Protein AF-A0A0F8CWS3-F1 (afdb_monomer)

Mean predicted aligned error: 17.1 Å

Nearest PDB structures (foldseek):
  2ot8-assembly2_B  TM=2.761E-01  e=1.014E-01  Homo sapiens
  3wyf-assembly2_F  TM=2.456E-01  e=8.334E-02  Saccharomyces cerevisiae S288C
  8fl2-assembly1_NY  TM=1.612E-01  e=4.345E-01  Homo sapiens

Organism: Ceratocystis fimbriata f. sp. platani (NCBI:txid88771)

InterPro domains:
  IPR019452 Vacuolar sorting protein 39/Transforming growth factor beta receptor-associated domain 1 [PF10366] (279-385)
  IPR032914 Vam6/VPS39/TRAP1 family [PTHR12894] (3-531)

Solvent-accessible surface area (backbone atoms only — not comparable to full-atom values): 34047 Å² total; per-residue (Å²): 130,83,79,75,52,61,64,57,52,42,51,48,27,55,72,72,65,41,27,69,59,33,44,51,50,57,71,71,52,59,71,89,70,38,96,52,53,66,60,51,43,28,50,31,47,48,53,42,19,55,51,33,40,76,72,68,39,36,58,66,14,41,51,48,33,55,35,93,80,39,35,54,28,61,71,68,61,39,25,78,37,53,48,91,48,43,44,94,49,26,65,55,81,82,74,74,74,81,89,78,79,89,78,85,89,82,89,80,89,82,90,82,91,82,89,87,80,82,90,82,88,86,87,82,90,83,84,89,83,89,86,88,84,87,83,85,85,86,89,86,87,82,90,83,85,84,84,86,85,91,83,89,87,85,88,86,90,88,88,89,90,81,87,84,90,80,90,81,89,84,80,89,83,86,88,80,90,86,87,80,90,86,83,88,82,86,91,83,91,75,93,79,78,83,81,71,87,78,89,74,91,66,104,78,72,72,51,74,68,56,44,47,55,42,42,57,42,45,49,54,43,42,51,53,49,51,58,55,48,56,73,47,32,38,65,83,75,60,42,70,51,94,73,71,89,89,38,72,68,53,56,56,50,59,43,43,41,91,68,84,73,69,93,47,70,69,48,49,33,49,54,51,48,52,54,43,19,52,45,40,35,34,47,46,38,38,24,60,72,71,47,50,82,50,46,56,62,51,39,76,39,70,67,49,47,49,65,67,64,52,50,54,57,29,58,76,68,47,38,54,67,49,46,40,45,39,23,55,65,71,67,38,52,68,64,32,50,54,52,38,48,59,39,22,71,41,92,61,63,46,88,72,41,53,80,40,36,36,53,65,50,49,43,59,52,51,50,70,44,60,56,90,46,45,69,59,48,56,61,64,42,51,60,29,34,74,74,38,52,76,65,37,44,45,46,63,72,35,101,40,76,37,27,77,63,39,65,60,71,61,52,46,59,51,32,57,74,74,41,65,69,56,28,46,54,52,47,47,44,41,44,73,74,66,58,57,72,58,39,67,58,45,37,49,44,55,50,50,51,52,54,48,63,70,73,49,68,96,49,74,66,42,52,55,51,48,54,52,50,44,49,48,55,68,74,53,81,55,40,55,62,71,60,54,61,68,68,51,62,88,86,43,77,89,38,44,65,49,51,25,47,48,32,43,76,74,67,40,50,70,62,18,45,46,38,30,49,69,71,67,60,36,57,66,62,33,52,52,50,49,55,56,60,57,73,75,45,100,80,62,61,57,66,59,56,51,52,50,48,63,66,68,78,108

Foldseek 3Di:
DPDPQPQVVLVVCVVVLVLVVSLVVLVVDDPVSDPCSLVSNLSSLLSVLLVCVLVLVLQSSLVSCLDLSHVAAPLSVLCSADCLQQNPSHVADDPPPPPPDPDDDDDDDDDDDDDDDDDDDDDDDDDDDDDDDDDDDDDDDDDDDDDDDDDDDDDDDDDDDDDDDDDDDDDDDDDDDDDDDDDDDDDDDDDDDDDDDPPDDDSDDQDLVSNLVNLVSVLVSLVSVLVLLVVAAPLLPLAGDDDDPPDSSVVSLCNNQPDQDDDDRVSSSVSSLVSQQSSLQSSCSSCLSHPVVCLLVSLVDRGSHDLVSNVVSCVVVVVLVSNLSNCVSVVVLLVSLVSLCVQQPDPDQDPSCNVSHHLQVVLVSLLPDALVPVVSSLVSLLVNCVRPVVSSLCSQLPPGPRNLPHPLVVVLVSQVVRDLVSSLVNLLSCCPPVVDLPLVSLQVNLLSLLVCLVPDPPDPVSVVSLVSNLVSLQPDDSYDLVSSLVSQDPPDLSCLSVNLSSCVSVVVNVVSLCSCCPSNVPVVVSVVSLVVVVPPDDPPPNVVSVVVVVVVVD

Radius of gyration: 39.98 Å; Cα contacts (8 Å, |Δi|>4): 484; chains: 1; bounding box: 115×96×119 Å

Secondary structure (DSSP, 8-state):
-PPPPHHHHHHHHHHHT-HHHHHHHHHHS-GGG-S-HHHHHHHHHHHHHHHHHHTT-HHHHHHHHHSTTT---HHHHHTTS-HHHHGGG--S-----------------------------------------------------------------------------------------------------PPP------S----HHHHHHHHHHHHHHHHHHHHHHTTTB-TTT-PBPP--TT-HHHHHHHHHSS----SSHHHHHHHHHHHHHHHHHHHHHHHHHH-GGGHHHHHTS-----HHHHHHHHHHTT-HHHHHHHHHHTT-HHHHHHHHHHHHT-SS--TT-GGG-SSHHHHHHHHTS-GGGHHHHHHHHHHHHHH-HHHHTHHHHSS-HHHHHS-HHHHHHHHHHH-HHHHHHHHHHHHHTS----HHHHHHHHHHHHHHHHHS-SSHHHHHHHHHHHHHHHH--SS-HHHHHHHS-SS-GGGHHHHHHHHHHTT-HHHHHHIIIIIS--HHHHHHHHHHHHHS-TTS-HHHHHHHHHTT--

pLDDT: mean 72.68, std 24.6, range [22.45, 94.44]

Structure (mmCIF, N/CA/C/O backbone):
data_AF-A0A0F8CWS3-F1
#
_entry.id   AF-A0A0F8CWS3-F1
#
loop_
_atom_site.group_PDB
_atom_site.id
_atom_site.type_symbol
_atom_site.label_atom_id
_atom_site.label_alt_id
_atom_site.label_comp_id
_atom_site.label_asym_id
_atom_site.label_entity_id
_atom_site.label_seq_id
_atom_site.pdbx_PDB_ins_code
_atom_site.Cartn_x
_atom_site.Cartn_y
_atom_site.Cartn_z
_atom_site.occupancy
_atom_site.B_iso_or_equiv
_atom_site.auth_seq_id
_atom_site.auth_comp_id
_atom_site.auth_asym_id
_atom_site.auth_atom_id
_atom_site.pdbx_PDB_model_num
ATOM 1 N N . MET A 1 1 ? -31.098 -9.298 65.345 1.00 41.84 1 MET A N 1
ATOM 2 C CA . MET A 1 1 ? -31.250 -8.827 63.959 1.00 41.84 1 MET A CA 1
ATOM 3 C C . MET A 1 1 ? -29.841 -8.668 63.454 1.00 41.84 1 MET A C 1
ATOM 5 O O . MET A 1 1 ? -29.181 -7.726 63.872 1.00 41.84 1 MET A O 1
ATOM 9 N N . ASP A 1 2 ? -29.351 -9.656 62.716 1.00 47.84 2 ASP A N 1
ATOM 10 C CA . ASP A 1 2 ? -28.020 -9.568 62.125 1.00 47.84 2 ASP A CA 1
ATOM 11 C C . ASP A 1 2 ? -28.092 -8.511 61.027 1.00 47.84 2 ASP A C 1
ATOM 13 O O . ASP A 1 2 ? -28.897 -8.626 60.103 1.00 47.84 2 ASP A O 1
ATOM 17 N N . ALA A 1 3 ? -27.340 -7.425 61.200 1.00 58.97 3 ALA A N 1
ATOM 18 C CA . ALA A 1 3 ? -27.193 -6.418 60.165 1.00 58.97 3 ALA A CA 1
ATOM 19 C C . ALA A 1 3 ? -26.559 -7.113 58.956 1.00 58.97 3 ALA A C 1
ATOM 21 O O . ALA A 1 3 ? -25.467 -7.668 59.065 1.00 58.97 3 ALA A O 1
ATOM 22 N N . THR A 1 4 ? -27.283 -7.160 57.841 1.00 68.25 4 THR A N 1
ATOM 23 C CA . THR A 1 4 ? -26.773 -7.699 56.580 1.00 68.25 4 THR A CA 1
ATOM 24 C C . THR A 1 4 ? -25.496 -6.957 56.204 1.00 68.25 4 THR A C 1
ATOM 26 O O . THR A 1 4 ? -25.453 -5.731 56.303 1.00 68.25 4 THR A O 1
ATOM 29 N N . ASP A 1 5 ? -24.486 -7.699 55.770 1.00 84.25 5 ASP A N 1
ATOM 30 C CA . ASP A 1 5 ? -23.218 -7.151 55.297 1.00 84.25 5 ASP A CA 1
ATOM 31 C C . ASP A 1 5 ? -23.434 -6.121 54.171 1.00 84.25 5 ASP A C 1
ATOM 33 O O . ASP A 1 5 ? -24.351 -6.279 53.358 1.00 84.25 5 ASP A O 1
ATOM 37 N N . TYR A 1 6 ? -22.614 -5.066 54.117 1.00 82.12 6 TYR A N 1
ATOM 38 C CA . TYR A 1 6 ? -22.791 -3.978 53.145 1.00 82.12 6 TYR A CA 1
ATOM 39 C C . TYR A 1 6 ? -22.684 -4.489 51.703 1.00 82.12 6 TYR A C 1
ATOM 41 O O . TYR A 1 6 ? -23.479 -4.080 50.856 1.00 82.12 6 TYR A O 1
ATOM 49 N N . ASP A 1 7 ? -21.794 -5.454 51.440 1.00 82.81 7 ASP A N 1
ATOM 50 C CA . ASP A 1 7 ? -21.680 -6.121 50.135 1.00 82.81 7 ASP A CA 1
ATOM 51 C C . ASP A 1 7 ? -23.000 -6.815 49.734 1.00 82.81 7 ASP A C 1
ATOM 53 O O . ASP A 1 7 ? -23.419 -6.765 48.576 1.00 82.81 7 ASP A O 1
ATOM 57 N N . SER A 1 8 ? -23.714 -7.403 50.703 1.00 84.44 8 SER A N 1
ATOM 58 C CA . SER A 1 8 ? -25.017 -8.041 50.464 1.00 84.44 8 SER A CA 1
ATOM 59 C C . SER A 1 8 ? -26.121 -7.016 50.195 1.00 84.44 8 SER A C 1
ATOM 61 O O . SER A 1 8 ? -26.947 -7.235 49.312 1.00 84.44 8 SER A O 1
ATOM 63 N N . GLN A 1 9 ? -26.113 -5.882 50.905 1.00 83.94 9 GLN A N 1
ATOM 64 C CA . GLN A 1 9 ? -27.062 -4.784 50.673 1.00 83.94 9 GLN A CA 1
ATOM 65 C C . GLN A 1 9 ? -26.873 -4.163 49.283 1.00 83.94 9 GLN A C 1
ATOM 67 O O . GLN A 1 9 ? -27.844 -3.918 48.572 1.00 83.94 9 GLN A O 1
ATOM 72 N N . ILE A 1 10 ? -25.626 -3.952 48.857 1.00 84.88 10 ILE A N 1
ATOM 73 C CA . ILE A 1 10 ? -25.318 -3.436 47.517 1.00 84.88 10 ILE A CA 1
ATOM 74 C C . ILE A 1 10 ? -25.742 -4.441 46.443 1.00 84.88 10 ILE A C 1
ATOM 76 O O . ILE A 1 10 ? -26.340 -4.048 45.441 1.00 84.88 10 ILE A O 1
ATOM 80 N N . ALA A 1 11 ? -25.484 -5.735 46.648 1.00 83.56 11 ALA A N 1
ATOM 81 C CA . ALA A 1 11 ? -25.936 -6.775 45.729 1.00 83.56 11 ALA A CA 1
ATOM 82 C C . ALA A 1 11 ? -27.471 -6.815 45.610 1.00 83.56 11 ALA A C 1
ATOM 84 O O . ALA A 1 11 ? -27.994 -6.975 44.504 1.00 83.56 11 ALA A O 1
ATOM 85 N N . GLU A 1 12 ? -28.191 -6.619 46.718 1.00 87.75 12 GLU A N 1
ATOM 86 C CA . GLU A 1 12 ? -29.653 -6.533 46.735 1.00 87.75 12 GLU A CA 1
ATOM 87 C C . GLU A 1 12 ? -30.161 -5.304 45.968 1.00 87.75 12 GLU A C 1
ATOM 89 O O . GLU A 1 12 ? -31.046 -5.448 45.127 1.00 87.75 12 GLU A O 1
ATOM 94 N N . LEU A 1 13 ? -29.541 -4.132 46.146 1.00 86.12 13 LEU A N 1
ATOM 95 C CA . LEU A 1 13 ? -29.881 -2.911 45.398 1.00 86.12 13 LEU A CA 1
ATOM 96 C C . LEU A 1 13 ? -29.599 -3.037 43.890 1.00 86.12 13 LEU A C 1
ATOM 98 O O . LEU A 1 13 ? -30.368 -2.585 43.039 1.00 86.12 13 LEU A O 1
ATOM 102 N N . ILE A 1 14 ? -28.500 -3.700 43.519 1.00 85.69 14 ILE A N 1
ATOM 103 C CA . ILE A 1 14 ? -28.194 -4.002 42.113 1.00 85.69 14 ILE A CA 1
ATOM 104 C C . ILE A 1 14 ? -29.245 -4.964 41.532 1.00 85.69 14 ILE A C 1
ATOM 106 O O . ILE A 1 14 ? -29.635 -4.823 40.365 1.00 85.69 14 ILE A O 1
ATOM 110 N N . ALA A 1 15 ? -29.726 -5.923 42.329 1.00 85.19 15 ALA A N 1
ATOM 111 C CA . ALA A 1 15 ? -30.778 -6.857 41.937 1.00 85.19 15 ALA A CA 1
ATOM 112 C C . ALA A 1 15 ? -32.166 -6.191 41.851 1.00 85.19 15 ALA A C 1
ATOM 114 O O . ALA A 1 15 ? -32.931 -6.517 40.938 1.00 85.19 15 ALA A O 1
ATOM 115 N N . SER A 1 16 ? -32.471 -5.226 42.729 1.00 87.50 16 SER A N 1
ATOM 116 C CA . SER A 1 16 ? -33.715 -4.438 42.723 1.00 87.50 16 SER A CA 1
ATOM 117 C C . SER A 1 16 ? -33.772 -3.394 41.598 1.00 87.50 16 SER A C 1
ATOM 119 O O . SER A 1 16 ? -34.839 -2.846 41.326 1.00 87.50 16 SER A O 1
ATOM 121 N N . LYS A 1 17 ? -32.661 -3.188 40.873 1.00 86.12 17 LYS A N 1
ATOM 122 C CA . LYS A 1 17 ? -32.461 -2.165 39.828 1.00 86.12 17 LYS A CA 1
ATOM 123 C C . LYS A 1 17 ? -32.381 -0.726 40.359 1.00 86.12 17 LYS A C 1
ATOM 125 O O . LYS A 1 17 ? -32.480 0.217 39.574 1.00 86.12 17 LYS A O 1
ATOM 130 N N . GLU A 1 18 ? -32.132 -0.542 41.652 1.00 88.25 18 GLU A N 1
ATOM 131 C CA . GLU A 1 18 ? -31.948 0.765 42.299 1.00 88.25 18 GLU A CA 1
ATOM 132 C C . GLU A 1 18 ? -30.482 1.217 42.197 1.00 88.25 18 GLU A C 1
ATOM 134 O O . GLU A 1 18 ? -29.759 1.397 43.178 1.00 88.25 18 GLU A O 1
ATOM 139 N N . TYR A 1 19 ? -30.007 1.387 40.960 1.00 88.75 19 TYR A N 1
ATOM 140 C CA . TYR A 1 19 ? -28.586 1.634 40.695 1.00 88.75 19 TYR A CA 1
ATOM 141 C C . TYR A 1 19 ? -28.088 2.995 41.191 1.00 88.75 19 TYR A C 1
ATOM 143 O O . TYR A 1 19 ? -26.920 3.119 41.551 1.00 88.75 19 TYR A O 1
ATOM 151 N N . ASP A 1 20 ? -28.946 4.016 41.218 1.00 86.75 20 ASP A N 1
ATOM 152 C CA . ASP A 1 20 ? -28.583 5.340 41.737 1.00 86.75 20 ASP A CA 1
ATOM 153 C C . ASP A 1 20 ? -28.324 5.308 43.246 1.00 86.75 20 ASP A C 1
ATOM 155 O O . ASP A 1 20 ? -27.367 5.918 43.727 1.00 86.75 20 ASP A O 1
ATOM 159 N N . GLU A 1 21 ? -29.132 4.543 43.979 1.00 86.31 21 GLU A N 1
ATOM 160 C CA . GLU A 1 21 ? -28.974 4.340 45.418 1.00 86.31 21 GLU A CA 1
ATOM 161 C C . GLU A 1 21 ? -27.733 3.496 45.706 1.00 86.31 21 GLU A C 1
ATOM 163 O O . GLU A 1 21 ? -26.913 3.887 46.539 1.00 86.31 21 GLU A O 1
ATOM 168 N N . ALA A 1 22 ? -27.518 2.421 44.938 1.00 86.44 22 ALA A N 1
ATOM 169 C CA . ALA A 1 22 ? -26.303 1.613 45.019 1.00 86.44 22 ALA A CA 1
ATOM 170 C C . ALA A 1 22 ? -25.033 2.455 44.788 1.00 86.44 22 ALA A C 1
ATOM 172 O O . ALA A 1 22 ? -24.102 2.398 45.588 1.00 86.44 22 ALA A O 1
ATOM 173 N N . VAL A 1 23 ? -24.999 3.289 43.738 1.00 86.69 23 VAL A N 1
ATOM 174 C CA . VAL A 1 23 ? -23.861 4.184 43.444 1.00 86.69 23 VAL A CA 1
ATOM 175 C C . VAL A 1 23 ? -23.675 5.236 44.541 1.00 86.69 23 VAL A C 1
ATOM 177 O O . VAL A 1 23 ? -22.542 5.539 44.914 1.00 86.69 23 VAL A O 1
ATOM 180 N N . SER A 1 24 ? -24.760 5.797 45.084 1.00 88.81 24 SER A N 1
ATOM 181 C CA . SER A 1 24 ? -24.684 6.765 46.184 1.00 88.81 24 SER A CA 1
ATOM 182 C C . SER A 1 24 ? -24.100 6.135 47.449 1.00 88.81 24 SER A C 1
ATOM 184 O O . SER A 1 24 ? -23.191 6.707 48.049 1.00 88.81 24 SER A O 1
ATOM 186 N N . ILE A 1 25 ? -24.584 4.953 47.837 1.00 85.31 25 ILE A N 1
ATOM 187 C CA . ILE A 1 25 ? -24.107 4.223 49.018 1.00 85.31 25 ILE A CA 1
ATOM 188 C C . ILE A 1 25 ? -22.638 3.840 48.845 1.00 85.31 25 ILE A C 1
ATOM 190 O O . ILE A 1 25 ? -21.832 4.106 49.732 1.00 85.31 25 ILE A O 1
ATOM 194 N N . LEU A 1 26 ? -22.258 3.319 47.677 1.00 84.31 26 LEU A N 1
ATOM 195 C CA . LEU A 1 26 ? -20.867 2.992 47.364 1.00 84.31 26 LEU A CA 1
ATOM 196 C C . LEU A 1 26 ? -19.941 4.213 47.457 1.00 84.31 26 LEU A C 1
ATOM 198 O O . LEU A 1 26 ? -18.830 4.091 47.962 1.00 84.31 26 LEU A O 1
ATOM 202 N N . ASN A 1 27 ? -20.388 5.400 47.037 1.00 86.38 27 ASN A N 1
ATOM 203 C CA . ASN A 1 27 ? -19.607 6.633 47.187 1.00 86.38 27 ASN A CA 1
ATOM 204 C C . ASN A 1 27 ? -19.512 7.130 48.642 1.00 86.38 27 ASN A C 1
ATOM 206 O O . ASN A 1 27 ? -18.555 7.826 48.976 1.00 86.38 27 ASN A O 1
ATOM 210 N N . MET A 1 28 ? -20.490 6.805 49.494 1.00 85.75 28 MET A N 1
ATOM 211 C CA . MET A 1 28 ? -20.512 7.196 50.910 1.00 85.75 28 MET A CA 1
ATOM 212 C C . MET A 1 28 ? -19.713 6.246 51.811 1.00 85.75 28 MET A C 1
ATOM 214 O O . MET A 1 28 ? -19.212 6.678 52.847 1.00 85.75 28 MET A O 1
ATOM 218 N N . LEU A 1 29 ? -19.606 4.968 51.442 1.00 86.31 29 LEU A N 1
ATOM 219 C CA . LEU A 1 29 ? -18.878 3.962 52.213 1.00 86.31 29 LEU A CA 1
ATOM 220 C C . LEU A 1 29 ? -17.360 4.111 52.046 1.00 86.31 29 LEU A C 1
ATOM 222 O O . LEU A 1 29 ? -16.852 4.378 50.955 1.00 86.31 29 LEU A O 1
ATOM 226 N N . GLU A 1 30 ? -16.621 3.901 53.133 1.00 80.31 30 GLU A N 1
ATOM 227 C CA . GLU A 1 30 ? -15.160 3.816 53.106 1.00 80.31 30 GLU A CA 1
ATOM 228 C C . GLU A 1 30 ? -14.698 2.485 52.501 1.00 80.31 30 GLU A C 1
ATOM 230 O O . GLU A 1 30 ? -15.338 1.450 52.684 1.00 80.31 30 GLU A O 1
ATOM 235 N N . ASP A 1 31 ? -13.550 2.497 51.822 1.00 76.88 31 ASP A N 1
ATOM 236 C CA . ASP A 1 31 ? -13.013 1.335 51.097 1.00 76.88 31 ASP A CA 1
ATOM 237 C C . ASP A 1 31 ? -12.767 0.122 52.012 1.00 76.88 31 ASP A C 1
ATOM 239 O O . ASP A 1 31 ? -12.812 -1.014 51.560 1.00 76.88 31 ASP A O 1
ATOM 243 N N . ALA A 1 32 ? -12.544 0.349 53.311 1.00 77.69 32 ALA A N 1
ATOM 244 C CA . ALA A 1 32 ? -12.304 -0.701 54.302 1.00 77.69 32 ALA A CA 1
ATOM 245 C C . ALA A 1 32 ? -13.562 -1.505 54.688 1.00 77.69 32 ALA A C 1
ATOM 247 O O . ALA A 1 32 ? -13.440 -2.536 55.349 1.00 77.69 32 ALA A O 1
ATOM 248 N N . LEU A 1 33 ? -14.756 -1.022 54.326 1.00 78.62 33 LEU A N 1
ATOM 249 C CA . LEU A 1 33 ? -16.038 -1.649 54.668 1.00 78.62 33 LEU A CA 1
ATOM 250 C C . LEU A 1 33 ? -16.539 -2.629 53.599 1.00 78.62 33 LEU A C 1
ATOM 252 O O . LEU A 1 33 ? -17.571 -3.257 53.809 1.00 78.62 33 LEU A O 1
ATOM 256 N N . LEU A 1 34 ? -15.844 -2.731 52.464 1.00 80.69 34 LEU A N 1
ATOM 257 C CA . LEU A 1 34 ? -16.254 -3.508 51.294 1.00 80.69 34 LEU A CA 1
ATOM 258 C C . LEU A 1 34 ? -15.093 -4.376 50.811 1.00 80.69 34 LEU A C 1
ATOM 260 O O . LEU A 1 34 ? -13.935 -3.961 50.880 1.00 80.69 34 LEU A O 1
ATOM 264 N N . GLN A 1 35 ? -15.388 -5.564 50.283 1.00 78.69 35 GLN A N 1
ATOM 265 C CA . GLN A 1 35 ? -14.341 -6.427 49.721 1.00 78.69 35 GLN A CA 1
ATOM 266 C C . GLN A 1 35 ? -13.774 -5.882 48.404 1.00 78.69 35 GLN A C 1
ATOM 268 O O . GLN A 1 35 ? -12.562 -5.904 48.194 1.00 78.69 35 GLN A O 1
ATOM 273 N N . ASP A 1 36 ? -14.646 -5.393 47.519 1.00 81.56 36 ASP A N 1
ATOM 274 C CA . ASP A 1 36 ? -14.279 -4.818 46.221 1.00 81.56 36 ASP A CA 1
ATOM 275 C C . ASP A 1 36 ? -15.213 -3.652 45.875 1.00 81.56 36 ASP A C 1
ATOM 277 O O . ASP A 1 36 ? -16.190 -3.783 45.127 1.00 81.56 36 ASP A O 1
ATOM 281 N N . LYS A 1 37 ? -14.926 -2.486 46.463 1.00 84.94 37 LYS A N 1
ATOM 282 C CA . LYS A 1 37 ? -15.695 -1.258 46.229 1.00 84.94 37 LYS A CA 1
ATOM 283 C C . LYS A 1 37 ? -15.623 -0.809 44.771 1.00 84.94 37 LYS A C 1
ATOM 285 O O . LYS A 1 37 ? -16.655 -0.487 44.185 1.00 84.94 37 LYS A O 1
ATOM 290 N N . ASP A 1 38 ? -14.425 -0.804 44.189 1.00 82.44 38 ASP A N 1
ATOM 291 C CA . ASP A 1 38 ? -14.203 -0.361 42.810 1.00 82.44 38 ASP A CA 1
ATOM 292 C C . ASP A 1 38 ? -14.935 -1.267 41.813 1.00 82.44 38 ASP A C 1
ATOM 294 O O . ASP A 1 38 ? -15.590 -0.775 40.891 1.00 82.44 38 ASP A O 1
ATOM 298 N N . GLY A 1 39 ? -14.871 -2.588 42.002 1.00 84.81 39 GLY A N 1
ATOM 299 C CA . GLY A 1 39 ? -15.598 -3.552 41.181 1.00 84.81 39 GLY A CA 1
ATOM 300 C C . GLY A 1 39 ? -17.113 -3.433 41.330 1.00 84.81 39 GLY A C 1
ATOM 301 O O . GLY A 1 39 ? -17.826 -3.429 40.322 1.00 84.81 39 GLY A O 1
ATOM 302 N N . SER A 1 40 ? -17.609 -3.252 42.557 1.00 84.81 40 SER A N 1
ATOM 303 C CA . SER A 1 40 ? -19.043 -3.083 42.831 1.00 84.81 40 SER A CA 1
ATOM 304 C C . SER A 1 40 ? -19.596 -1.779 42.249 1.00 84.81 40 SER A C 1
ATOM 306 O O . SER A 1 40 ? -20.660 -1.779 41.627 1.00 84.81 40 SER A O 1
ATOM 308 N N . LEU A 1 41 ? -18.851 -0.673 42.370 1.00 88.12 41 LEU A N 1
ATOM 309 C CA . LEU A 1 41 ? -19.195 0.623 41.774 1.00 88.12 41 LEU A CA 1
ATOM 310 C C . LEU A 1 41 ? -19.223 0.538 40.253 1.00 88.12 41 LEU A C 1
ATOM 312 O O . LEU A 1 41 ? -20.175 0.995 39.616 1.00 88.12 41 LEU A O 1
ATOM 316 N N . ARG A 1 42 ? -18.207 -0.103 39.675 1.00 88.75 42 ARG A N 1
ATOM 317 C CA . ARG A 1 42 ? -18.120 -0.356 38.242 1.00 88.75 42 ARG A CA 1
ATOM 318 C C . ARG A 1 42 ? -19.310 -1.178 37.744 1.00 88.75 42 ARG A C 1
ATOM 320 O O . ARG A 1 42 ? -19.921 -0.799 36.745 1.00 88.75 42 ARG A O 1
ATOM 327 N N . GLU A 1 43 ? -19.672 -2.268 38.421 1.00 88.94 43 GLU A N 1
ATOM 328 C CA . GLU A 1 43 ? -20.829 -3.095 38.049 1.00 88.94 43 GLU A CA 1
ATOM 329 C C . GLU A 1 43 ? -22.145 -2.316 38.163 1.00 88.94 43 GLU A C 1
ATOM 331 O O . GLU A 1 43 ? -22.941 -2.336 37.222 1.00 88.94 43 GLU A O 1
ATOM 336 N N . ALA A 1 44 ? -22.353 -1.568 39.251 1.00 88.69 44 ALA A N 1
ATOM 337 C CA . ALA A 1 44 ? -23.544 -0.741 39.437 1.00 88.69 44 ALA A CA 1
ATOM 338 C C . ALA A 1 44 ? -23.687 0.319 38.328 1.00 88.69 44 ALA A C 1
ATOM 340 O O . ALA A 1 44 ? -24.759 0.451 37.729 1.00 88.69 44 ALA A O 1
ATOM 341 N N . LYS A 1 45 ? -22.597 1.021 37.980 1.00 90.25 45 LYS A N 1
ATOM 342 C CA . LYS A 1 45 ? -22.576 1.993 36.874 1.00 90.25 45 LYS A CA 1
ATOM 343 C C . LYS A 1 45 ? -22.831 1.340 35.513 1.00 90.25 45 LYS A C 1
ATOM 345 O O . LYS A 1 45 ? -23.615 1.872 34.730 1.00 90.25 45 LYS A O 1
ATOM 350 N N . MET A 1 46 ? -22.244 0.174 35.230 1.00 92.06 46 MET A N 1
ATOM 351 C CA . MET A 1 46 ? -22.512 -0.553 33.979 1.00 92.06 46 MET A CA 1
ATOM 352 C C . MET A 1 46 ? -23.981 -0.977 33.868 1.00 92.06 46 MET A C 1
ATOM 354 O O . MET A 1 46 ? -24.593 -0.803 32.818 1.00 92.06 46 MET A O 1
ATOM 358 N N . ARG A 1 47 ? -24.583 -1.486 34.948 1.00 91.25 47 ARG A N 1
ATOM 359 C CA . ARG A 1 47 ? -26.006 -1.861 34.964 1.00 91.25 47 ARG A CA 1
ATOM 360 C C . ARG A 1 47 ? -26.927 -0.651 34.806 1.00 91.25 47 ARG A C 1
ATOM 362 O O . ARG A 1 47 ? -27.903 -0.725 34.058 1.00 91.25 47 ARG A O 1
ATOM 369 N N . LYS A 1 48 ? -26.586 0.478 35.437 1.00 91.44 48 LYS A N 1
ATOM 370 C CA . LYS A 1 48 ? -27.264 1.764 35.222 1.00 91.44 48 LYS A CA 1
ATOM 371 C C . LYS A 1 48 ? -27.203 2.186 33.755 1.00 91.44 48 LYS A C 1
ATOM 373 O O . LYS A 1 48 ? -28.228 2.560 33.190 1.00 91.44 48 LYS A O 1
ATOM 378 N N . ALA A 1 49 ? -26.037 2.081 33.121 1.00 92.75 49 ALA A N 1
ATOM 379 C CA . ALA A 1 49 ? -25.868 2.393 31.705 1.00 92.75 49 ALA A CA 1
ATOM 380 C C . ALA A 1 49 ? -26.738 1.495 30.806 1.00 92.75 49 ALA A C 1
ATOM 382 O O . ALA A 1 49 ? -27.381 1.993 29.885 1.00 92.75 49 ALA A O 1
ATOM 383 N N . GLU A 1 50 ? -26.853 0.196 31.106 1.00 92.00 50 GLU A N 1
ATOM 384 C CA . GLU A 1 50 ? -27.767 -0.708 30.389 1.00 92.00 50 GLU A CA 1
ATOM 385 C C . GLU A 1 50 ? -29.240 -0.278 30.519 1.00 92.00 50 GLU A C 1
ATOM 387 O O . GLU A 1 50 ? -30.003 -0.395 29.560 1.00 92.00 50 GLU A O 1
ATOM 392 N N . VAL A 1 51 ? -29.668 0.224 31.685 1.00 91.06 51 VAL A N 1
ATOM 393 C CA . VAL A 1 51 ? -31.025 0.775 31.858 1.00 91.06 51 VAL A CA 1
ATOM 394 C C . VAL A 1 51 ? -31.208 2.058 31.057 1.00 91.06 51 VAL A C 1
ATOM 396 O O . VAL A 1 51 ? -32.170 2.149 30.298 1.00 91.06 51 VAL A O 1
ATOM 399 N N . LEU A 1 52 ? -30.270 3.003 31.147 1.00 92.00 52 LEU A N 1
ATOM 400 C CA . LEU A 1 52 ? -30.310 4.247 30.369 1.00 92.00 52 LEU A CA 1
ATOM 401 C C . LEU A 1 52 ? -30.365 3.974 28.858 1.00 92.00 52 LEU A C 1
ATOM 403 O O . LEU A 1 52 ? -31.083 4.660 28.129 1.00 92.00 52 LEU A O 1
ATOM 407 N N . PHE A 1 53 ? -29.669 2.934 28.392 1.00 91.31 53 PHE A N 1
ATOM 408 C CA . PHE A 1 53 ? -29.719 2.501 26.999 1.00 91.31 53 PHE A CA 1
ATOM 409 C C . PHE A 1 53 ? -31.122 2.021 26.599 1.00 91.31 53 PHE A C 1
ATOM 411 O O . PHE A 1 53 ? -31.638 2.440 25.563 1.00 91.31 53 PHE A O 1
ATOM 418 N N . ARG A 1 54 ? -31.783 1.205 27.437 1.00 89.31 54 ARG A N 1
ATOM 419 C CA . ARG A 1 54 ? -33.179 0.770 27.212 1.00 89.31 54 ARG A CA 1
ATOM 420 C C . ARG A 1 54 ? -34.166 1.943 27.254 1.00 89.31 54 ARG A C 1
ATOM 422 O O . ARG A 1 54 ? -35.152 1.941 26.525 1.00 89.31 54 ARG A O 1
ATOM 429 N N . GLU A 1 55 ? -33.874 2.973 28.046 1.00 90.94 55 GLU A N 1
ATOM 430 C CA . GLU A 1 55 ? -34.625 4.238 28.083 1.00 90.94 55 GLU A CA 1
ATOM 431 C C . GLU A 1 55 ? -34.345 5.170 26.888 1.00 90.94 55 GLU A C 1
ATOM 433 O O . GLU A 1 55 ? -34.860 6.289 26.849 1.00 90.94 55 GLU A O 1
ATOM 438 N N . LYS A 1 56 ? -33.547 4.731 25.904 1.00 90.88 56 LYS A N 1
ATOM 439 C CA . LYS A 1 56 ? -33.136 5.499 24.714 1.00 90.88 56 LYS A CA 1
ATOM 440 C C . LYS A 1 56 ? -32.253 6.716 25.004 1.00 90.88 56 LYS A C 1
ATOM 442 O O . LYS A 1 56 ? -32.037 7.555 24.127 1.00 90.88 56 LYS A O 1
ATOM 447 N N . LYS A 1 57 ? -31.688 6.817 26.207 1.00 92.81 57 LYS A N 1
ATOM 448 C CA . LYS A 1 57 ? -30.693 7.836 26.571 1.00 92.81 57 LYS A CA 1
ATOM 449 C C . LYS A 1 57 ? -29.297 7.347 26.181 1.00 92.81 57 LYS A C 1
ATOM 451 O O . LYS A 1 57 ? -28.447 7.098 27.030 1.00 92.81 57 LYS A O 1
ATOM 456 N N . TYR A 1 58 ? -29.076 7.160 24.877 1.00 93.69 58 TYR A N 1
ATOM 457 C CA . TYR A 1 58 ? -27.872 6.497 24.355 1.00 93.69 58 TYR A CA 1
ATOM 458 C C . TYR A 1 58 ? -26.577 7.217 24.719 1.00 93.69 58 TYR A C 1
ATOM 460 O O . TYR A 1 58 ? -25.600 6.563 25.072 1.00 93.69 58 TYR A O 1
ATOM 468 N N . ARG A 1 59 ? -26.587 8.553 24.668 1.00 92.62 59 ARG A N 1
ATOM 469 C CA . ARG A 1 59 ? -25.429 9.374 25.020 1.00 92.62 59 ARG A CA 1
ATOM 470 C C . ARG A 1 59 ? -25.045 9.192 26.485 1.00 92.62 59 ARG A C 1
ATOM 472 O O . ARG A 1 59 ? -23.925 8.789 26.762 1.00 92.62 59 ARG A O 1
ATOM 479 N N . ASP A 1 60 ? -25.997 9.382 27.397 1.00 92.88 60 ASP A N 1
ATOM 480 C CA . ASP A 1 60 ? -25.760 9.230 28.838 1.00 92.88 60 ASP A CA 1
ATOM 481 C C . ASP A 1 60 ? -25.305 7.802 29.189 1.00 92.88 60 ASP A C 1
ATOM 483 O O . ASP A 1 60 ? -24.422 7.610 30.021 1.00 92.88 60 ASP A O 1
ATOM 487 N N . ALA A 1 61 ? -25.878 6.790 28.526 1.00 94.06 61 ALA A N 1
ATOM 488 C CA . ALA A 1 61 ? -25.484 5.396 28.703 1.00 94.06 61 ALA A CA 1
ATOM 489 C C . ALA A 1 61 ? -24.033 5.135 28.261 1.00 94.06 61 ALA A C 1
ATOM 491 O O . ALA A 1 61 ? -23.264 4.509 28.990 1.00 94.06 61 ALA A O 1
ATOM 492 N N . LEU A 1 62 ? -23.646 5.596 27.069 1.00 93.00 62 LEU A N 1
ATOM 493 C CA . LEU A 1 62 ? -22.316 5.340 26.511 1.00 93.00 62 LEU A CA 1
ATOM 494 C C . LEU A 1 62 ? -21.230 6.215 27.135 1.00 93.00 62 LEU A C 1
ATOM 496 O O . LEU A 1 62 ? -20.109 5.732 27.301 1.00 93.00 62 LEU A O 1
ATOM 500 N N . ASP A 1 63 ? -21.566 7.433 27.563 1.00 92.38 63 ASP A N 1
ATOM 501 C CA . ASP A 1 63 ? -20.695 8.265 28.392 1.00 92.38 63 ASP A CA 1
ATOM 502 C C . ASP A 1 63 ? -20.390 7.540 29.714 1.00 92.38 63 ASP A C 1
ATOM 504 O O . ASP A 1 63 ? -19.218 7.377 30.054 1.00 92.38 63 ASP A O 1
ATOM 508 N N . LEU A 1 64 ? -21.411 6.979 30.381 1.00 91.62 64 LEU A N 1
ATOM 509 C CA . LEU A 1 64 ? -21.247 6.201 31.616 1.00 91.62 64 LEU A CA 1
ATOM 510 C C . LEU A 1 64 ? -20.402 4.931 31.409 1.00 91.62 64 LEU A C 1
ATOM 512 O O . LEU A 1 64 ? -19.572 4.594 32.251 1.00 91.62 64 LEU A O 1
ATOM 516 N N . PHE A 1 65 ? -20.540 4.239 30.273 1.00 91.81 65 PHE A N 1
ATOM 517 C CA . PHE A 1 65 ? -19.661 3.112 29.925 1.00 91.81 65 PHE A CA 1
ATOM 518 C C . PHE A 1 65 ? -18.204 3.529 29.664 1.00 91.81 65 PHE A C 1
ATOM 520 O O . PHE A 1 65 ? -17.291 2.703 29.799 1.00 91.81 65 PHE A O 1
ATOM 527 N N . ASN A 1 66 ? -17.978 4.780 29.260 1.00 89.56 66 ASN A N 1
ATOM 528 C CA . ASN A 1 66 ? -16.672 5.303 28.879 1.00 89.56 66 ASN A CA 1
ATOM 529 C C . ASN A 1 66 ? -15.929 6.008 30.029 1.00 89.56 66 ASN A C 1
ATOM 531 O O . ASN A 1 66 ? -14.725 6.231 29.880 1.00 89.56 66 ASN A O 1
ATOM 535 N N . GLU A 1 67 ? -16.604 6.310 31.148 1.00 89.44 67 GLU A N 1
ATOM 536 C CA . GLU A 1 67 ? -16.015 6.914 32.355 1.00 89.44 67 GLU A CA 1
ATOM 537 C C . GLU A 1 67 ? -14.742 6.182 32.820 1.00 89.44 67 GLU A C 1
ATOM 539 O O . GLU A 1 67 ? -14.600 4.966 32.645 1.00 89.44 67 GLU A O 1
ATOM 544 N N . ASP A 1 68 ? -13.803 6.935 33.407 1.00 82.06 68 ASP A N 1
ATOM 545 C CA . ASP A 1 68 ? -12.453 6.465 33.765 1.00 82.06 68 ASP A CA 1
ATOM 546 C C . ASP A 1 68 ? -12.449 5.345 34.822 1.00 82.06 68 ASP A C 1
ATOM 548 O O . ASP A 1 68 ? -11.598 4.447 34.813 1.00 82.06 68 ASP A O 1
ATOM 552 N N . ASP A 1 69 ? -13.426 5.358 35.724 1.00 80.44 69 ASP A N 1
ATOM 553 C CA . ASP A 1 69 ? -13.627 4.326 36.738 1.00 80.44 69 ASP A CA 1
ATOM 554 C C . ASP A 1 69 ? -14.422 3.118 36.214 1.00 80.44 69 ASP A C 1
ATOM 556 O O . ASP A 1 69 ? -14.300 2.023 36.766 1.00 80.44 69 ASP A O 1
ATOM 560 N N . VAL A 1 70 ? -15.147 3.268 35.098 1.00 85.31 70 VAL A N 1
ATOM 561 C CA . VAL A 1 70 ? -15.967 2.201 34.511 1.00 85.31 70 VAL A CA 1
ATOM 562 C C . VAL A 1 70 ? -15.224 1.433 33.427 1.00 85.31 70 VAL A C 1
ATOM 564 O O . VAL A 1 70 ? -15.022 0.227 33.569 1.00 85.31 70 VAL A O 1
ATOM 567 N N . HIS A 1 71 ? -14.838 2.104 32.336 1.00 87.31 71 HIS A N 1
ATOM 568 C CA . HIS A 1 71 ? -14.248 1.500 31.133 1.00 87.31 71 HIS A CA 1
ATOM 569 C C . HIS A 1 71 ? -14.820 0.104 30.832 1.00 87.31 71 HIS A C 1
ATOM 571 O O . HIS A 1 71 ? -14.150 -0.923 31.006 1.00 87.31 71 HIS A O 1
ATOM 577 N N . ALA A 1 72 ? -16.101 0.059 30.467 1.00 87.56 72 ALA A N 1
ATOM 578 C CA . ALA A 1 72 ? -16.800 -1.204 30.272 1.00 87.56 72 ALA A CA 1
ATOM 579 C C . ALA A 1 72 ? -16.135 -2.049 29.169 1.00 87.56 72 ALA A C 1
ATOM 581 O O . ALA A 1 72 ? -15.629 -1.469 28.202 1.00 87.56 72 ALA A O 1
ATOM 582 N N . PRO A 1 73 ? -16.131 -3.393 29.276 1.00 89.25 73 PRO A N 1
ATOM 583 C CA . PRO A 1 73 ? -15.590 -4.257 28.234 1.00 89.25 73 PRO A CA 1
ATOM 584 C C . PRO A 1 73 ? -16.408 -4.120 26.941 1.00 89.25 73 PRO A C 1
ATOM 586 O O . PRO A 1 73 ? -17.643 -4.102 27.020 1.00 89.25 73 PRO A O 1
ATOM 589 N N . PRO A 1 74 ? -15.769 -4.094 25.756 1.00 90.31 74 PRO A N 1
ATOM 590 C CA . PRO A 1 74 ? -16.473 -3.932 24.484 1.00 90.31 74 PRO A CA 1
ATOM 591 C C . PRO A 1 74 ? -17.568 -4.977 24.291 1.00 90.31 74 PRO A C 1
ATOM 593 O O . PRO A 1 74 ? -18.704 -4.623 24.007 1.00 90.31 74 PRO A O 1
ATOM 596 N N . GLU A 1 75 ? -17.279 -6.251 24.560 1.00 90.25 75 GLU A N 1
ATOM 597 C CA . GLU A 1 75 ? -18.238 -7.357 24.426 1.00 90.25 75 GLU A CA 1
ATOM 598 C C . GLU A 1 75 ? -19.553 -7.123 25.178 1.00 90.25 75 GLU A C 1
ATOM 600 O O . GLU A 1 75 ? -20.615 -7.529 24.712 1.00 90.25 75 GLU A O 1
ATOM 605 N N . ARG A 1 76 ? -19.506 -6.463 26.342 1.00 90.38 76 ARG A N 1
ATOM 606 C CA . ARG A 1 76 ? -20.707 -6.170 27.129 1.00 90.38 76 ARG A CA 1
ATOM 607 C C . ARG A 1 76 ? -21.546 -5.075 26.483 1.00 90.38 76 ARG A C 1
ATOM 609 O O . ARG A 1 76 ? -22.762 -5.214 26.412 1.00 90.38 76 ARG A O 1
ATOM 616 N N . VAL A 1 77 ? -20.899 -4.017 25.998 1.00 91.00 77 VAL A N 1
ATOM 617 C CA . VAL A 1 77 ? -21.578 -2.899 25.330 1.00 91.00 77 VAL A CA 1
ATOM 618 C C . VAL A 1 77 ? -22.154 -3.347 23.985 1.00 91.00 77 VAL A C 1
ATOM 620 O O . VAL A 1 77 ? -23.290 -3.011 23.661 1.00 91.00 77 VAL A O 1
ATOM 623 N N . LEU A 1 78 ? -21.415 -4.164 23.227 1.00 91.69 78 LEU A N 1
ATOM 624 C CA . LEU A 1 78 ? -21.836 -4.643 21.908 1.00 91.69 78 LEU A CA 1
ATOM 625 C C . LEU A 1 78 ? -23.090 -5.522 21.956 1.00 91.69 78 LEU A C 1
ATOM 627 O O . LEU A 1 78 ? -23.910 -5.437 21.047 1.00 91.69 78 LEU A O 1
ATOM 631 N N . LYS A 1 79 ? -23.313 -6.274 23.041 1.00 91.69 79 LYS A N 1
ATOM 632 C CA . LYS A 1 79 ? -24.534 -7.080 23.228 1.00 91.69 79 LYS A CA 1
ATOM 633 C C . LYS A 1 79 ? -25.830 -6.268 23.172 1.00 91.69 79 LYS A C 1
ATOM 635 O O . LYS A 1 79 ? -26.882 -6.836 22.886 1.00 91.69 79 LYS A O 1
ATOM 640 N N . LEU A 1 80 ? -25.767 -4.962 23.437 1.00 89.62 80 LEU A N 1
ATOM 641 C CA . LEU A 1 80 ? -26.927 -4.068 23.403 1.00 89.62 80 LEU A CA 1
ATOM 642 C C . LEU A 1 80 ? -27.401 -3.754 21.974 1.00 89.62 80 LEU A C 1
ATOM 644 O O . LEU A 1 80 ? -28.536 -3.314 21.792 1.00 89.62 80 LEU A O 1
ATOM 648 N N . PHE A 1 81 ? -26.566 -4.002 20.963 1.00 91.12 81 PHE A N 1
ATOM 649 C CA . PHE A 1 81 ? -26.824 -3.654 19.566 1.00 91.12 81 PHE A CA 1
ATOM 650 C C . PHE A 1 81 ? -27.270 -4.869 18.737 1.00 91.12 81 PHE A C 1
ATOM 652 O O . PHE A 1 81 ? -26.892 -5.999 19.059 1.00 91.12 81 PHE A O 1
ATOM 659 N N . PRO A 1 82 ? -28.045 -4.660 17.655 1.00 89.06 82 PRO A N 1
ATOM 660 C CA . PRO A 1 82 ? -28.539 -5.742 16.803 1.00 89.06 82 PRO A CA 1
ATOM 661 C C . PRO A 1 82 ? -27.430 -6.395 15.946 1.00 89.06 82 PRO A C 1
ATOM 663 O O . PRO A 1 82 ? -26.399 -5.758 15.686 1.00 89.06 82 PRO A O 1
ATOM 666 N N . PRO A 1 83 ? -27.649 -7.627 15.434 1.00 87.25 83 PRO A N 1
ATOM 667 C CA . PRO A 1 83 ? -26.660 -8.376 14.645 1.00 87.25 83 PRO A CA 1
ATOM 668 C C . PRO A 1 83 ? -26.179 -7.650 13.382 1.00 87.25 83 PRO A C 1
ATOM 670 O O . PRO A 1 83 ? -25.029 -7.806 12.977 1.00 87.25 83 PRO A O 1
ATOM 673 N N . SER A 1 84 ? -27.004 -6.782 12.795 1.00 84.31 84 SER A N 1
ATOM 674 C CA . SER A 1 84 ? -26.617 -5.961 11.640 1.00 84.31 84 SER A CA 1
ATOM 675 C C . SER A 1 84 ? -25.407 -5.056 11.919 1.00 84.31 84 SER A C 1
ATOM 677 O O . SER A 1 84 ? -24.590 -4.823 11.027 1.00 84.31 84 SER A O 1
ATOM 679 N N . ILE A 1 85 ? -25.239 -4.594 13.164 1.00 87.38 85 ILE A N 1
ATOM 680 C CA . ILE A 1 85 ? -24.138 -3.709 13.574 1.00 87.38 85 ILE A CA 1
ATOM 681 C C . ILE A 1 85 ? -22.964 -4.499 14.155 1.00 87.38 85 ILE A C 1
ATOM 683 O O . ILE A 1 85 ? -21.814 -4.209 13.832 1.00 87.38 85 ILE A O 1
ATOM 687 N N . VAL A 1 86 ? -23.235 -5.488 15.011 1.00 87.38 86 VAL A N 1
ATOM 688 C CA . VAL A 1 86 ? -22.196 -6.161 15.818 1.00 87.38 86 VAL A CA 1
ATOM 689 C C . VAL A 1 86 ? -21.972 -7.633 15.454 1.00 87.38 86 VAL A C 1
ATOM 691 O O . VAL A 1 86 ? -21.116 -8.292 16.042 1.00 87.38 86 VAL A O 1
ATOM 694 N N . GLY A 1 87 ? -22.709 -8.170 14.480 1.00 85.56 87 GLY A N 1
ATOM 695 C CA . GLY A 1 87 ? -22.632 -9.570 14.062 1.00 85.56 87 GLY A CA 1
ATOM 696 C C . GLY A 1 87 ? -22.919 -10.537 15.213 1.00 85.56 87 GLY A C 1
ATOM 697 O O . GLY A 1 87 ? -23.832 -10.323 16.010 1.00 85.56 87 GLY A O 1
ATOM 698 N N . ARG A 1 88 ? -22.073 -11.566 15.341 1.00 85.50 88 ARG A N 1
ATOM 699 C CA . ARG A 1 88 ? -22.156 -12.631 16.362 1.00 85.50 88 ARG A CA 1
ATOM 700 C C . ARG A 1 88 ? -22.078 -12.166 17.823 1.00 85.50 88 ARG A C 1
ATOM 702 O O . ARG A 1 88 ? -22.262 -12.973 18.724 1.00 85.50 88 ARG A O 1
ATOM 709 N N . TYR A 1 89 ? -21.745 -10.900 18.069 1.00 83.88 89 TYR A N 1
ATOM 710 C CA . TYR A 1 89 ? -21.629 -10.339 19.419 1.00 83.88 89 TYR A CA 1
ATOM 711 C C . TYR A 1 89 ? -22.934 -9.711 19.921 1.00 83.88 89 TYR A C 1
ATOM 713 O O . TYR A 1 89 ? -22.969 -9.187 21.035 1.00 83.88 89 TYR A O 1
ATOM 721 N N . SER A 1 90 ? -23.999 -9.749 19.116 1.00 86.25 90 SER A N 1
ATOM 722 C CA . SER A 1 90 ? -25.312 -9.274 19.536 1.00 86.25 90 SER A CA 1
ATOM 723 C C . SER A 1 90 ? -25.880 -10.155 20.646 1.00 86.25 90 SER A C 1
ATOM 725 O O . SER A 1 90 ? -25.782 -11.377 20.603 1.00 86.25 90 SER A O 1
ATOM 727 N N . GLY A 1 91 ? -26.481 -9.527 21.655 1.00 79.38 91 GLY A N 1
ATOM 728 C CA . GLY A 1 91 ? -27.280 -10.213 22.670 1.00 79.38 91 GLY A CA 1
ATOM 729 C C . GLY A 1 91 ? -28.756 -10.324 22.285 1.00 79.38 91 GLY A C 1
ATOM 730 O O . GLY A 1 91 ? -29.569 -10.709 23.123 1.00 79.38 91 GLY A O 1
ATOM 731 N N . TRP A 1 92 ? -29.116 -9.922 21.063 1.00 76.19 92 TRP A N 1
ATOM 732 C CA . TRP A 1 92 ? -30.481 -9.997 20.569 1.00 76.19 92 TRP A CA 1
ATOM 733 C C . TRP A 1 92 ? -30.786 -11.445 20.174 1.00 76.19 92 TRP A C 1
ATOM 735 O O . TRP A 1 92 ? -29.924 -12.091 19.579 1.00 76.19 92 TRP A O 1
ATOM 745 N N . PRO A 1 93 ? -31.978 -11.976 20.498 1.00 65.31 93 PRO A N 1
ATOM 746 C CA . PRO A 1 93 ? -32.392 -13.279 19.992 1.00 65.31 93 PRO A CA 1
ATOM 747 C C . PRO A 1 93 ? -32.317 -13.251 18.464 1.00 65.31 93 PRO A C 1
ATOM 749 O O . PRO A 1 93 ? -32.848 -12.308 17.875 1.00 65.31 93 PRO A O 1
ATOM 752 N N . ASP A 1 94 ? -31.653 -14.237 17.852 1.00 50.06 94 ASP A N 1
ATOM 753 C CA . ASP A 1 94 ? -31.552 -14.360 16.397 1.00 50.06 94 ASP A CA 1
ATOM 754 C C . ASP A 1 94 ? -32.959 -14.296 15.791 1.00 50.06 94 ASP A C 1
ATOM 756 O O . ASP A 1 94 ? -33.721 -15.262 15.811 1.00 50.06 94 ASP A O 1
ATOM 760 N N . LEU A 1 95 ? -33.315 -13.140 15.237 1.00 45.28 95 LEU A N 1
ATOM 761 C CA . LEU A 1 95 ? -34.229 -13.110 14.116 1.00 45.28 95 LEU A CA 1
ATOM 762 C C . LEU A 1 95 ? -33.366 -13.565 12.946 1.00 45.28 95 LEU A C 1
ATOM 764 O O . LEU A 1 95 ? -32.732 -12.741 12.293 1.00 45.28 95 LEU A O 1
ATOM 768 N N . GLN A 1 96 ? -33.259 -14.884 12.762 1.00 37.41 96 GLN A N 1
ATOM 769 C CA . GLN A 1 96 ? -32.905 -15.434 11.462 1.00 37.41 96 GLN A CA 1
ATOM 770 C C . GLN A 1 96 ? -33.874 -14.788 10.470 1.00 37.41 96 GLN A C 1
ATOM 772 O O . GLN A 1 96 ? -35.065 -15.086 10.463 1.00 37.41 96 GLN A O 1
ATOM 777 N N . GLU A 1 97 ? -33.384 -13.812 9.712 1.00 37.34 97 GLU A N 1
ATOM 778 C CA . GLU A 1 97 ? -33.991 -13.494 8.436 1.00 37.34 97 GLU A CA 1
ATOM 779 C C . GLU A 1 97 ? -33.792 -14.755 7.596 1.00 37.34 97 GLU A C 1
ATOM 781 O O . GLU A 1 97 ? -32.660 -15.171 7.344 1.00 37.34 97 GLU A O 1
ATOM 786 N N . ASP A 1 98 ? -34.900 -15.422 7.278 1.00 29.55 98 ASP A N 1
ATOM 787 C CA . ASP A 1 98 ? -34.959 -16.538 6.343 1.00 29.55 98 ASP A CA 1
ATOM 788 C C . ASP A 1 98 ? -34.462 -16.061 4.961 1.00 29.55 98 ASP A C 1
ATOM 790 O O . ASP A 1 98 ? -35.247 -15.734 4.076 1.00 29.55 98 ASP A O 1
ATOM 794 N N . GLU A 1 99 ? -33.145 -16.012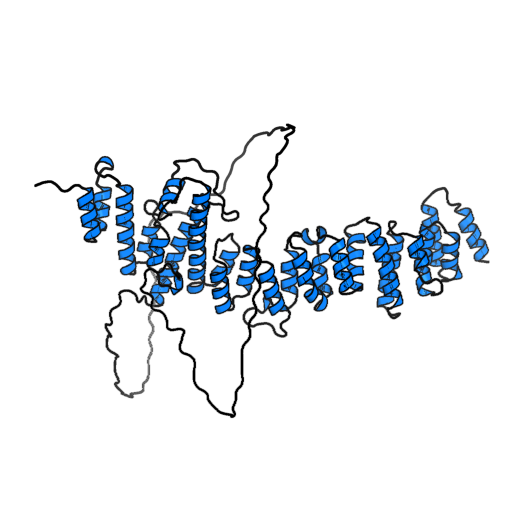 4.745 1.00 35.94 99 GLU A N 1
ATOM 795 C CA . GLU A 1 99 ? -32.530 -15.905 3.412 1.00 35.94 99 GLU A CA 1
ATOM 796 C C . GLU A 1 99 ? -32.452 -17.282 2.727 1.00 35.94 99 GLU A C 1
ATOM 798 O O . GLU A 1 99 ? -31.455 -17.655 2.109 1.00 35.94 99 GLU A O 1
ATOM 803 N N . SER A 1 100 ? -33.517 -18.076 2.819 1.00 32.75 100 SER A N 1
ATOM 804 C CA . SER A 1 100 ? -33.617 -19.335 2.083 1.00 32.75 100 SER A CA 1
ATOM 805 C C . SER A 1 100 ? -35.059 -19.636 1.705 1.00 32.75 100 SER A C 1
ATOM 807 O O . SER A 1 100 ? -35.644 -20.560 2.248 1.00 32.75 100 SER A O 1
ATOM 809 N N . GLU A 1 101 ? -35.634 -18.859 0.785 1.00 32.62 101 GLU A N 1
ATOM 810 C CA . GLU A 1 101 ? -36.816 -19.270 0.010 1.00 32.62 101 GLU A CA 1
ATOM 811 C C . GLU A 1 101 ? -36.994 -18.369 -1.232 1.00 32.62 101 GLU A C 1
ATOM 813 O O . GLU A 1 101 ? -37.920 -17.569 -1.340 1.00 32.62 101 GLU A O 1
ATOM 818 N N . GLN A 1 102 ? -36.072 -18.486 -2.196 1.00 29.88 102 GLN A N 1
ATOM 819 C CA . GLN A 1 102 ? -36.328 -18.164 -3.611 1.00 29.88 102 GLN A CA 1
ATOM 820 C C . GLN A 1 102 ? -35.687 -19.216 -4.534 1.00 29.88 102 GLN A C 1
ATOM 822 O O . GLN A 1 102 ? -34.878 -18.918 -5.403 1.00 29.88 102 GLN A O 1
ATOM 827 N N . GLU A 1 103 ? -36.090 -20.466 -4.344 1.00 27.97 103 GLU A N 1
ATOM 828 C CA . GLU A 1 103 ? -36.415 -21.391 -5.437 1.00 27.97 103 GLU A CA 1
ATOM 829 C C . GLU A 1 103 ? -37.917 -21.655 -5.209 1.00 27.97 103 GLU A C 1
ATOM 831 O O . GLU A 1 103 ? -38.324 -21.930 -4.088 1.00 27.97 103 GLU A O 1
ATOM 836 N N . ASP A 1 104 ? -38.862 -21.461 -6.121 1.00 25.27 104 ASP A N 1
ATOM 837 C CA . ASP A 1 104 ? -38.893 -21.961 -7.482 1.00 25.27 104 ASP A CA 1
ATOM 838 C C . ASP A 1 104 ? -40.144 -21.370 -8.171 1.00 25.27 104 ASP A C 1
ATOM 840 O O . ASP A 1 104 ? -41.213 -21.303 -7.557 1.00 25.27 104 ASP A O 1
ATOM 844 N N . SER A 1 105 ? -40.053 -20.935 -9.429 1.00 25.17 105 SER A N 1
ATOM 845 C CA . SER A 1 105 ? -41.158 -21.039 -10.405 1.00 25.17 105 SER A CA 1
ATOM 846 C C . SER A 1 105 ? -40.744 -20.498 -11.771 1.00 25.17 105 SER A C 1
ATOM 848 O O . SER A 1 105 ? -40.933 -19.324 -12.080 1.00 25.17 105 SER A O 1
ATOM 850 N N . GLN A 1 106 ? -40.258 -21.398 -12.624 1.00 27.56 106 GLN A N 1
ATOM 851 C CA . GLN A 1 106 ? -40.727 -21.508 -14.008 1.00 27.56 106 GLN A CA 1
ATOM 852 C C . GLN A 1 106 ? -40.292 -22.855 -14.599 1.00 27.56 106 GLN A C 1
ATOM 854 O O . GLN A 1 106 ? -39.167 -23.046 -15.050 1.00 27.56 106 GLN A O 1
ATOM 859 N N . THR A 1 107 ? -41.225 -23.802 -14.593 1.00 24.12 107 THR A N 1
ATOM 860 C CA . THR A 1 107 ? -41.241 -24.968 -15.479 1.00 24.12 107 THR A CA 1
ATOM 861 C C . THR A 1 107 ? -41.642 -24.552 -16.892 1.00 24.12 107 THR A C 1
ATOM 863 O O . THR A 1 107 ? -42.682 -23.917 -17.035 1.00 24.12 107 THR A O 1
ATOM 866 N N . GLU A 1 108 ? -40.915 -25.022 -17.909 1.00 27.36 108 GLU A N 1
ATOM 867 C CA . GLU A 1 108 ? -41.506 -25.658 -19.098 1.00 27.36 108 GLU A CA 1
ATOM 868 C C . GLU A 1 108 ? -40.464 -26.554 -19.816 1.00 27.36 108 GLU A C 1
ATOM 870 O O . GLU A 1 108 ? -39.436 -26.095 -20.301 1.00 27.36 108 GLU A O 1
ATOM 875 N N . GLU A 1 109 ? -40.743 -27.862 -19.740 1.00 24.97 109 GLU A N 1
ATOM 876 C CA . GLU A 1 109 ? -40.554 -28.986 -20.681 1.00 24.97 109 GLU A CA 1
ATOM 877 C C . GLU A 1 109 ? -39.351 -29.053 -21.656 1.00 24.97 109 GLU A C 1
ATOM 879 O O . GLU A 1 109 ? -39.155 -28.172 -22.478 1.00 24.97 109 GLU A O 1
ATOM 884 N N . VAL A 1 110 ? -38.642 -30.202 -21.685 1.00 28.16 110 VAL A N 1
ATOM 885 C CA . VAL A 1 110 ? -38.782 -31.269 -22.717 1.00 28.16 110 VAL A CA 1
ATOM 886 C C . VAL A 1 110 ? -38.127 -32.595 -22.240 1.00 28.16 110 VAL A C 1
ATOM 888 O O . VAL A 1 110 ? -37.023 -32.623 -21.705 1.00 28.16 110 VAL A O 1
ATOM 891 N N . GLU A 1 111 ? -38.871 -33.690 -22.452 1.00 24.92 111 GLU A N 1
ATOM 892 C CA . GLU A 1 111 ? -38.577 -35.144 -22.417 1.00 24.92 111 GLU A CA 1
ATOM 893 C C . GLU A 1 111 ? -37.146 -35.588 -22.866 1.00 24.92 111 GLU A C 1
ATOM 895 O O . GLU A 1 111 ? -36.524 -34.902 -23.660 1.00 24.92 111 GLU A O 1
ATOM 900 N N . LYS A 1 112 ? -36.525 -36.748 -22.548 1.00 25.11 112 LYS A N 1
ATOM 901 C CA . LYS A 1 112 ? -36.966 -38.151 -22.339 1.00 25.11 112 LYS A CA 1
ATOM 902 C C . LYS A 1 112 ? -35.751 -39.016 -21.866 1.00 25.11 112 LYS A C 1
ATOM 904 O O . LYS A 1 112 ? -34.702 -38.956 -22.489 1.00 25.11 112 LYS A O 1
ATOM 909 N N . ARG A 1 113 ? -35.942 -39.811 -20.793 1.00 24.98 113 ARG A N 1
ATOM 910 C CA . ARG A 1 113 ? -35.448 -41.179 -20.399 1.00 24.98 113 ARG A CA 1
ATOM 911 C C . ARG A 1 113 ? -34.264 -41.900 -21.144 1.00 24.98 113 ARG A C 1
ATOM 913 O O . ARG A 1 113 ? -34.141 -41.719 -22.345 1.00 24.98 113 ARG A O 1
ATOM 920 N N . PRO A 1 114 ? -33.680 -43.008 -20.593 1.00 31.14 114 PRO A N 1
ATOM 921 C CA . PRO A 1 114 ? -33.068 -43.209 -19.261 1.00 31.14 114 PRO A CA 1
ATOM 922 C C . PRO A 1 114 ? -31.815 -44.164 -19.238 1.00 31.14 114 PRO A C 1
ATOM 924 O O . PRO A 1 114 ? -31.570 -44.915 -20.172 1.00 31.14 114 PRO A O 1
ATOM 927 N N . ALA A 1 115 ? -31.163 -44.230 -18.065 1.00 24.92 115 ALA A N 1
ATOM 928 C CA . ALA A 1 115 ? -30.569 -45.411 -17.394 1.00 24.92 115 ALA A CA 1
ATOM 929 C C . ALA A 1 115 ? -29.256 -46.101 -17.862 1.00 24.92 115 ALA A C 1
ATOM 931 O O . ALA A 1 115 ? -28.941 -46.202 -19.038 1.00 24.92 115 ALA A O 1
ATOM 932 N N . GLU A 1 116 ? -28.620 -46.697 -16.832 1.00 24.75 116 GLU A N 1
ATOM 933 C CA . GLU A 1 116 ? -27.508 -47.677 -16.780 1.00 24.75 116 GLU A CA 1
ATOM 934 C C . GLU A 1 116 ? -26.092 -47.071 -16.678 1.00 24.75 116 GLU A C 1
ATOM 936 O O . GLU A 1 116 ? -25.714 -46.213 -17.457 1.00 24.75 116 GLU A O 1
ATOM 941 N N . GLY A 1 117 ? -25.212 -47.439 -15.742 1.00 25.27 117 GLY A N 1
ATOM 942 C CA . GLY A 1 117 ? -25.238 -48.415 -14.657 1.00 25.27 117 GLY A CA 1
ATOM 943 C C . GLY A 1 117 ? -23.813 -48.604 -14.098 1.00 25.27 117 GLY A C 1
ATOM 944 O O . GLY A 1 117 ? -22.837 -48.416 -14.811 1.00 25.27 117 GLY A O 1
ATOM 945 N N . SER A 1 118 ? -23.728 -49.056 -12.842 1.00 24.95 118 SER A N 1
ATOM 946 C CA . SER A 1 118 ? -22.673 -49.943 -12.308 1.00 24.95 118 SER A CA 1
ATOM 947 C C . SER A 1 118 ? -21.223 -49.432 -12.102 1.00 24.95 118 SER A C 1
ATOM 949 O O . SER A 1 118 ? -20.420 -49.382 -13.024 1.00 24.95 118 SER A O 1
ATOM 951 N N . ASN A 1 119 ? -20.886 -49.285 -10.810 1.00 24.45 119 ASN A N 1
ATOM 952 C CA . ASN A 1 119 ? -19.837 -49.998 -10.044 1.00 24.45 119 ASN A CA 1
ATOM 953 C C . ASN A 1 119 ? -18.358 -50.049 -10.490 1.00 24.45 119 ASN A C 1
ATOM 955 O O . ASN A 1 119 ? -18.024 -50.481 -11.585 1.00 24.45 119 ASN A O 1
ATOM 959 N N . GLY A 1 120 ? -17.485 -49.883 -9.479 1.00 25.20 120 GLY A N 1
ATOM 960 C CA . GLY A 1 120 ? -16.169 -50.540 -9.371 1.00 25.20 120 GLY A CA 1
ATOM 961 C C . GLY A 1 120 ? -15.034 -49.565 -9.038 1.00 25.20 120 GLY A C 1
ATOM 962 O O . GLY A 1 120 ? -14.495 -48.929 -9.928 1.00 25.20 120 GLY A O 1
ATOM 963 N N . ALA A 1 121 ? -14.750 -49.269 -7.767 1.00 24.17 121 ALA A N 1
ATOM 964 C CA . ALA A 1 121 ? -13.815 -50.004 -6.900 1.00 24.17 121 ALA A CA 1
ATOM 965 C C . ALA A 1 121 ? -12.355 -50.050 -7.409 1.00 24.17 121 ALA A C 1
ATOM 967 O O . ALA A 1 121 ? -12.038 -50.816 -8.311 1.00 24.17 121 ALA A O 1
ATOM 968 N N . ASN A 1 122 ? -11.458 -49.300 -6.754 1.00 28.17 122 ASN A N 1
ATOM 969 C CA . ASN A 1 122 ? -10.226 -49.837 -6.155 1.00 28.17 122 ASN A CA 1
ATOM 970 C C . ASN A 1 122 ? -9.472 -48.752 -5.375 1.00 28.17 122 ASN A C 1
ATOM 972 O O . ASN A 1 122 ? -9.123 -47.706 -5.915 1.00 28.17 122 ASN A O 1
ATOM 976 N N . GLY A 1 123 ? -9.210 -49.029 -4.097 1.00 23.27 123 GLY A N 1
ATOM 977 C CA . GLY A 1 123 ? -8.264 -48.278 -3.280 1.00 23.27 123 GLY A CA 1
ATOM 978 C C . GLY A 1 123 ? -6.875 -48.909 -3.311 1.00 23.27 123 GLY A C 1
ATOM 979 O O . GLY A 1 123 ? -6.757 -50.106 -3.551 1.00 23.27 123 GLY A O 1
ATOM 980 N N . VAL A 1 124 ? -5.852 -48.116 -2.984 1.00 28.44 124 VAL A N 1
ATOM 981 C CA . VAL A 1 124 ? -4.606 -48.581 -2.355 1.00 28.44 124 VAL A CA 1
ATOM 982 C C . VAL A 1 124 ? -4.094 -47.480 -1.414 1.00 28.44 124 VAL A C 1
ATOM 984 O O . VAL A 1 124 ? -3.889 -46.341 -1.821 1.00 28.44 124 VAL A O 1
ATOM 987 N N . ASN A 1 125 ? -3.910 -47.860 -0.148 1.00 25.78 125 ASN A N 1
ATOM 988 C CA . ASN A 1 125 ? -3.184 -47.153 0.912 1.00 25.78 125 ASN A CA 1
ATOM 989 C C . ASN A 1 125 ? -1.661 -47.245 0.712 1.00 25.78 125 ASN A C 1
ATOM 991 O O . ASN A 1 125 ? -1.187 -48.311 0.327 1.00 25.78 125 ASN A O 1
ATOM 99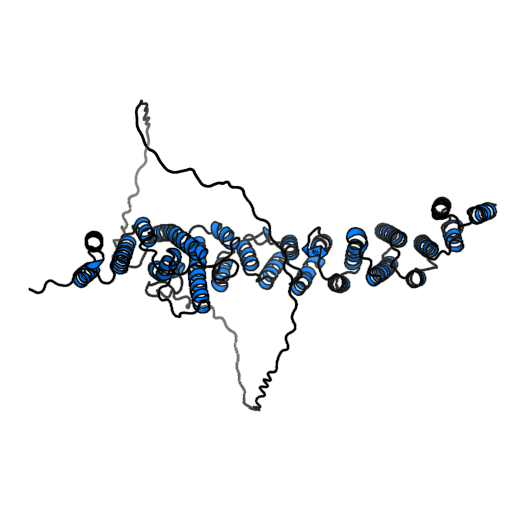5 N N . GLN A 1 126 ? -0.919 -46.213 1.138 1.00 28.25 126 GLN A N 1
ATOM 996 C CA . GLN A 1 126 ? 0.311 -46.282 1.970 1.00 28.25 126 GLN A CA 1
ATOM 997 C C . GLN A 1 126 ? 0.865 -44.848 2.142 1.00 28.25 126 GLN A C 1
ATOM 999 O O . GLN A 1 126 ? 1.194 -44.198 1.159 1.00 28.25 126 GLN A O 1
ATOM 1004 N N . THR A 1 127 ? 0.699 -44.180 3.290 1.00 24.98 127 THR A N 1
ATOM 1005 C CA . THR A 1 127 ? 1.469 -44.222 4.561 1.00 24.98 127 THR A CA 1
ATOM 1006 C C . THR A 1 127 ? 2.904 -43.670 4.521 1.00 24.98 127 THR A C 1
ATOM 1008 O O . THR A 1 127 ? 3.801 -44.314 3.995 1.00 24.98 127 THR A O 1
ATOM 1011 N N . LEU A 1 128 ? 3.059 -42.545 5.241 1.00 25.67 128 LEU A N 1
ATOM 1012 C CA . LEU A 1 128 ? 4.102 -42.166 6.216 1.00 25.67 128 LEU A CA 1
ATOM 1013 C C . LEU A 1 128 ? 5.593 -42.169 5.826 1.00 25.67 128 LEU A C 1
ATOM 1015 O O . LEU A 1 128 ? 6.190 -43.220 5.638 1.00 25.67 128 LEU A O 1
ATOM 1019 N N . ALA A 1 129 ? 6.231 -41.004 6.010 1.00 23.83 129 ALA A N 1
ATOM 1020 C CA . ALA A 1 129 ? 7.483 -40.902 6.770 1.00 23.83 129 ALA A CA 1
ATOM 1021 C C . ALA A 1 129 ? 7.715 -39.470 7.293 1.00 23.83 129 ALA A C 1
ATOM 1023 O O . ALA A 1 129 ? 7.931 -38.531 6.531 1.00 23.83 129 ALA A O 1
ATOM 1024 N N . SER A 1 130 ? 7.687 -39.342 8.618 1.00 23.58 130 SER A N 1
ATOM 1025 C CA . SER A 1 130 ? 8.236 -38.233 9.400 1.00 23.58 130 SER A CA 1
ATOM 1026 C C . SER A 1 130 ? 9.758 -38.380 9.517 1.00 23.58 130 SER A C 1
ATOM 1028 O O . SER A 1 130 ? 10.258 -39.500 9.604 1.00 23.58 130 SER A O 1
ATOM 1030 N N . GLY A 1 131 ? 10.492 -37.268 9.602 1.00 24.59 131 GLY A N 1
ATOM 1031 C CA . GLY A 1 131 ? 11.939 -37.278 9.832 1.00 24.59 131 GLY A CA 1
ATOM 1032 C C . GLY A 1 131 ? 12.447 -35.963 10.414 1.00 24.59 131 GLY A C 1
ATOM 1033 O O . GLY A 1 131 ? 12.803 -35.046 9.685 1.00 24.59 131 GLY A O 1
ATOM 1034 N N . SER A 1 132 ? 12.466 -35.886 11.741 1.00 23.20 132 SER A N 1
ATOM 1035 C CA . SER A 1 132 ? 13.133 -34.870 12.557 1.00 23.20 132 SER A CA 1
ATOM 1036 C C . SER A 1 132 ? 14.596 -35.246 12.811 1.00 23.20 132 SER A C 1
ATOM 1038 O O . SER A 1 132 ? 14.844 -36.364 13.261 1.00 23.20 132 SER A O 1
ATOM 1040 N N . THR A 1 133 ? 15.537 -34.308 12.671 1.00 24.23 133 THR A N 1
ATOM 1041 C CA . THR A 1 133 ? 16.856 -34.379 13.330 1.00 24.23 133 THR A CA 1
ATOM 1042 C C . THR A 1 133 ? 17.357 -32.991 13.725 1.00 24.23 133 THR A C 1
ATOM 1044 O O . THR A 1 133 ? 17.478 -32.091 12.899 1.00 24.23 133 THR A O 1
ATOM 1047 N N . SER A 1 134 ? 17.662 -32.858 15.011 1.00 23.81 134 SER A N 1
ATOM 1048 C CA . SER A 1 134 ? 18.385 -31.782 15.688 1.00 23.81 134 SER A CA 1
ATOM 1049 C C . SER A 1 134 ? 19.904 -31.922 15.542 1.00 23.81 134 SER A C 1
ATOM 1051 O O . SER A 1 134 ? 20.380 -33.048 15.665 1.00 23.81 134 SER A O 1
ATOM 1053 N N . SER A 1 135 ? 20.653 -30.809 15.475 1.00 24.39 135 SER A N 1
ATOM 1054 C CA . SER A 1 135 ? 21.974 -30.672 16.134 1.00 24.39 135 SER A CA 1
ATOM 1055 C C . SER A 1 135 ? 22.617 -29.278 15.959 1.00 24.39 135 SER A C 1
ATOM 1057 O O . SER A 1 135 ? 23.003 -28.903 14.859 1.00 24.39 135 SER A O 1
ATOM 1059 N N . THR A 1 136 ? 22.763 -28.584 17.098 1.00 24.55 136 THR A N 1
ATOM 1060 C CA . THR A 1 136 ? 23.945 -27.847 17.622 1.00 24.55 136 THR A CA 1
ATOM 1061 C C . THR A 1 136 ? 24.627 -26.685 16.873 1.00 24.55 136 THR A C 1
ATOM 1063 O O . THR A 1 136 ? 25.089 -26.804 15.745 1.00 24.55 136 THR A O 1
ATOM 1066 N N . ALA A 1 137 ? 24.807 -25.600 17.643 1.00 24.02 137 ALA A N 1
ATOM 1067 C CA . ALA A 1 137 ? 25.629 -24.404 17.423 1.00 24.02 137 ALA A CA 1
ATOM 1068 C C . ALA A 1 137 ? 27.153 -24.667 17.378 1.00 24.02 137 ALA A C 1
ATOM 1070 O O . ALA A 1 137 ? 27.612 -25.739 17.779 1.00 24.02 137 ALA A O 1
ATOM 1071 N N . PRO A 1 138 ? 27.948 -23.644 17.001 1.00 29.48 138 PRO A N 1
ATOM 1072 C CA . PRO A 1 138 ? 28.802 -23.013 18.017 1.00 29.48 138 PRO A CA 1
ATOM 1073 C C . PRO A 1 138 ? 28.861 -21.472 17.941 1.00 29.48 138 PRO A C 1
ATOM 1075 O O . PRO A 1 138 ? 28.604 -20.854 16.911 1.00 29.48 138 PRO A O 1
ATOM 1078 N N . ALA A 1 139 ? 29.224 -20.869 19.075 1.00 23.20 139 ALA A N 1
ATOM 1079 C CA . ALA A 1 139 ? 29.430 -19.439 19.289 1.00 23.20 139 ALA A CA 1
ATOM 1080 C C . ALA A 1 139 ? 30.872 -19.004 18.973 1.00 23.20 139 ALA A C 1
ATOM 1082 O O . ALA A 1 139 ? 31.803 -19.729 19.313 1.00 23.20 139 ALA A O 1
ATOM 1083 N N . LEU A 1 140 ? 31.051 -17.782 18.453 1.00 26.78 140 LEU A N 1
ATOM 1084 C CA . LEU A 1 140 ? 32.253 -16.965 18.652 1.00 26.78 140 LEU A CA 1
ATOM 1085 C C . LEU A 1 140 ? 31.889 -15.474 18.768 1.00 26.78 140 LEU A C 1
ATOM 1087 O O . LEU A 1 140 ? 30.956 -14.970 18.153 1.00 26.78 140 LEU A O 1
ATOM 1091 N N . THR A 1 141 ? 32.653 -14.834 19.640 1.00 25.72 141 THR A N 1
ATOM 1092 C CA . THR A 1 141 ? 32.598 -13.503 20.251 1.00 25.72 141 THR A CA 1
ATOM 1093 C C . THR A 1 141 ? 32.985 -12.344 19.327 1.00 25.72 141 THR A C 1
ATOM 1095 O O . THR A 1 141 ? 33.818 -12.525 18.443 1.00 25.72 141 THR A O 1
ATOM 1098 N N . GLY A 1 142 ? 32.518 -11.126 19.635 1.00 24.62 142 GLY A N 1
ATOM 1099 C CA . GLY A 1 142 ? 33.082 -9.887 19.087 1.00 24.62 142 GLY A CA 1
ATOM 1100 C C . GLY A 1 142 ? 32.324 -8.622 19.498 1.00 24.62 142 GLY A C 1
ATOM 1101 O O . GLY A 1 142 ? 31.425 -8.187 18.789 1.00 24.62 142 GLY A O 1
ATOM 1102 N N . ASP A 1 143 ? 32.701 -8.050 20.644 1.00 22.45 143 ASP A N 1
ATOM 1103 C CA . ASP A 1 143 ? 32.338 -6.707 21.117 1.00 22.45 143 ASP A CA 1
ATOM 1104 C C . ASP A 1 143 ? 32.649 -5.601 20.097 1.00 22.45 143 ASP A C 1
ATOM 1106 O O . ASP A 1 143 ? 33.688 -5.662 19.441 1.00 22.45 143 ASP A O 1
ATOM 1110 N N . SER A 1 144 ? 31.818 -4.546 20.063 1.00 26.27 144 SER A N 1
ATOM 1111 C CA . SER A 1 144 ? 32.235 -3.124 20.017 1.00 26.27 144 SER A CA 1
ATOM 1112 C C . SER A 1 144 ? 31.023 -2.173 19.972 1.00 26.27 144 SER A C 1
ATOM 1114 O O . SER A 1 144 ? 30.397 -1.982 18.933 1.00 26.27 144 SER A O 1
ATOM 1116 N N . ARG A 1 145 ? 30.729 -1.513 21.101 1.00 24.05 145 ARG A N 1
ATOM 1117 C CA . ARG A 1 145 ? 30.065 -0.191 21.145 1.00 24.05 145 ARG A CA 1
ATOM 1118 C C . ARG A 1 145 ? 31.098 0.900 20.825 1.00 24.05 145 ARG A C 1
ATOM 1120 O O . ARG A 1 145 ? 32.266 0.730 21.173 1.00 24.05 145 ARG A O 1
ATOM 1127 N N . PRO A 1 146 ? 30.662 2.066 20.316 1.00 27.14 146 PRO A N 1
ATOM 1128 C CA . PRO A 1 146 ? 30.816 3.250 21.168 1.00 27.14 146 PRO A CA 1
ATOM 1129 C C . PRO A 1 146 ? 29.644 4.258 21.128 1.00 27.14 146 PRO A C 1
ATOM 1131 O O . PRO A 1 146 ? 29.108 4.598 20.082 1.00 27.14 146 PRO A O 1
ATOM 1134 N N . SER A 1 147 ? 29.328 4.749 22.330 1.00 25.84 147 SER A N 1
ATOM 1135 C CA . SER A 1 147 ? 29.150 6.159 22.728 1.00 25.84 147 SER A CA 1
ATOM 1136 C C . SER A 1 147 ? 28.075 7.066 22.096 1.00 25.84 147 SER A C 1
ATOM 1138 O O . SER A 1 147 ? 28.215 7.605 21.005 1.00 25.84 147 SER A O 1
ATOM 1140 N N . THR A 1 148 ? 27.084 7.378 22.936 1.00 25.86 148 THR A N 1
ATOM 1141 C CA . THR A 1 148 ? 26.255 8.601 22.983 1.00 25.86 148 THR A CA 1
ATOM 1142 C C . THR A 1 148 ? 27.056 9.895 23.186 1.00 25.86 148 THR A C 1
ATOM 1144 O O . THR A 1 148 ? 28.123 9.865 23.805 1.00 25.86 148 THR A O 1
ATOM 1147 N N . PRO A 1 149 ? 26.434 11.050 22.877 1.00 25.81 149 PRO A N 1
ATOM 1148 C CA . PRO A 1 149 ? 26.342 12.141 23.854 1.00 25.81 149 PRO A CA 1
ATOM 1149 C C . PRO A 1 149 ? 24.908 12.680 24.062 1.00 25.81 149 PRO A C 1
ATOM 1151 O O . PRO A 1 149 ? 24.122 12.814 23.128 1.00 25.81 149 PRO A O 1
ATOM 1154 N N . GLN A 1 150 ? 24.597 13.015 25.319 1.00 25.11 150 GLN A N 1
ATOM 1155 C CA . GLN A 1 150 ? 23.439 13.800 25.777 1.00 25.11 150 GLN A CA 1
ATOM 1156 C C . GLN A 1 150 ? 23.629 15.301 25.468 1.00 25.11 150 GLN A C 1
ATOM 1158 O O . GLN A 1 150 ? 24.734 15.801 25.660 1.00 25.11 150 GLN A O 1
ATOM 1163 N N . ASN A 1 151 ? 22.576 16.046 25.090 1.00 26.36 151 ASN A N 1
ATOM 1164 C CA . ASN A 1 151 ? 21.772 16.912 25.987 1.00 26.36 151 ASN A CA 1
ATOM 1165 C C . ASN A 1 151 ? 20.894 17.951 25.238 1.00 26.36 151 ASN A C 1
ATOM 1167 O O . ASN A 1 151 ? 21.362 18.628 24.332 1.00 26.36 151 ASN A O 1
ATOM 1171 N N . ASN A 1 152 ? 19.668 18.117 25.761 1.00 26.03 152 ASN A N 1
ATOM 1172 C CA . ASN A 1 152 ? 18.779 19.296 25.833 1.00 26.03 152 ASN A CA 1
ATOM 1173 C C . ASN A 1 152 ? 18.429 20.128 24.578 1.00 26.03 152 ASN A C 1
ATOM 1175 O O . ASN A 1 152 ? 19.250 20.885 24.079 1.00 26.03 152 ASN A O 1
ATOM 1179 N N . SER A 1 153 ? 17.131 20.236 24.251 1.00 26.34 153 SER A N 1
ATOM 1180 C CA . SER A 1 153 ? 16.255 21.278 24.830 1.00 26.34 153 SER A CA 1
ATOM 1181 C C . SER A 1 153 ? 14.789 21.146 24.371 1.00 26.34 153 SER A C 1
ATOM 1183 O O . SER A 1 153 ? 14.462 20.422 23.439 1.00 26.34 153 SER A O 1
ATOM 1185 N N . ALA A 1 154 ? 13.919 21.823 25.112 1.00 23.88 154 ALA A N 1
ATOM 1186 C CA . ALA A 1 154 ? 12.483 21.637 25.257 1.00 23.88 154 ALA A CA 1
ATOM 1187 C C . ALA A 1 154 ? 11.582 22.389 24.250 1.00 23.88 154 ALA A C 1
ATOM 1189 O O . ALA A 1 154 ? 11.993 23.373 23.643 1.00 23.88 154 ALA A O 1
ATOM 1190 N N . GLY A 1 155 ? 10.298 21.993 24.237 1.00 23.31 155 GLY A N 1
ATOM 1191 C CA . GLY A 1 155 ? 9.133 22.812 23.851 1.00 23.31 155 GLY A CA 1
ATOM 1192 C C . GLY A 1 155 ? 8.563 22.489 22.463 1.00 23.31 155 GLY A C 1
ATOM 1193 O O . GLY A 1 155 ? 9.287 22.494 21.484 1.00 23.31 155 GLY A O 1
ATOM 1194 N N . GLY A 1 156 ? 7.278 22.204 22.250 1.00 24.73 156 GLY A N 1
ATOM 1195 C CA . GLY A 1 156 ? 6.095 22.241 23.104 1.00 24.73 156 GLY A CA 1
ATOM 1196 C C . GLY A 1 156 ? 4.894 22.628 22.238 1.00 24.73 156 GLY A C 1
ATOM 1197 O O . GLY A 1 156 ? 4.932 23.697 21.661 1.00 24.73 156 GLY A O 1
ATOM 1198 N N . PHE A 1 157 ? 3.843 21.806 22.146 1.00 24.11 157 PHE A N 1
ATOM 1199 C CA . PHE A 1 157 ? 2.543 22.216 21.582 1.00 24.11 157 PHE A CA 1
ATOM 1200 C C . PHE A 1 157 ? 1.403 21.343 22.136 1.00 24.11 157 PHE A C 1
ATOM 1202 O O . PHE A 1 157 ? 0.874 20.478 21.451 1.00 24.11 157 PHE A O 1
ATOM 1209 N N . VAL A 1 158 ? 1.002 21.587 23.392 1.00 27.69 158 VAL A N 1
ATOM 1210 C CA . VAL A 1 158 ? -0.354 21.282 23.893 1.00 27.69 158 VAL A CA 1
ATOM 1211 C C . VAL A 1 158 ? -0.754 22.343 24.924 1.00 27.69 158 VAL A C 1
ATOM 1213 O O . VAL A 1 158 ? -0.348 22.245 26.078 1.00 27.69 158 VAL A O 1
ATOM 1216 N N . ARG A 1 159 ? -1.553 23.348 24.525 1.00 26.95 159 ARG A N 1
ATOM 1217 C CA . ARG A 1 159 ? -2.677 23.907 25.318 1.00 26.95 159 ARG A CA 1
ATOM 1218 C C . ARG A 1 159 ? -3.334 25.107 24.630 1.00 26.95 159 ARG A C 1
ATOM 1220 O O . ARG A 1 159 ? -2.769 26.194 24.621 1.00 26.95 159 ARG A O 1
ATOM 1227 N N . LYS A 1 160 ? -4.585 24.943 24.200 1.00 25.36 160 LYS A N 1
ATOM 1228 C CA . LYS A 1 160 ? -5.708 25.825 24.569 1.00 25.36 160 LYS A CA 1
ATOM 1229 C C . LYS A 1 160 ? -6.983 25.274 23.941 1.00 25.36 160 LYS A C 1
ATOM 1231 O O . LYS A 1 160 ? -7.025 25.123 22.732 1.00 25.36 160 LYS A O 1
ATOM 1236 N N . ILE A 1 161 ? -7.981 24.988 24.770 1.00 28.31 161 ILE A N 1
ATOM 1237 C CA . ILE A 1 161 ? -9.399 25.360 24.623 1.00 28.31 161 ILE A CA 1
ATOM 1238 C C . ILE A 1 161 ? -10.139 24.596 25.725 1.00 28.31 161 ILE A C 1
ATOM 1240 O O . ILE A 1 161 ? -10.458 23.423 25.583 1.00 28.31 161 ILE A O 1
ATOM 1244 N N . MET A 1 162 ? -10.363 25.271 26.856 1.00 26.81 162 MET A N 1
ATOM 1245 C CA . MET A 1 162 ? -11.557 25.051 27.669 1.00 26.81 162 MET A CA 1
ATOM 1246 C C . MET A 1 162 ? -11.815 26.261 28.577 1.00 26.81 162 MET A C 1
ATOM 1248 O O . MET A 1 162 ? -10.952 26.637 29.365 1.00 26.81 162 MET A O 1
ATOM 1252 N N . GLY A 1 163 ? -13.019 26.825 28.431 1.00 25.80 163 GLY A N 1
ATOM 1253 C CA . GLY A 1 163 ? -13.821 27.463 29.481 1.00 25.80 163 GLY A CA 1
ATOM 1254 C C . GLY A 1 163 ? -13.512 28.910 29.881 1.00 25.80 163 GLY A C 1
ATOM 1255 O O . GLY A 1 163 ? -12.492 29.168 30.505 1.00 25.80 163 GLY A O 1
ATOM 1256 N N . GLN A 1 164 ? -14.478 29.815 29.670 1.00 26.66 164 GLN A N 1
ATOM 1257 C CA . GLN A 1 164 ? -15.200 30.468 30.780 1.00 26.66 164 GLN A CA 1
ATOM 1258 C C . GLN A 1 164 ? -16.384 31.337 30.305 1.00 26.66 164 GLN A C 1
ATOM 1260 O O . GLN A 1 164 ? -16.275 32.113 29.361 1.00 26.66 164 GLN A O 1
ATOM 1265 N N . ASN A 1 165 ? -17.503 31.197 31.023 1.00 27.97 165 ASN A N 1
ATOM 1266 C CA . ASN A 1 165 ? -18.698 32.048 31.002 1.00 27.97 165 ASN A CA 1
ATOM 1267 C C . ASN A 1 165 ? -18.450 33.411 31.672 1.00 27.97 165 ASN A C 1
ATOM 1269 O O . ASN A 1 165 ? -17.817 33.433 32.729 1.00 27.97 165 ASN A O 1
ATOM 1273 N N . LYS A 1 166 ? -19.099 34.483 31.177 1.00 26.66 166 LYS A N 1
ATOM 1274 C CA . LYS A 1 166 ? -19.889 35.453 31.982 1.00 26.66 166 LYS A CA 1
ATOM 1275 C C . LYS A 1 166 ? -20.572 36.548 31.125 1.00 26.66 166 LYS A C 1
ATOM 1277 O O . LYS A 1 166 ? -19.921 37.110 30.258 1.00 26.66 166 LYS A O 1
ATOM 1282 N N . SER A 1 167 ? -21.868 36.777 31.422 1.00 27.69 167 SER A N 1
ATOM 1283 C CA . SER A 1 167 ? -22.682 38.031 31.513 1.00 27.69 167 SER A CA 1
ATOM 1284 C C . SER A 1 167 ? -22.213 39.307 30.778 1.00 27.69 167 SER A C 1
ATOM 1286 O O . SER A 1 167 ? -21.030 39.603 30.825 1.00 27.69 167 SER A O 1
ATOM 1288 N N . SER A 1 168 ? -23.031 40.213 30.226 1.00 27.72 168 SER A N 1
ATOM 1289 C CA . SER A 1 168 ? -24.459 40.568 30.353 1.00 27.72 168 SER A CA 1
ATOM 1290 C C . SER A 1 168 ? -24.841 41.593 29.254 1.00 27.72 168 SER A C 1
ATOM 1292 O O . SER A 1 168 ? -23.960 42.176 28.632 1.00 27.72 168 SER A O 1
ATOM 1294 N N . ASP A 1 169 ? -26.152 41.817 29.095 1.00 26.22 169 ASP A N 1
ATOM 1295 C CA . ASP A 1 169 ? -26.865 43.017 28.606 1.00 26.22 169 ASP A CA 1
ATOM 1296 C C . ASP A 1 169 ? -26.563 43.616 27.216 1.00 26.22 169 ASP A C 1
ATOM 1298 O O . ASP A 1 169 ? -25.527 44.223 26.979 1.00 26.22 169 ASP A O 1
ATOM 1302 N N . THR A 1 170 ? -27.565 43.616 26.325 1.00 29.28 170 THR A N 1
ATOM 1303 C CA . THR A 1 170 ? -28.406 44.795 25.988 1.00 29.28 170 THR A CA 1
ATOM 1304 C C . THR A 1 170 ? -29.068 44.683 24.601 1.00 29.28 170 THR A C 1
ATOM 1306 O O . THR A 1 170 ? -28.451 44.289 23.622 1.00 29.28 170 THR A O 1
ATOM 1309 N N . ALA A 1 171 ? -30.331 45.131 24.565 1.00 28.47 171 ALA A N 1
ATOM 1310 C CA . ALA A 1 171 ? -31.069 45.735 23.447 1.00 28.47 171 ALA A CA 1
ATOM 1311 C C . ALA A 1 171 ? -31.502 44.882 22.228 1.00 28.47 171 ALA A C 1
ATOM 1313 O O . ALA A 1 171 ? -30.756 44.643 21.289 1.00 28.47 171 ALA A O 1
ATOM 1314 N N . SER A 1 172 ? -32.801 44.556 22.245 1.00 27.36 172 SER A N 1
ATOM 1315 C CA . SER A 1 172 ? -33.824 44.938 21.253 1.00 27.36 172 SER A CA 1
ATOM 1316 C C . SER A 1 172 ? -33.504 44.857 19.753 1.00 27.36 172 SER A C 1
ATOM 1318 O O . SER A 1 172 ? -32.626 45.553 19.262 1.00 27.36 172 SER A O 1
ATOM 1320 N N . ILE A 1 173 ? -34.378 44.172 19.002 1.00 30.66 173 ILE A N 1
ATOM 1321 C CA . ILE A 1 173 ? -35.332 44.751 18.024 1.00 30.66 173 ILE A CA 1
ATOM 1322 C C . ILE A 1 173 ? -36.019 43.579 17.286 1.00 30.66 173 ILE A C 1
ATOM 1324 O O . ILE A 1 173 ? -35.392 42.853 16.522 1.00 30.66 173 ILE A O 1
ATOM 1328 N N . ALA A 1 174 ? -37.324 43.405 17.517 1.00 30.28 174 ALA A N 1
ATOM 1329 C CA . ALA A 1 174 ? -38.246 42.862 16.513 1.00 30.28 174 ALA A CA 1
ATOM 1330 C C . ALA A 1 174 ? -38.639 44.020 15.575 1.00 30.28 174 ALA A C 1
ATOM 1332 O O . ALA A 1 174 ? -38.630 45.168 16.029 1.00 30.28 174 ALA A O 1
ATOM 1333 N N . PRO A 1 175 ? -38.983 43.781 14.298 1.00 37.12 175 PRO A N 1
ATOM 1334 C CA . PRO A 1 175 ? -40.365 43.406 13.941 1.00 37.12 175 PRO A CA 1
ATOM 1335 C C . PRO A 1 175 ? -40.371 42.464 12.699 1.00 37.12 175 PRO A C 1
ATOM 1337 O O . PRO A 1 175 ? -39.312 42.070 12.235 1.00 37.12 175 PRO A O 1
ATOM 1340 N N . SER A 1 176 ? -41.442 41.982 12.069 1.00 26.20 176 SER A N 1
ATOM 1341 C CA . SER A 1 176 ? -42.891 42.197 12.097 1.00 26.20 176 SER A CA 1
ATOM 1342 C C . SER A 1 176 ? -43.540 41.055 11.308 1.00 26.20 176 SER A C 1
ATOM 1344 O O . SER A 1 176 ? -42.995 40.570 10.319 1.00 26.20 176 SER A O 1
ATOM 1346 N N . LEU A 1 177 ? -44.755 40.725 11.723 1.00 30.50 177 LEU A N 1
ATOM 1347 C CA . LEU A 1 177 ? -45.789 40.003 10.991 1.00 30.50 177 LEU A CA 1
ATOM 1348 C C . LEU A 1 177 ? -46.243 40.792 9.740 1.00 30.50 177 LEU A C 1
ATOM 1350 O O . LEU A 1 177 ? -46.408 42.008 9.831 1.00 30.50 177 LEU A O 1
ATOM 1354 N N . ALA A 1 178 ? -46.540 40.114 8.628 1.00 26.55 178 ALA A N 1
ATOM 1355 C CA . ALA A 1 178 ? -47.467 40.616 7.609 1.00 26.55 178 ALA A CA 1
ATOM 1356 C C . ALA A 1 178 ? -48.179 39.452 6.897 1.00 26.55 178 ALA A C 1
ATOM 1358 O O . ALA A 1 178 ? -47.556 38.534 6.369 1.00 26.55 178 ALA A O 1
ATOM 1359 N N . THR A 1 179 ? -49.503 39.525 6.942 1.00 27.56 179 THR A N 1
ATOM 1360 C CA . THR A 1 179 ? -50.544 38.644 6.401 1.00 27.56 179 THR A CA 1
ATOM 1361 C C . THR A 1 179 ? -51.072 39.146 5.050 1.00 27.56 179 THR A C 1
ATOM 1363 O O . THR A 1 179 ? -51.133 40.352 4.839 1.00 27.56 179 THR A O 1
ATOM 1366 N N . SER A 1 180 ? -51.538 3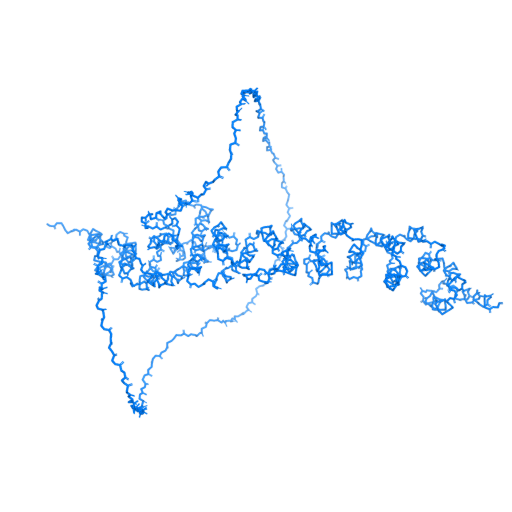8.243 4.181 1.00 27.88 180 SER A N 1
ATOM 1367 C CA . SER A 1 180 ? -52.746 38.364 3.317 1.00 27.88 180 SER A CA 1
ATOM 1368 C C . SER A 1 180 ? -52.935 37.016 2.588 1.00 27.88 180 SER A C 1
ATOM 1370 O O . SER A 1 180 ? -51.966 36.472 2.069 1.00 27.88 180 SER A O 1
ATOM 1372 N N . GLU A 1 181 ? -54.014 36.257 2.836 1.00 25.39 181 GLU A N 1
ATOM 1373 C CA . GLU A 1 181 ? -55.346 36.306 2.175 1.00 25.39 181 GLU A CA 1
ATOM 1374 C C . GLU A 1 181 ? -55.260 36.068 0.649 1.00 25.39 181 GLU A C 1
ATOM 1376 O O . GLU A 1 181 ? -54.511 36.758 -0.024 1.00 25.39 181 GLU A O 1
ATOM 1381 N N . GLY A 1 182 ? -55.974 35.146 -0.010 1.00 26.44 182 GLY A N 1
ATOM 1382 C CA . GLY A 1 182 ? -57.055 34.221 0.345 1.00 26.44 182 GLY A CA 1
ATOM 1383 C C . GLY A 1 182 ? -57.584 33.505 -0.925 1.00 26.44 182 GLY A C 1
ATOM 1384 O O . GLY A 1 182 ? -57.073 33.748 -2.017 1.00 26.44 182 GLY A O 1
ATOM 1385 N N . SER A 1 183 ? -58.639 32.691 -0.752 1.00 27.92 183 SER A N 1
ATOM 1386 C CA . SER A 1 183 ? -59.545 32.068 -1.754 1.00 27.92 183 SER A CA 1
ATOM 1387 C C . SER A 1 183 ? -59.387 30.562 -2.065 1.00 27.92 183 SER A C 1
ATOM 1389 O O . SER A 1 183 ? -58.681 30.160 -2.984 1.00 27.92 183 SER A O 1
ATOM 1391 N N . ASP A 1 184 ? -60.139 29.760 -1.300 1.00 26.12 184 ASP A N 1
ATOM 1392 C CA . ASP A 1 184 ? -61.233 28.857 -1.720 1.00 26.12 184 ASP A CA 1
ATOM 1393 C C . ASP A 1 184 ? -61.052 27.901 -2.920 1.00 26.12 184 ASP A C 1
ATOM 1395 O O . ASP A 1 184 ? -60.998 28.339 -4.065 1.00 26.12 184 ASP A O 1
ATOM 1399 N N . ASN A 1 185 ? -61.155 26.576 -2.684 1.00 28.48 185 ASN A N 1
ATOM 1400 C CA . ASN A 1 185 ? -62.424 25.841 -2.892 1.00 28.48 185 ASN A CA 1
ATOM 1401 C C . ASN A 1 185 ? -62.402 24.369 -2.383 1.00 28.48 185 ASN A C 1
ATOM 1403 O O . ASN A 1 185 ? -61.644 23.530 -2.855 1.00 28.48 185 ASN A O 1
ATOM 1407 N N . VAL A 1 186 ? -63.278 24.091 -1.411 1.00 30.91 186 VAL A N 1
ATOM 1408 C CA . VAL A 1 186 ? -64.267 22.989 -1.293 1.00 30.91 186 VAL A CA 1
ATOM 1409 C C . VAL A 1 186 ? -63.924 21.553 -1.777 1.00 30.91 186 VAL A C 1
ATOM 1411 O O . VAL A 1 186 ? -64.045 21.208 -2.944 1.00 30.91 186 VAL A O 1
ATOM 1414 N N . ASN A 1 187 ? -63.705 20.697 -0.767 1.00 27.12 187 ASN A N 1
ATOM 1415 C CA . ASN A 1 187 ? -64.480 19.496 -0.381 1.00 27.12 187 ASN A CA 1
ATOM 1416 C C . ASN A 1 187 ? -64.476 18.212 -1.249 1.00 27.12 187 ASN A C 1
ATOM 1418 O O . ASN A 1 187 ? -65.024 18.152 -2.343 1.00 27.12 187 ASN A O 1
ATOM 1422 N N . GLY A 1 188 ? -64.024 17.119 -0.621 1.00 26.89 188 GLY A N 1
ATOM 1423 C CA . GLY A 1 188 ? -64.195 15.732 -1.061 1.00 26.89 188 GLY A CA 1
ATOM 1424 C C . GLY A 1 188 ? -63.921 14.765 0.095 1.00 26.89 188 GLY A C 1
ATOM 1425 O O . GLY A 1 188 ? -62.798 14.321 0.304 1.00 26.89 188 GLY A O 1
ATOM 1426 N N . ASN A 1 189 ? -64.952 14.499 0.895 1.00 26.92 189 ASN A N 1
ATOM 1427 C CA . ASN A 1 189 ? -64.928 13.639 2.076 1.00 26.92 189 ASN A CA 1
ATOM 1428 C C . ASN A 1 189 ? -64.825 12.153 1.678 1.00 26.92 189 ASN A C 1
ATOM 1430 O O . ASN A 1 189 ? -65.755 11.629 1.072 1.00 26.92 189 ASN A O 1
ATOM 1434 N N . THR A 1 190 ? -63.794 11.441 2.139 1.00 28.47 190 THR A N 1
ATOM 1435 C CA . THR A 1 190 ? -63.876 9.982 2.341 1.00 28.47 190 THR A CA 1
ATOM 1436 C C . THR A 1 190 ? -63.042 9.580 3.551 1.00 28.47 190 THR A C 1
ATOM 1438 O O . THR A 1 190 ? -61.815 9.557 3.518 1.00 28.47 190 THR A O 1
ATOM 1441 N N . LYS A 1 191 ? -63.740 9.277 4.651 1.00 31.00 191 LYS A N 1
ATOM 1442 C CA . LYS A 1 191 ? -63.215 8.544 5.806 1.00 31.00 191 LYS A CA 1
ATOM 1443 C C . LYS A 1 191 ? -62.681 7.196 5.332 1.00 31.00 191 LYS A C 1
ATOM 1445 O O . LYS A 1 191 ? -63.477 6.429 4.814 1.00 31.00 191 LYS A O 1
ATOM 1450 N N . LEU A 1 192 ? -61.433 6.848 5.636 1.00 27.09 192 LEU A N 1
ATOM 1451 C CA . LEU A 1 192 ? -61.067 5.453 5.884 1.00 27.09 192 LEU A CA 1
ATOM 1452 C C . LEU A 1 192 ? -59.815 5.377 6.780 1.00 27.09 192 LEU A C 1
ATOM 1454 O O . LEU A 1 192 ? -58.716 5.742 6.392 1.00 27.09 192 LEU A O 1
ATOM 1458 N N . ASN A 1 193 ? -60.065 4.926 8.011 1.00 26.59 193 ASN A N 1
ATOM 1459 C CA . ASN A 1 193 ? -59.199 4.169 8.915 1.00 26.59 193 ASN A CA 1
ATOM 1460 C C . ASN A 1 193 ? -57.777 4.674 9.219 1.00 26.59 193 ASN A C 1
ATOM 1462 O O . ASN A 1 193 ? -56.806 4.356 8.542 1.00 26.59 193 ASN A O 1
ATOM 1466 N N . LYS A 1 194 ? -57.651 5.281 10.410 1.00 32.12 194 LYS A N 1
ATOM 1467 C CA . LYS A 1 194 ? -56.474 5.091 11.272 1.00 32.12 194 LYS A CA 1
ATOM 1468 C C . LYS A 1 194 ? -56.218 3.583 11.424 1.00 32.12 194 LYS A C 1
ATOM 1470 O O . LYS A 1 194 ? -57.131 2.903 11.903 1.00 32.12 194 LYS A O 1
ATOM 1475 N N . PRO A 1 195 ? -55.023 3.048 11.123 1.00 26.81 195 PRO A N 1
ATOM 1476 C CA . PRO A 1 195 ? -54.651 1.771 11.687 1.00 26.81 195 PRO A CA 1
ATOM 1477 C C . PRO A 1 195 ? -54.322 1.998 13.163 1.00 26.81 195 PRO A C 1
ATOM 1479 O O . PRO A 1 195 ? -53.591 2.911 13.555 1.00 26.81 195 PRO A O 1
ATOM 1482 N N . ALA A 1 196 ? -54.992 1.200 13.980 1.00 25.30 196 ALA A N 1
ATOM 1483 C CA . ALA A 1 196 ? -54.850 1.143 15.414 1.00 25.30 196 ALA A CA 1
ATOM 1484 C C . ALA A 1 196 ? -53.403 0.849 15.824 1.00 25.30 196 ALA A C 1
ATOM 1486 O O . ALA A 1 196 ? -52.660 0.167 15.120 1.00 25.30 196 ALA A O 1
ATOM 1487 N N . LYS A 1 197 ? -53.051 1.325 17.023 1.00 38.19 197 LYS A N 1
ATOM 1488 C CA . LYS A 1 197 ? -51.930 0.818 17.814 1.00 38.19 197 LYS A CA 1
ATOM 1489 C C . LYS A 1 197 ? -51.952 -0.713 17.791 1.00 38.19 197 LYS A C 1
ATOM 1491 O O . LYS A 1 197 ? -52.784 -1.323 18.457 1.00 38.19 197 LYS A O 1
ATOM 1496 N N . ALA A 1 198 ? -51.023 -1.313 17.060 1.00 27.94 198 ALA A N 1
ATOM 1497 C CA . ALA A 1 198 ? -50.642 -2.694 17.274 1.00 27.94 198 ALA A CA 1
ATOM 1498 C C . ALA A 1 198 ? -49.599 -2.697 18.395 1.00 27.94 198 ALA A C 1
ATOM 1500 O O . ALA A 1 198 ? -48.411 -2.494 18.167 1.00 27.94 198 ALA A O 1
ATOM 1501 N N . GLN A 1 199 ? -50.063 -2.885 19.631 1.00 39.34 199 GLN A N 1
ATOM 1502 C CA . GLN A 1 199 ? -49.222 -3.486 20.659 1.00 39.34 199 GLN A CA 1
ATOM 1503 C C . GLN A 1 199 ? -48.895 -4.908 20.192 1.00 39.34 199 GLN A C 1
ATOM 1505 O O . GLN A 1 199 ? -49.753 -5.788 20.226 1.00 39.34 199 GLN A O 1
ATOM 1510 N N . LYS A 1 200 ? -47.658 -5.125 19.751 1.00 31.36 200 LYS A N 1
ATOM 1511 C CA . LYS A 1 200 ? -47.016 -6.439 19.753 1.00 31.36 200 LYS A CA 1
ATOM 1512 C C . LYS A 1 200 ? -45.662 -6.271 20.424 1.00 31.36 200 LYS A C 1
ATOM 1514 O O . LYS A 1 200 ? -44.854 -5.454 20.001 1.00 31.36 200 LYS A O 1
ATOM 1519 N N . GLY A 1 201 ? -45.513 -6.961 21.549 1.00 32.53 201 GLY A N 1
ATOM 1520 C CA . GLY A 1 201 ? -44.351 -6.889 22.415 1.00 32.53 201 GLY A CA 1
ATOM 1521 C C . GLY A 1 201 ? -43.139 -7.592 21.818 1.00 32.53 201 GLY A C 1
ATOM 1522 O O . GLY A 1 201 ? -43.247 -8.687 21.272 1.00 32.53 201 GLY A O 1
ATOM 1523 N N . GLY A 1 202 ? -42.004 -6.934 22.002 1.00 31.53 202 GLY A N 1
ATOM 1524 C CA . GLY A 1 202 ? -40.648 -7.440 21.891 1.00 31.53 202 GLY A CA 1
ATOM 1525 C C . GLY A 1 202 ? -39.738 -6.298 22.334 1.00 31.53 202 GLY A C 1
ATOM 1526 O O . GLY A 1 202 ? -39.757 -5.243 21.709 1.00 31.53 202 GLY A O 1
ATOM 1527 N N . ASP A 1 203 ? -38.988 -6.477 23.421 1.00 46.81 203 ASP A N 1
ATOM 1528 C CA . ASP A 1 203 ? -38.103 -5.483 24.075 1.00 46.81 203 ASP A CA 1
ATOM 1529 C C . ASP A 1 203 ? -36.931 -4.987 23.185 1.00 46.81 203 ASP A C 1
ATOM 1531 O O . ASP A 1 203 ? -36.009 -4.316 23.641 1.00 46.81 203 ASP A O 1
ATOM 1535 N N . TYR A 1 204 ? -36.960 -5.332 21.898 1.00 49.62 204 TYR A N 1
ATOM 1536 C CA . TYR A 1 204 ? -35.833 -5.330 20.977 1.00 49.62 204 TYR A CA 1
ATOM 1537 C C . TYR A 1 204 ? -36.292 -4.940 19.564 1.00 49.62 204 TYR A C 1
ATOM 1539 O O . TYR A 1 204 ? -36.056 -5.653 18.600 1.00 49.62 204 TYR A O 1
ATOM 1547 N N . GLN A 1 205 ? -36.996 -3.822 19.404 1.00 52.44 205 GLN A N 1
ATOM 1548 C CA . GLN A 1 205 ? -37.168 -3.200 18.086 1.00 52.44 205 GLN A CA 1
ATOM 1549 C C . GLN A 1 205 ? -36.851 -1.714 18.214 1.00 52.44 205 GLN A C 1
ATOM 1551 O O . GLN A 1 205 ? -37.690 -0.894 18.584 1.00 52.44 205 GLN A O 1
ATOM 1556 N N . LEU A 1 206 ? -35.585 -1.382 17.964 1.00 62.91 206 LEU A N 1
ATOM 1557 C CA . LEU A 1 206 ? -35.150 -0.001 17.814 1.00 62.91 206 LEU A CA 1
ATOM 1558 C C . LEU A 1 206 ? -35.690 0.513 16.475 1.00 62.91 206 LEU A C 1
ATOM 1560 O O . LEU A 1 206 ? -35.474 -0.116 15.441 1.00 62.91 206 LEU A O 1
ATOM 1564 N N . ASP A 1 207 ? -36.387 1.651 16.491 1.00 76.44 207 ASP A N 1
ATOM 1565 C CA . ASP A 1 207 ? -36.737 2.371 15.261 1.00 76.44 207 ASP A CA 1
ATOM 1566 C C . ASP A 1 207 ? -35.447 2.727 14.495 1.00 76.44 207 ASP A C 1
ATOM 1568 O O . ASP A 1 207 ? -34.403 2.957 15.108 1.00 76.44 207 ASP A O 1
ATOM 1572 N N . THR A 1 208 ? -35.484 2.812 13.163 1.00 77.44 208 THR A N 1
ATOM 1573 C CA . THR A 1 208 ? -34.290 3.057 12.330 1.00 77.44 208 THR A CA 1
ATOM 1574 C C . THR A 1 208 ? -33.548 4.333 12.755 1.00 77.44 208 THR A C 1
ATOM 1576 O O . THR A 1 208 ? -32.315 4.378 12.771 1.00 77.44 208 THR A O 1
ATOM 1579 N N . LYS A 1 209 ? -34.297 5.366 13.168 1.00 82.31 209 LYS A N 1
ATOM 1580 C CA . LYS A 1 209 ? -33.746 6.627 13.694 1.00 82.31 209 LYS A CA 1
ATOM 1581 C C . LYS A 1 209 ? -33.085 6.458 15.059 1.00 82.31 209 LYS A C 1
ATOM 1583 O O . LYS A 1 209 ? -31.999 6.990 15.282 1.00 82.31 209 LYS A O 1
ATOM 1588 N N . ASP A 1 210 ? -33.723 5.706 15.950 1.00 86.75 210 ASP A N 1
ATOM 1589 C CA . ASP A 1 210 ? -33.189 5.409 17.278 1.00 86.75 210 ASP A CA 1
ATOM 1590 C C . ASP A 1 210 ? -31.903 4.582 17.172 1.00 86.75 210 ASP A C 1
ATOM 1592 O O . ASP A 1 210 ? -30.921 4.890 17.843 1.00 86.75 210 ASP A O 1
ATOM 1596 N N . LEU A 1 211 ? -31.870 3.606 16.260 1.00 88.19 211 LEU A N 1
ATOM 1597 C CA . LEU A 1 211 ? -30.676 2.820 15.965 1.00 88.19 211 LEU A CA 1
ATOM 1598 C C . LEU A 1 211 ? -29.548 3.692 15.402 1.00 88.19 211 LEU A C 1
ATOM 1600 O O . LEU A 1 211 ? -28.404 3.544 15.816 1.00 88.19 211 LEU A O 1
ATOM 1604 N N . THR A 1 212 ? -29.849 4.645 14.514 1.00 88.19 212 THR A N 1
ATOM 1605 C CA . THR A 1 212 ? -28.828 5.583 14.009 1.00 88.19 212 THR A CA 1
ATOM 1606 C C . THR A 1 212 ? -28.228 6.419 15.134 1.00 88.19 212 THR A C 1
ATOM 1608 O O . THR A 1 212 ? -27.006 6.531 15.216 1.00 88.19 212 THR A O 1
ATOM 1611 N N . ASN A 1 213 ? -29.054 6.953 16.037 1.00 90.38 213 ASN A N 1
ATOM 1612 C CA . ASN A 1 213 ? -28.568 7.711 17.191 1.00 90.38 213 ASN A CA 1
ATOM 1613 C C . ASN A 1 213 ? -27.714 6.838 18.123 1.00 90.38 213 ASN A C 1
ATOM 1615 O O . ASN A 1 213 ? -26.629 7.255 18.521 1.00 90.38 213 ASN A O 1
ATOM 1619 N N . ALA A 1 214 ? -28.153 5.611 18.409 1.00 91.94 214 ALA A N 1
ATOM 1620 C CA . ALA A 1 214 ? -27.390 4.666 19.219 1.00 91.94 214 ALA A CA 1
ATOM 1621 C C . ALA A 1 214 ? -26.030 4.323 18.583 1.00 91.94 214 ALA A C 1
ATOM 1623 O O . ALA A 1 214 ? -25.018 4.281 19.278 1.00 91.94 214 ALA A O 1
ATOM 1624 N N . VAL A 1 215 ? -25.982 4.112 17.262 1.00 92.38 215 VAL A N 1
ATOM 1625 C CA . VAL A 1 215 ? -24.743 3.804 16.523 1.00 92.38 215 VAL A CA 1
ATOM 1626 C C . VAL A 1 215 ? -23.799 5.011 16.461 1.00 92.38 215 VAL A C 1
ATOM 1628 O O . VAL A 1 215 ? -22.581 4.847 16.535 1.00 92.38 215 VAL A O 1
ATOM 1631 N N . LEU A 1 216 ? -24.327 6.234 16.355 1.00 91.75 216 LEU A N 1
ATOM 1632 C CA . LEU A 1 216 ? -23.507 7.448 16.395 1.00 91.75 216 LEU A CA 1
ATOM 1633 C C . LEU A 1 216 ? -22.789 7.602 17.735 1.00 91.75 216 LEU A C 1
ATOM 1635 O O . LEU A 1 216 ? -21.594 7.896 17.746 1.00 91.75 216 LEU A O 1
ATOM 1639 N N . GLU A 1 217 ? -23.488 7.353 18.839 1.00 93.56 217 GLU A N 1
ATOM 1640 C CA . GLU A 1 217 ? -22.871 7.352 20.164 1.00 93.56 217 GLU A CA 1
ATOM 1641 C C . GLU A 1 217 ? -21.939 6.137 20.338 1.00 93.56 217 GLU A C 1
ATOM 1643 O O . GLU A 1 217 ? -20.874 6.253 20.939 1.00 93.56 217 GLU A O 1
ATOM 1648 N N . LEU A 1 218 ? -22.252 4.973 19.750 1.00 93.38 218 LEU A N 1
ATOM 1649 C CA . LEU A 1 218 ? -21.357 3.808 19.788 1.00 93.38 218 LEU A CA 1
ATOM 1650 C C . LEU A 1 218 ? -19.984 4.124 19.177 1.00 93.38 218 LEU A C 1
ATOM 1652 O O . LEU A 1 218 ? -18.960 3.682 19.699 1.00 93.38 218 LEU A O 1
ATOM 1656 N N . ASN A 1 219 ? -19.940 4.927 18.108 1.00 91.69 219 ASN A N 1
ATOM 1657 C CA . ASN A 1 219 ? -18.680 5.357 17.499 1.00 91.69 219 ASN A CA 1
ATOM 1658 C C . ASN A 1 219 ? -17.780 6.110 18.494 1.00 91.69 219 ASN A C 1
ATOM 1660 O O . ASN A 1 219 ? -16.560 5.938 18.450 1.00 91.69 219 ASN A O 1
ATOM 1664 N N . SER A 1 220 ? -18.348 6.925 19.394 1.00 90.31 220 SER A N 1
ATOM 1665 C CA . SER A 1 220 ? -17.571 7.680 20.387 1.00 90.31 220 SER A CA 1
ATOM 1666 C C . SER A 1 220 ? -16.962 6.742 21.438 1.00 90.31 220 SER A C 1
ATOM 1668 O O . SER A 1 220 ? -15.761 6.823 21.721 1.00 90.31 220 SER A O 1
ATOM 1670 N N . TYR A 1 221 ? -17.743 5.770 21.919 1.00 93.25 221 TYR A N 1
ATOM 1671 C CA . TYR A 1 221 ? -17.280 4.726 22.833 1.00 93.25 221 TYR A CA 1
ATOM 1672 C C . TYR A 1 221 ? -16.195 3.836 22.201 1.00 93.25 221 TYR A C 1
ATOM 1674 O O . TYR A 1 221 ? -15.157 3.575 22.822 1.00 93.25 221 TYR A O 1
ATOM 1682 N N . LEU A 1 222 ? -16.385 3.393 20.952 1.00 93.12 222 LEU A N 1
ATOM 1683 C CA . LEU A 1 222 ? -15.407 2.572 20.229 1.00 93.12 222 LEU A CA 1
ATOM 1684 C C . LEU A 1 222 ? -14.112 3.345 19.960 1.00 93.12 222 LEU A C 1
ATOM 1686 O O . LEU A 1 222 ? -13.026 2.801 20.159 1.00 93.12 222 LEU A O 1
ATOM 1690 N N . ALA A 1 223 ? -14.199 4.625 19.587 1.00 90.81 223 ALA A N 1
ATOM 1691 C CA . ALA A 1 223 ? -13.028 5.482 19.420 1.00 90.81 223 ALA A CA 1
ATOM 1692 C C . ALA A 1 223 ? -12.257 5.666 20.740 1.00 90.81 223 ALA A C 1
ATOM 1694 O O . ALA A 1 223 ? -11.027 5.557 20.755 1.00 90.81 223 ALA A O 1
ATOM 1695 N N . GLY A 1 224 ? -12.964 5.879 21.856 1.00 89.69 224 GLY A N 1
ATOM 1696 C CA . GLY A 1 224 ? -12.368 5.945 23.194 1.00 89.69 224 GLY A CA 1
ATOM 1697 C C . GLY A 1 224 ? -11.678 4.637 23.588 1.00 89.69 224 GLY A C 1
ATOM 1698 O O . GLY A 1 224 ? -10.537 4.641 24.054 1.00 89.69 224 GLY A O 1
ATOM 1699 N N . THR A 1 225 ? -12.329 3.505 23.322 1.00 90.12 225 THR A N 1
ATOM 1700 C CA . THR A 1 225 ? -11.776 2.164 23.554 1.00 90.12 225 THR A CA 1
ATOM 1701 C C . THR A 1 225 ? -10.519 1.924 22.728 1.00 90.12 225 THR A C 1
ATOM 1703 O O . THR A 1 225 ? -9.488 1.535 23.279 1.00 90.12 225 THR A O 1
ATOM 1706 N N . ARG A 1 226 ? -10.558 2.235 21.431 1.00 91.06 226 ARG A N 1
ATOM 1707 C CA . ARG A 1 226 ? -9.407 2.130 20.532 1.00 91.06 226 ARG A CA 1
ATOM 1708 C C . ARG A 1 226 ? -8.234 2.974 21.029 1.00 91.06 226 ARG A C 1
ATOM 1710 O O . ARG A 1 226 ? -7.117 2.473 21.109 1.00 91.06 226 ARG A O 1
ATOM 1717 N N . ALA A 1 227 ? -8.478 4.219 21.445 1.00 90.38 227 ALA A N 1
ATOM 1718 C CA . ALA A 1 227 ? -7.443 5.098 21.993 1.00 90.38 227 ALA A CA 1
ATOM 1719 C C . ALA A 1 227 ? -6.808 4.545 23.282 1.00 90.38 227 ALA A C 1
ATOM 1721 O O . ALA A 1 227 ? -5.614 4.740 23.508 1.00 90.38 227 ALA A O 1
ATOM 1722 N N . ARG A 1 228 ? -7.574 3.838 24.124 1.00 88.56 228 ARG A N 1
ATOM 1723 C CA . ARG A 1 228 ? -7.035 3.140 25.302 1.00 88.56 228 ARG A CA 1
ATOM 1724 C C . ARG A 1 228 ? -6.174 1.945 24.909 1.00 88.56 2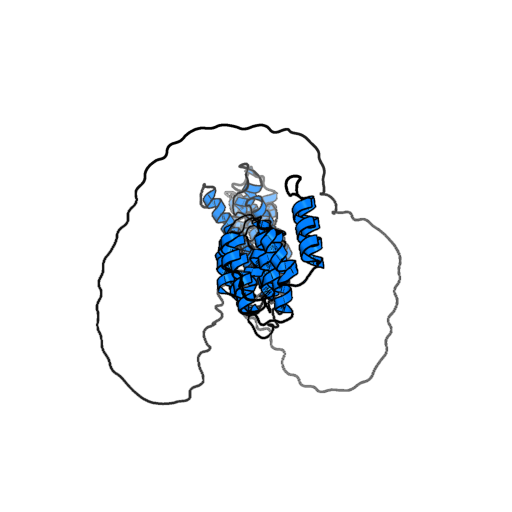28 ARG A C 1
ATOM 1726 O O . ARG A 1 228 ? -5.059 1.833 25.413 1.00 88.56 228 ARG A O 1
ATOM 1733 N N . LEU A 1 229 ? -6.645 1.103 23.988 1.00 87.81 229 LEU A N 1
ATOM 1734 C CA . LEU A 1 229 ? -5.883 -0.050 23.498 1.00 87.81 229 LEU A CA 1
ATOM 1735 C C . LEU A 1 229 ? -4.547 0.389 22.875 1.00 87.81 229 LEU A C 1
ATOM 1737 O O . LEU A 1 229 ? -3.505 -0.185 23.177 1.00 87.81 229 LEU A O 1
ATOM 1741 N N . GLN A 1 230 ? -4.539 1.490 22.114 1.00 89.50 230 GLN A N 1
ATOM 1742 C CA . GLN A 1 230 ? -3.332 2.078 21.512 1.00 89.50 230 GLN A CA 1
ATOM 1743 C C . GLN A 1 230 ? -2.254 2.514 22.517 1.00 89.50 230 GLN A C 1
ATOM 1745 O O . GLN A 1 230 ? -1.095 2.698 22.134 1.00 89.50 230 GLN A O 1
ATOM 1750 N N . ARG A 1 231 ? -2.589 2.711 23.798 1.00 86.38 231 ARG A N 1
ATOM 1751 C CA . ARG A 1 231 ? -1.591 3.019 24.841 1.00 86.38 231 ARG A CA 1
ATOM 1752 C C . ARG A 1 231 ? -0.769 1.796 25.228 1.00 86.38 231 ARG A C 1
ATOM 1754 O O . ARG A 1 231 ? 0.321 1.949 25.764 1.00 86.38 231 ARG A O 1
ATOM 1761 N N . VAL A 1 232 ? -1.294 0.609 24.947 1.00 83.56 232 VAL A N 1
ATOM 1762 C CA . VAL A 1 232 ? -0.779 -0.669 25.429 1.00 83.56 232 VAL A CA 1
ATOM 1763 C C . VAL A 1 232 ? -0.171 -1.479 24.298 1.00 83.56 232 VAL A C 1
ATOM 1765 O O . VAL A 1 232 ? 0.913 -2.029 24.460 1.00 83.56 232 VAL A O 1
ATOM 1768 N N . ILE A 1 233 ? -0.863 -1.546 23.164 1.00 85.69 233 ILE A N 1
ATOM 1769 C CA . ILE A 1 233 ? -0.434 -2.299 21.992 1.00 85.69 233 ILE A CA 1
ATOM 1770 C C . ILE A 1 233 ? -0.099 -1.329 20.867 1.00 85.69 233 ILE A C 1
ATOM 1772 O O . ILE A 1 233 ? -0.760 -0.301 20.690 1.00 85.69 233 ILE A O 1
ATOM 1776 N N . ASP A 1 234 ? 0.964 -1.620 20.128 1.00 86.88 234 ASP A N 1
ATOM 1777 C CA . ASP A 1 234 ? 1.264 -0.904 18.899 1.00 86.88 234 ASP A CA 1
ATOM 1778 C C . ASP A 1 234 ? 0.364 -1.417 17.760 1.00 86.88 234 ASP A C 1
ATOM 1780 O O . ASP A 1 234 ? 0.470 -2.586 17.382 1.00 86.88 234 ASP A O 1
ATOM 1784 N N . PRO A 1 235 ? -0.501 -0.568 17.174 1.00 84.06 235 PRO A N 1
ATOM 1785 C CA . PRO A 1 235 ? -1.428 -1.001 16.137 1.00 84.06 235 PRO A CA 1
ATOM 1786 C C . PRO A 1 235 ? -0.777 -1.452 14.830 1.00 84.06 235 PRO A C 1
ATOM 1788 O O . PRO A 1 235 ? -1.418 -2.142 14.046 1.00 84.06 235 PRO A O 1
ATOM 1791 N N . ALA A 1 236 ? 0.463 -1.033 14.562 1.00 84.31 236 ALA A N 1
ATOM 1792 C CA . ALA A 1 236 ? 1.166 -1.408 13.338 1.00 84.31 236 ALA A CA 1
ATOM 1793 C C . ALA A 1 236 ? 1.825 -2.789 13.443 1.00 84.31 236 ALA A C 1
ATOM 1795 O O . ALA A 1 236 ? 1.921 -3.506 12.447 1.00 84.31 236 ALA A O 1
ATOM 1796 N N . THR A 1 237 ? 2.296 -3.153 14.637 1.00 83.88 237 THR A N 1
ATOM 1797 C CA . THR A 1 237 ? 3.061 -4.388 14.863 1.00 83.88 237 THR A CA 1
ATOM 1798 C C . THR A 1 237 ? 2.282 -5.461 15.615 1.00 83.88 237 THR A C 1
ATOM 1800 O O . THR A 1 237 ? 2.671 -6.624 15.553 1.00 83.88 237 THR A O 1
ATOM 1803 N N . GLY A 1 238 ? 1.207 -5.095 16.321 1.00 82.88 238 GLY A N 1
ATOM 1804 C CA . GLY A 1 238 ? 0.468 -6.003 17.202 1.00 82.88 238 GLY A CA 1
ATOM 1805 C C . GLY A 1 238 ? 1.246 -6.412 18.452 1.00 82.88 238 GLY A C 1
ATOM 1806 O O . GLY A 1 238 ? 0.884 -7.388 19.096 1.00 82.88 238 GLY A O 1
ATOM 1807 N N . LYS A 1 239 ? 2.322 -5.693 18.794 1.00 86.31 239 LYS A N 1
ATOM 1808 C CA . LYS A 1 239 ? 3.179 -6.012 19.943 1.00 86.31 239 LYS A CA 1
ATOM 1809 C C . LYS A 1 239 ? 2.892 -5.115 21.135 1.00 86.31 239 LYS A C 1
ATOM 1811 O O . LYS A 1 239 ? 2.514 -3.948 20.971 1.00 86.31 239 LYS A O 1
ATOM 1816 N N . LEU A 1 240 ? 3.115 -5.644 22.337 1.00 84.50 240 LEU A N 1
ATOM 1817 C CA . LEU A 1 240 ? 3.030 -4.857 23.564 1.00 84.50 240 LEU A CA 1
ATOM 1818 C C . LEU A 1 240 ? 4.081 -3.744 23.575 1.00 84.50 240 LEU A C 1
ATOM 1820 O O . LEU A 1 240 ? 5.251 -3.936 23.235 1.00 84.50 240 LEU A O 1
ATOM 1824 N N . LYS A 1 241 ? 3.662 -2.557 24.009 1.00 84.00 241 LYS A N 1
ATOM 1825 C CA . LYS A 1 241 ? 4.569 -1.446 24.288 1.00 84.00 241 LYS A CA 1
ATOM 1826 C C . LYS A 1 241 ? 5.316 -1.694 25.604 1.00 84.00 241 LYS A C 1
ATOM 1828 O O . LYS A 1 241 ? 4.757 -2.328 26.503 1.00 84.00 241 LYS A O 1
ATOM 1833 N N . PRO A 1 242 ? 6.548 -1.166 25.755 1.00 76.25 242 PRO A N 1
ATOM 1834 C CA . PRO A 1 242 ? 7.280 -1.250 27.015 1.00 76.25 242 PRO A CA 1
ATOM 1835 C C . PRO A 1 242 ? 6.424 -0.728 28.172 1.00 76.25 242 PRO A C 1
ATOM 1837 O O . PRO A 1 242 ? 5.905 0.388 28.104 1.00 76.25 242 PRO A O 1
ATOM 1840 N N . ARG A 1 243 ? 6.258 -1.543 29.216 1.00 67.50 243 ARG A N 1
ATOM 1841 C CA . ARG A 1 243 ? 5.356 -1.255 30.335 1.00 67.50 243 ARG A CA 1
ATOM 1842 C C . ARG A 1 243 ? 6.057 -1.408 31.678 1.00 67.50 243 ARG A C 1
ATOM 1844 O O . ARG A 1 243 ? 6.769 -2.379 31.914 1.00 67.50 243 ARG A O 1
ATOM 1851 N N . GLU A 1 244 ? 5.759 -0.481 32.583 1.00 60.16 244 GLU A N 1
ATOM 1852 C CA . GLU A 1 244 ? 5.998 -0.643 34.016 1.00 60.16 244 GLU A CA 1
ATOM 1853 C C . GLU A 1 244 ? 4.783 -1.334 34.657 1.00 60.16 244 GLU A C 1
ATOM 1855 O O . GLU A 1 244 ? 3.631 -0.923 34.458 1.00 60.16 244 GLU A O 1
ATOM 1860 N N . LYS A 1 245 ? 5.032 -2.424 35.391 1.00 60.31 245 LYS A N 1
ATOM 1861 C CA . LYS A 1 245 ? 3.991 -3.176 36.108 1.00 60.31 245 LYS A CA 1
ATOM 1862 C C . LYS A 1 245 ? 3.394 -2.299 37.221 1.00 60.31 245 LYS A C 1
ATOM 1864 O O . LYS A 1 245 ? 4.141 -1.669 37.961 1.00 60.31 245 LYS A O 1
ATOM 1869 N N . GLY A 1 246 ? 2.066 -2.270 37.343 1.00 60.31 246 GLY A N 1
ATOM 1870 C CA . GLY A 1 246 ? 1.333 -1.530 38.383 1.00 60.31 246 GLY A CA 1
ATOM 1871 C C . GLY A 1 246 ? 0.860 -0.120 38.004 1.00 60.31 246 GLY A C 1
ATOM 1872 O O . GLY A 1 246 ? 0.362 0.604 38.860 1.00 60.31 246 GLY A O 1
ATOM 1873 N N . THR A 1 247 ? 0.987 0.292 36.741 1.00 68.38 247 THR A N 1
ATOM 1874 C CA . THR A 1 247 ? 0.521 1.612 36.275 1.00 68.38 247 THR A CA 1
ATOM 1875 C C . THR A 1 247 ? -0.997 1.657 36.054 1.00 68.38 247 THR A C 1
ATOM 1877 O O . THR A 1 247 ? -1.630 0.638 35.781 1.00 68.38 247 THR A O 1
ATOM 1880 N N . ALA A 1 248 ? -1.599 2.853 36.087 1.00 63.88 248 ALA A N 1
ATOM 1881 C CA . ALA A 1 248 ? -3.025 3.049 35.784 1.00 63.88 248 ALA A CA 1
ATOM 1882 C C . ALA A 1 248 ? -3.436 2.446 34.421 1.00 63.88 248 ALA A C 1
ATOM 1884 O O . ALA A 1 248 ? -4.524 1.897 34.280 1.00 63.88 248 ALA A O 1
ATOM 1885 N N . ALA A 1 249 ? -2.529 2.454 33.436 1.00 62.81 249 ALA A N 1
ATOM 1886 C CA . ALA A 1 249 ? -2.744 1.840 32.125 1.00 62.81 249 ALA A CA 1
ATOM 1887 C C . ALA A 1 249 ? -2.935 0.311 32.191 1.00 62.81 249 ALA A C 1
ATOM 1889 O O . ALA A 1 249 ? -3.704 -0.242 31.408 1.00 62.81 249 ALA A O 1
ATOM 1890 N N . GLU A 1 250 ? -2.277 -0.372 33.133 1.00 69.25 250 GLU A N 1
ATOM 1891 C CA . GLU A 1 250 ? -2.493 -1.795 33.394 1.00 69.25 250 GLU A CA 1
ATOM 1892 C C . GLU A 1 250 ? -3.880 -2.054 33.973 1.00 69.25 250 GLU A C 1
ATOM 1894 O O . GLU A 1 250 ? -4.578 -2.946 33.508 1.00 69.25 250 GLU A O 1
ATOM 1899 N N . GLN A 1 251 ? -4.307 -1.266 34.956 1.00 68.38 251 GLN A N 1
ATOM 1900 C CA . GLN A 1 251 ? -5.629 -1.427 35.561 1.00 68.38 251 GLN A CA 1
ATOM 1901 C C . GLN A 1 251 ? -6.742 -1.157 34.540 1.00 68.38 251 GLN A C 1
ATOM 1903 O O . GLN A 1 251 ? -7.673 -1.952 34.419 1.00 68.38 251 GLN A O 1
ATOM 1908 N N . THR A 1 252 ? -6.602 -0.105 33.727 1.00 68.38 252 THR A N 1
ATOM 1909 C CA . THR A 1 252 ? -7.487 0.162 32.586 1.00 68.38 252 THR A CA 1
ATOM 1910 C C . THR A 1 252 ? -7.523 -1.014 31.605 1.00 68.38 252 THR A C 1
ATOM 1912 O O . THR A 1 252 ? -8.591 -1.376 31.125 1.00 68.38 252 THR A O 1
ATOM 1915 N N . MET A 1 253 ? -6.383 -1.652 31.331 1.00 70.94 253 MET A N 1
ATOM 1916 C CA . MET A 1 253 ? -6.309 -2.826 30.457 1.00 70.94 253 MET A CA 1
ATOM 1917 C C . MET A 1 253 ? -7.055 -4.029 31.035 1.00 70.94 253 MET A C 1
ATOM 1919 O O . MET A 1 253 ? -7.847 -4.641 30.324 1.00 70.94 253 MET A O 1
ATOM 1923 N N . LYS A 1 254 ? -6.858 -4.333 32.326 1.00 72.62 254 LYS A N 1
ATOM 1924 C CA . LYS A 1 254 ? -7.583 -5.424 32.997 1.00 72.62 254 LYS A CA 1
ATOM 1925 C C . LYS A 1 254 ? -9.094 -5.198 32.972 1.00 72.62 254 LYS A C 1
ATOM 1927 O O . LYS A 1 254 ? -9.842 -6.155 32.862 1.00 72.62 254 LYS A O 1
ATOM 1932 N N . ARG A 1 255 ? -9.541 -3.938 33.037 1.00 75.75 255 ARG A N 1
ATOM 1933 C CA . ARG A 1 255 ? -10.962 -3.577 32.925 1.00 75.75 255 ARG A CA 1
ATOM 1934 C C . ARG A 1 255 ? -11.515 -3.828 31.516 1.00 75.75 255 ARG A C 1
ATOM 1936 O O . ARG A 1 255 ? -12.658 -4.254 31.397 1.00 75.75 255 ARG A O 1
ATOM 1943 N N . LEU A 1 256 ? -10.737 -3.592 30.460 1.00 72.25 256 LEU A N 1
ATOM 1944 C CA . LEU A 1 256 ? -11.202 -3.764 29.076 1.00 72.25 256 LEU A CA 1
ATOM 1945 C C . LEU A 1 256 ? -11.345 -5.230 28.647 1.00 72.25 256 LEU A C 1
ATOM 1947 O O . LEU A 1 256 ? -12.136 -5.514 27.749 1.00 72.25 256 LEU A O 1
ATOM 1951 N N . LEU A 1 257 ? -10.603 -6.141 29.277 1.00 76.69 257 LEU A N 1
ATOM 1952 C CA . LEU A 1 257 ? -10.673 -7.576 29.014 1.00 76.69 257 LEU A CA 1
ATOM 1953 C C . LEU A 1 257 ? -11.728 -8.227 29.922 1.00 76.69 257 LEU A C 1
ATOM 1955 O O . LEU A 1 257 ? -11.697 -8.054 31.138 1.00 76.69 257 LEU A O 1
ATOM 1959 N N . THR A 1 258 ? -12.656 -8.996 29.344 1.00 64.62 258 THR A N 1
ATOM 1960 C CA . THR A 1 258 ? -13.698 -9.722 30.099 1.00 64.62 258 THR A CA 1
ATOM 1961 C C . THR A 1 258 ? -13.089 -10.780 31.032 1.00 64.62 258 THR A C 1
ATOM 1963 O O . THR A 1 258 ? -13.606 -11.028 32.119 1.00 64.62 258 THR A O 1
ATOM 1966 N N . SER A 1 259 ? -11.972 -11.390 30.625 1.00 63.03 259 SER A N 1
ATOM 1967 C CA . SER A 1 259 ? -11.191 -12.340 31.419 1.00 63.03 259 SER A CA 1
ATOM 1968 C C . SER A 1 259 ? -9.749 -12.346 30.914 1.00 63.03 259 SER A C 1
ATOM 1970 O O . SER A 1 259 ? -9.528 -12.497 29.716 1.00 63.03 259 SER A O 1
ATOM 1972 N N . ILE A 1 260 ? -8.770 -12.172 31.806 1.00 60.50 260 ILE A N 1
ATOM 1973 C CA . ILE A 1 260 ? -7.351 -12.342 31.463 1.00 60.50 260 ILE A CA 1
ATOM 1974 C C . ILE A 1 260 ? -7.044 -13.824 31.615 1.00 60.50 260 ILE A C 1
ATOM 1976 O O . ILE A 1 260 ? -6.858 -14.311 32.731 1.00 60.50 260 ILE A O 1
ATOM 1980 N N . GLN A 1 261 ? -7.032 -14.557 30.508 1.00 51.56 261 GLN A N 1
ATOM 1981 C CA . GLN A 1 261 ? -6.613 -15.954 30.531 1.00 51.56 261 GLN A CA 1
ATOM 1982 C C . GLN A 1 261 ? -5.099 -15.985 30.308 1.00 51.56 261 GLN A C 1
ATOM 1984 O O . GLN A 1 261 ? -4.643 -15.744 29.204 1.00 51.56 261 GLN A O 1
ATOM 1989 N N . GLY A 1 262 ? -4.306 -16.227 31.352 1.00 52.03 262 GLY A N 1
ATOM 1990 C CA . GLY A 1 262 ? -2.861 -16.459 31.226 1.00 52.03 262 GLY A CA 1
ATOM 1991 C C . GLY A 1 262 ? -1.952 -15.358 31.785 1.00 52.03 262 GLY A C 1
ATOM 1992 O O . GLY A 1 262 ? -2.264 -14.171 31.767 1.00 52.03 262 GLY A O 1
ATOM 1993 N N . GLU A 1 263 ? -0.795 -15.784 32.297 1.00 60.69 263 GLU 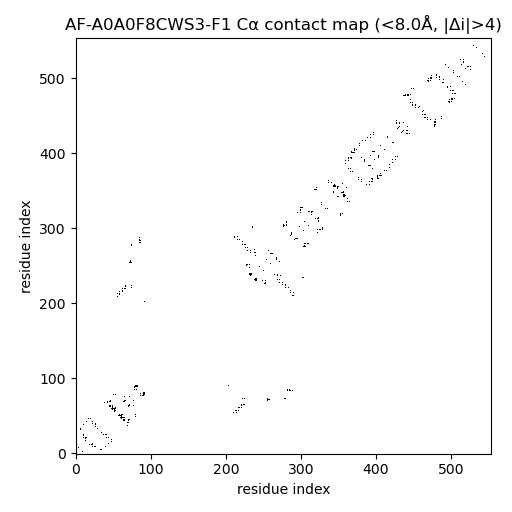A N 1
ATOM 1994 C CA . GLU A 1 263 ? 0.226 -14.921 32.915 1.00 60.69 263 GLU A CA 1
ATOM 1995 C C . GLU A 1 263 ? 1.324 -14.478 31.929 1.00 60.69 263 GLU A C 1
ATOM 1997 O O . GLU A 1 263 ? 2.191 -13.681 32.284 1.00 60.69 263 GLU A O 1
ATOM 2002 N N . SER A 1 264 ? 1.319 -15.004 30.697 1.00 77.81 264 SER A N 1
ATOM 2003 C CA . SER A 1 264 ? 2.358 -14.739 29.697 1.00 77.81 264 SER A CA 1
ATOM 2004 C C . SER A 1 264 ? 2.032 -13.540 28.809 1.00 77.81 264 SER A C 1
ATOM 2006 O O . SER A 1 264 ? 0.908 -13.427 28.317 1.00 77.81 264 SER A O 1
ATOM 2008 N N . ASP A 1 265 ? 3.047 -12.734 28.497 1.00 80.31 265 ASP A N 1
ATOM 2009 C CA . ASP A 1 265 ? 2.930 -11.567 27.613 1.00 80.31 265 ASP A CA 1
ATOM 2010 C C . ASP A 1 265 ? 2.376 -11.917 26.215 1.00 80.31 265 ASP A C 1
ATOM 2012 O O . ASP A 1 265 ? 1.604 -11.145 25.660 1.00 80.31 265 ASP A O 1
ATOM 2016 N N . LEU A 1 266 ? 2.688 -13.105 25.677 1.00 82.88 266 LEU A N 1
ATOM 2017 C CA . LEU A 1 266 ? 2.204 -13.568 24.364 1.00 82.88 266 LEU A CA 1
ATOM 2018 C C . LEU A 1 266 ? 0.683 -13.793 24.318 1.00 82.88 266 LEU A C 1
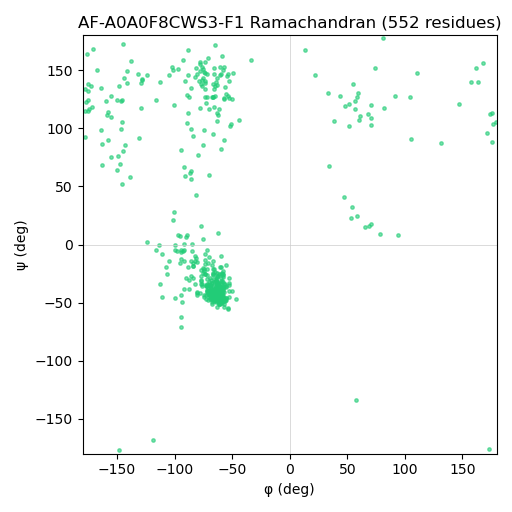ATOM 2020 O O . LEU A 1 266 ? 0.023 -13.460 23.337 1.00 82.88 266 LEU A O 1
ATOM 2024 N N . GLU A 1 267 ? 0.115 -14.369 25.376 1.00 83.25 267 GLU A N 1
ATOM 2025 C CA . GLU A 1 267 ? -1.331 -14.605 25.456 1.00 83.25 267 GLU A CA 1
ATOM 2026 C C . GLU A 1 267 ? -2.085 -13.288 25.681 1.00 83.25 267 GLU A C 1
ATOM 2028 O O . GLU A 1 267 ? -3.144 -13.056 25.098 1.00 83.25 267 GLU A O 1
ATOM 2033 N N . LEU A 1 268 ? -1.487 -12.370 26.448 1.00 82.75 268 LEU A N 1
ATOM 2034 C CA . LEU A 1 268 ? -2.005 -11.016 26.601 1.00 82.75 268 LEU A CA 1
ATOM 2035 C C . LEU A 1 268 ? -1.982 -10.245 25.270 1.00 82.75 268 LEU A C 1
ATOM 2037 O O . LEU A 1 268 ? -2.959 -9.575 24.941 1.00 82.75 268 LEU A O 1
ATOM 2041 N N . GLU A 1 269 ? -0.902 -10.354 24.488 1.00 86.25 269 GLU A N 1
ATOM 2042 C CA . GLU A 1 269 ? -0.813 -9.797 23.129 1.00 86.25 269 GLU A CA 1
ATOM 2043 C C . GLU A 1 269 ? -1.950 -10.299 22.246 1.00 86.25 269 GLU A C 1
ATOM 2045 O O . GLU A 1 269 ? -2.626 -9.501 21.594 1.00 86.25 269 GLU A O 1
ATOM 2050 N N . LYS A 1 270 ? -2.195 -11.609 22.268 1.00 87.56 270 LYS A N 1
ATOM 2051 C CA . LYS A 1 270 ? -3.256 -12.243 21.491 1.00 87.56 270 LYS A CA 1
ATOM 2052 C C . LYS A 1 270 ? -4.642 -11.728 21.890 1.00 87.56 270 LYS A C 1
ATOM 2054 O O . LYS A 1 270 ? -5.380 -11.272 21.021 1.00 87.56 270 LYS A O 1
ATOM 2059 N N . GLN A 1 271 ? -4.970 -11.701 23.182 1.00 86.00 271 GLN A N 1
ATOM 2060 C CA . GLN A 1 271 ? -6.263 -11.194 23.674 1.00 86.00 271 GLN A CA 1
ATOM 2061 C C . GLN A 1 271 ? -6.470 -9.707 23.364 1.00 86.00 271 GLN A C 1
ATOM 2063 O O . GLN A 1 271 ? -7.567 -9.269 23.004 1.00 86.00 271 GLN A O 1
ATOM 2068 N N . LEU A 1 272 ? -5.411 -8.904 23.469 1.00 86.56 272 LEU A N 1
ATOM 2069 C CA . LEU A 1 272 ? -5.471 -7.495 23.095 1.00 86.56 272 LEU A CA 1
ATOM 2070 C C . LEU A 1 272 ? -5.663 -7.322 21.589 1.00 86.56 272 LEU A C 1
ATOM 2072 O O . LEU A 1 272 ? -6.451 -6.472 21.190 1.00 86.56 272 LEU A O 1
ATOM 2076 N N . CYS A 1 273 ? -5.013 -8.136 20.757 1.00 88.75 273 CYS A N 1
ATOM 2077 C CA . CYS A 1 273 ? -5.250 -8.143 19.315 1.00 88.75 273 CYS A CA 1
ATOM 2078 C C . CYS A 1 273 ? -6.691 -8.547 18.976 1.00 88.75 273 CYS A C 1
ATOM 2080 O O . CYS A 1 273 ? -7.316 -7.893 18.147 1.00 88.75 273 CYS A O 1
ATOM 2082 N N . GLU A 1 274 ? -7.239 -9.576 19.629 1.00 89.94 274 GLU A N 1
ATOM 2083 C CA . GLU A 1 274 ? -8.622 -10.033 19.433 1.00 89.94 274 GLU A CA 1
ATOM 2084 C C . GLU A 1 274 ? -9.638 -8.950 19.820 1.00 89.94 274 GLU A C 1
ATOM 2086 O O . GLU A 1 274 ? -10.564 -8.655 19.061 1.00 89.94 274 GLU A O 1
ATOM 2091 N N . THR A 1 275 ? -9.436 -8.284 20.959 1.00 89.62 275 THR A N 1
ATOM 2092 C CA . THR A 1 275 ? -10.293 -7.160 21.367 1.00 89.62 275 THR A CA 1
ATOM 2093 C C . THR A 1 275 ? -10.128 -5.936 20.467 1.00 89.62 275 THR A C 1
ATOM 2095 O O . THR A 1 275 ? -11.116 -5.264 20.171 1.00 89.62 275 THR A O 1
ATOM 2098 N N . PHE A 1 276 ? -8.924 -5.659 19.960 1.00 90.69 276 PHE A N 1
ATOM 2099 C CA . PHE A 1 276 ? -8.707 -4.604 18.966 1.00 90.69 276 PHE A CA 1
ATOM 2100 C C . PHE A 1 276 ? -9.416 -4.927 17.648 1.00 90.69 276 PHE A C 1
ATOM 2102 O O . PHE A 1 276 ? -10.078 -4.058 17.084 1.00 90.69 276 PHE A O 1
ATOM 2109 N N . ALA A 1 277 ? -9.331 -6.177 17.187 1.00 92.00 277 ALA A N 1
ATOM 2110 C CA . ALA A 1 277 ? -10.012 -6.652 15.989 1.00 92.00 277 ALA A CA 1
ATOM 2111 C C . ALA A 1 277 ? -11.532 -6.526 16.123 1.00 92.00 277 ALA A C 1
ATOM 2113 O O . ALA A 1 277 ? -12.192 -6.044 15.200 1.00 92.00 277 ALA A O 1
ATOM 2114 N N . LEU A 1 278 ? -12.082 -6.872 17.290 1.00 92.25 278 LEU A N 1
ATOM 2115 C CA . LEU A 1 278 ? -13.494 -6.676 17.614 1.00 92.25 278 LEU A CA 1
ATOM 2116 C C . LEU A 1 278 ? -13.897 -5.198 17.521 1.00 92.25 278 LEU A C 1
ATOM 2118 O O . LEU A 1 278 ? -14.882 -4.863 16.859 1.00 92.25 278 LEU A O 1
ATOM 2122 N N . VAL A 1 279 ? -13.131 -4.309 18.158 1.00 92.75 279 VAL A N 1
ATOM 2123 C CA . VAL A 1 279 ? -13.406 -2.864 18.179 1.00 92.75 279 VAL A CA 1
ATOM 2124 C C . VAL A 1 279 ? -13.314 -2.264 16.778 1.00 92.75 279 VAL A C 1
ATOM 2126 O O . VAL A 1 279 ? -14.243 -1.578 16.361 1.00 92.75 279 VAL A O 1
ATOM 2129 N N . ASP A 1 280 ? -12.244 -2.541 16.033 1.00 92.88 280 ASP A N 1
ATOM 2130 C CA . ASP A 1 280 ? -12.028 -1.996 14.690 1.00 92.88 280 ASP A CA 1
ATOM 2131 C C . ASP A 1 280 ? -13.066 -2.526 13.684 1.00 92.88 280 ASP A C 1
ATOM 2133 O O . ASP A 1 280 ? -13.621 -1.747 12.906 1.00 92.88 280 ASP A O 1
ATOM 2137 N N . THR A 1 281 ? -13.396 -3.823 13.731 1.00 93.12 281 THR A N 1
ATOM 2138 C CA . THR A 1 281 ? -14.419 -4.424 12.853 1.00 93.12 281 THR A CA 1
ATOM 2139 C C . THR A 1 281 ? -15.803 -3.855 13.148 1.00 93.12 281 THR A C 1
ATOM 2141 O O . THR A 1 281 ? -16.564 -3.552 12.227 1.00 93.12 281 THR A O 1
ATOM 2144 N N . THR A 1 282 ? -16.128 -3.653 14.426 1.00 92.81 282 THR A N 1
ATOM 2145 C CA . THR A 1 282 ? -17.402 -3.035 14.806 1.00 92.81 282 THR A CA 1
ATOM 2146 C C . THR A 1 282 ? -17.440 -1.561 14.423 1.00 92.81 282 THR A C 1
ATOM 2148 O O . THR A 1 282 ? -18.455 -1.087 13.924 1.00 92.81 282 THR A O 1
ATOM 2151 N N . LEU A 1 283 ? -16.333 -0.834 14.592 1.00 92.75 283 LEU A N 1
ATOM 2152 C CA . LEU A 1 283 ? -16.227 0.565 14.184 1.00 92.75 283 LEU A CA 1
ATOM 2153 C C . LEU A 1 283 ? -16.426 0.709 12.671 1.00 92.75 283 LEU A C 1
ATOM 2155 O O . LEU A 1 283 ? -17.132 1.609 12.222 1.00 92.75 283 LEU A O 1
ATOM 2159 N N . PHE A 1 284 ? -15.871 -0.215 11.885 1.00 93.56 284 PHE A N 1
ATOM 2160 C CA . PHE A 1 284 ? -16.128 -0.296 10.452 1.00 93.56 284 PHE A CA 1
ATOM 2161 C C . PHE A 1 284 ? -17.616 -0.531 10.143 1.00 93.56 284 PHE A C 1
ATOM 2163 O O . PHE A 1 284 ? -18.196 0.246 9.385 1.00 93.56 284 PHE A O 1
ATOM 2170 N N . ARG A 1 285 ? -18.264 -1.534 10.756 1.00 91.50 285 ARG A N 1
ATOM 2171 C CA . ARG A 1 285 ? -19.707 -1.799 10.564 1.00 91.50 285 ARG A CA 1
ATOM 2172 C C . ARG A 1 285 ? -20.569 -0.592 10.954 1.00 91.50 285 ARG A C 1
ATOM 2174 O O . ARG A 1 285 ? -21.473 -0.206 10.214 1.00 91.50 285 ARG A O 1
ATOM 2181 N N . ALA A 1 286 ? -20.244 0.058 12.069 1.00 91.25 286 ALA A N 1
ATOM 2182 C CA . ALA A 1 286 ? -20.920 1.259 12.545 1.00 91.25 286 ALA A CA 1
ATOM 2183 C C . ALA A 1 286 ? -20.740 2.454 11.590 1.00 91.25 286 ALA A C 1
ATOM 2185 O O . ALA A 1 286 ? -21.693 3.202 11.347 1.00 91.25 286 ALA A O 1
ATOM 2186 N N . TYR A 1 287 ? -19.558 2.625 10.990 1.00 91.06 287 TYR A N 1
ATOM 2187 C CA . TYR A 1 287 ? -19.340 3.610 9.928 1.00 91.06 287 TYR A CA 1
ATOM 2188 C C . TYR A 1 287 ? -20.116 3.278 8.663 1.00 91.06 287 TYR A C 1
ATOM 2190 O O . TYR A 1 287 ? -20.739 4.181 8.110 1.00 91.06 287 TYR A O 1
ATOM 2198 N N . MET A 1 288 ? -20.133 2.018 8.232 1.00 90.19 288 MET A N 1
ATOM 2199 C CA . MET A 1 288 ? -20.896 1.600 7.056 1.00 90.19 288 MET A CA 1
ATOM 2200 C C . MET A 1 288 ? -22.392 1.893 7.205 1.00 90.19 288 MET A C 1
ATOM 2202 O O . MET A 1 288 ? -23.009 2.380 6.262 1.00 90.19 288 MET A O 1
ATOM 2206 N N . PHE A 1 289 ? -22.938 1.701 8.408 1.00 89.12 289 PHE A N 1
ATOM 2207 C CA . PHE A 1 289 ? -24.331 2.013 8.719 1.00 89.12 289 PHE A CA 1
ATOM 2208 C C . PHE A 1 289 ? -24.612 3.523 8.820 1.00 89.12 289 PHE A C 1
ATOM 2210 O O . PHE A 1 289 ? -25.592 4.014 8.268 1.00 89.12 289 PHE A O 1
ATOM 2217 N N . SER A 1 290 ? -23.769 4.277 9.537 1.00 87.81 290 SER A N 1
ATOM 2218 C CA . SER A 1 290 ? -24.060 5.681 9.878 1.00 87.81 290 SER A CA 1
ATOM 2219 C C . SER A 1 290 ? -23.483 6.698 8.888 1.00 87.81 290 SER A C 1
ATOM 2221 O O . SER A 1 290 ? -24.175 7.624 8.465 1.00 87.81 290 SER A O 1
ATOM 2223 N N . ARG A 1 291 ? -22.192 6.587 8.552 1.00 87.06 291 ARG A N 1
ATOM 2224 C CA . ARG A 1 291 ? -21.431 7.568 7.757 1.00 87.06 291 ARG A CA 1
ATOM 2225 C C . ARG A 1 291 ? -20.342 6.855 6.948 1.00 87.06 291 ARG A C 1
ATOM 2227 O O . ARG A 1 291 ? -19.157 6.959 7.285 1.00 87.06 291 ARG A O 1
ATOM 2234 N N . PRO A 1 292 ? -20.702 6.170 5.851 1.00 87.12 292 PRO A N 1
ATOM 2235 C CA . PRO A 1 292 ? -19.763 5.287 5.162 1.00 87.12 292 PRO A CA 1
ATOM 2236 C C . PRO A 1 292 ? -18.574 6.013 4.496 1.00 87.12 292 PRO A C 1
ATOM 2238 O O . PRO A 1 292 ? -17.550 5.397 4.223 1.00 87.12 292 PRO A O 1
ATOM 2241 N N . SER A 1 293 ? -18.620 7.344 4.338 1.00 86.75 293 SER A N 1
ATOM 2242 C CA . SER A 1 293 ? -17.457 8.160 3.936 1.00 86.75 293 SER A CA 1
ATOM 2243 C C . SER A 1 293 ? -16.269 8.097 4.912 1.00 86.75 293 SER A C 1
ATOM 2245 O O . SER A 1 293 ? -15.155 8.452 4.536 1.00 86.75 293 SER A O 1
ATOM 2247 N N . LEU A 1 294 ? -16.488 7.689 6.167 1.00 87.12 294 LEU A N 1
ATOM 2248 C CA . LEU A 1 294 ? -15.429 7.565 7.175 1.00 87.12 294 LEU A CA 1
ATOM 2249 C C . LEU A 1 294 ? -14.621 6.264 7.052 1.00 87.12 294 LEU A C 1
ATOM 2251 O O . LEU A 1 294 ? -13.517 6.200 7.596 1.00 87.12 294 LEU A O 1
ATOM 2255 N N . ALA A 1 295 ? -15.107 5.263 6.308 1.00 87.19 295 ALA A N 1
ATOM 2256 C CA . ALA A 1 295 ? -14.421 3.979 6.144 1.00 87.19 295 ALA A CA 1
ATOM 2257 C C . ALA A 1 295 ? -13.011 4.144 5.546 1.00 87.19 295 ALA A C 1
ATOM 2259 O O . ALA A 1 295 ? -12.038 3.625 6.089 1.00 87.19 295 ALA A O 1
ATOM 2260 N N . GLY A 1 296 ? -12.860 4.973 4.507 1.00 84.75 296 GLY A N 1
ATOM 2261 C CA . GLY A 1 296 ? -11.549 5.243 3.902 1.00 84.75 296 GLY A CA 1
ATOM 2262 C C . GLY A 1 296 ? -10.558 5.955 4.837 1.00 84.75 296 GLY A C 1
ATOM 2263 O O . GLY A 1 296 ? -9.346 5.859 4.655 1.00 84.75 296 GLY A O 1
ATOM 2264 N N . SER A 1 297 ? -11.033 6.676 5.856 1.00 87.75 297 SER A N 1
ATOM 2265 C CA . SER A 1 297 ? -10.158 7.256 6.887 1.00 87.75 297 SER A CA 1
ATOM 2266 C C . SER A 1 297 ? -9.688 6.204 7.893 1.00 87.75 297 SER A C 1
ATOM 2268 O O . SER A 1 297 ? -8.572 6.306 8.396 1.00 87.75 297 SER A O 1
ATOM 2270 N N . LEU A 1 298 ? -10.507 5.181 8.162 1.00 87.44 298 LEU A N 1
ATOM 2271 C CA . LEU A 1 298 ? -10.144 4.066 9.036 1.00 87.44 298 LEU A CA 1
ATOM 2272 C C . LEU A 1 298 ? -9.031 3.212 8.417 1.00 87.44 298 LEU A C 1
ATOM 2274 O O . LEU A 1 298 ? -8.069 2.891 9.109 1.00 87.44 298 LEU A O 1
ATOM 2278 N N . PHE A 1 299 ? -9.115 2.907 7.118 1.00 88.38 299 PHE A N 1
ATOM 2279 C CA . PHE A 1 299 ? -8.131 2.054 6.433 1.00 88.38 299 PHE A CA 1
ATOM 2280 C C . PHE A 1 299 ? -6.765 2.706 6.216 1.00 88.38 299 PHE A C 1
ATOM 2282 O O . PHE A 1 299 ? -5.764 2.006 6.094 1.00 88.38 299 PHE A O 1
ATOM 2289 N N . ARG A 1 300 ? -6.695 4.042 6.238 1.00 85.31 300 ARG A N 1
ATOM 2290 C CA . ARG A 1 300 ? -5.424 4.787 6.205 1.00 85.31 300 ARG A CA 1
ATOM 2291 C C . ARG A 1 300 ? -4.618 4.678 7.499 1.00 85.31 300 ARG A C 1
ATOM 2293 O O . ARG A 1 300 ? -3.438 5.012 7.513 1.00 85.31 300 ARG A O 1
ATOM 2300 N N . ILE A 1 301 ? -5.251 4.241 8.583 1.00 88.38 301 ILE A N 1
ATOM 2301 C CA . ILE A 1 301 ? -4.617 4.024 9.882 1.00 88.38 301 ILE A CA 1
ATOM 2302 C C . ILE A 1 301 ? -4.454 2.506 10.070 1.00 88.38 301 ILE A C 1
ATOM 2304 O O . ILE A 1 301 ? -5.338 1.751 9.651 1.00 88.38 301 ILE A O 1
ATOM 2308 N N . PRO A 1 302 ? -3.379 2.026 10.727 1.00 85.62 302 PRO A N 1
ATOM 2309 C CA . PRO A 1 302 ? -3.266 0.614 11.072 1.00 85.62 302 PRO A CA 1
ATOM 2310 C C . PRO A 1 302 ? -4.502 0.136 11.841 1.00 85.62 302 PRO A C 1
ATOM 2312 O O . PRO A 1 302 ? -4.940 0.777 12.804 1.00 85.62 302 PRO A O 1
ATOM 2315 N N . ASN A 1 303 ? -5.095 -0.955 11.364 1.00 89.94 303 ASN A N 1
ATOM 2316 C CA . ASN A 1 303 ? -6.344 -1.498 11.878 1.00 89.94 303 ASN A CA 1
ATOM 2317 C C . ASN A 1 303 ? -6.309 -3.030 11.899 1.00 89.94 303 ASN A C 1
ATOM 2319 O O . ASN A 1 303 ? -5.702 -3.673 11.037 1.00 89.94 303 ASN A O 1
ATOM 2323 N N . PHE A 1 304 ? -7.020 -3.615 12.857 1.00 89.25 304 PHE A N 1
ATOM 2324 C CA . PHE A 1 304 ? -7.193 -5.059 13.014 1.00 89.25 304 PHE A CA 1
ATOM 2325 C C . PHE A 1 304 ? -8.544 -5.545 12.486 1.00 89.25 304 PHE A C 1
ATOM 2327 O O . PHE A 1 304 ? -8.977 -6.628 12.858 1.00 89.25 304 PHE A O 1
ATOM 2334 N N . CYS A 1 305 ? -9.196 -4.788 11.592 1.00 90.31 305 CYS A N 1
ATOM 2335 C CA . CYS A 1 305 ? -10.464 -5.214 10.999 1.00 90.31 305 CYS A CA 1
ATOM 2336 C C . CYS A 1 305 ? -10.355 -6.622 10.396 1.00 90.31 305 CYS A C 1
ATOM 2338 O O . CYS A 1 305 ? -9.338 -6.941 9.765 1.00 90.31 305 CYS A O 1
ATOM 2340 N N . ASP A 1 306 ? -11.412 -7.410 10.574 1.00 89.12 306 ASP A N 1
ATOM 2341 C CA . ASP A 1 306 ? -11.584 -8.730 9.977 1.00 89.12 306 ASP A CA 1
ATOM 2342 C C . ASP A 1 306 ? -11.699 -8.608 8.440 1.00 89.12 306 ASP A C 1
ATOM 2344 O O . ASP A 1 306 ? -12.611 -7.924 7.956 1.00 89.12 306 ASP A O 1
ATOM 2348 N N . PRO A 1 307 ? -10.774 -9.209 7.662 1.00 88.38 307 PRO A N 1
ATOM 2349 C CA . PRO A 1 307 ? -10.776 -9.118 6.205 1.00 88.38 307 PRO A CA 1
ATOM 2350 C C . PRO A 1 307 ? -12.048 -9.615 5.538 1.00 88.38 307 PRO A C 1
ATOM 2352 O O . PRO A 1 307 ? -12.490 -8.984 4.578 1.00 88.38 307 PRO A O 1
ATOM 2355 N N . ASP A 1 308 ? -12.647 -10.687 6.051 1.00 88.38 308 ASP A N 1
ATOM 2356 C CA . ASP A 1 308 ? -13.800 -11.313 5.407 1.00 88.38 308 ASP A CA 1
ATOM 2357 C C . ASP A 1 308 ? -15.024 -10.402 5.534 1.00 88.38 308 ASP A C 1
ATOM 2359 O O . ASP A 1 308 ? -15.681 -10.075 4.546 1.00 88.38 308 ASP A O 1
ATOM 2363 N N . VAL A 1 309 ? -15.234 -9.862 6.738 1.00 88.19 309 VAL A N 1
ATOM 2364 C CA . VAL A 1 309 ? -16.310 -8.908 7.037 1.00 88.19 309 VAL A CA 1
ATOM 2365 C C . VAL A 1 309 ? -16.174 -7.615 6.232 1.00 88.19 309 VAL A C 1
ATOM 2367 O O . VAL A 1 309 ? -17.167 -7.074 5.741 1.00 88.19 309 VAL A O 1
ATOM 2370 N N . VAL A 1 310 ? -14.956 -7.073 6.135 1.00 89.69 310 VAL A N 1
ATOM 2371 C CA . VAL A 1 310 ? -14.718 -5.829 5.392 1.00 89.69 310 VAL A CA 1
ATOM 2372 C C . VAL A 1 310 ? -14.940 -6.044 3.900 1.00 89.69 310 VAL A C 1
ATOM 2374 O O . VAL A 1 310 ? -15.580 -5.211 3.258 1.00 89.69 310 VAL A O 1
ATOM 2377 N N . ASN A 1 311 ? -14.447 -7.158 3.359 1.00 89.00 311 ASN A N 1
ATOM 2378 C CA . ASN A 1 311 ? -14.602 -7.492 1.951 1.00 89.00 311 ASN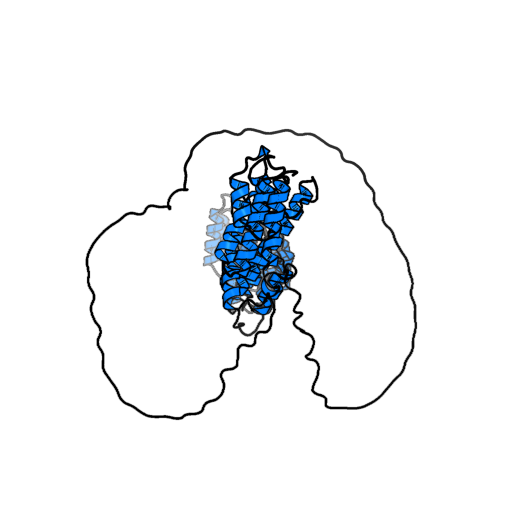 A CA 1
ATOM 2379 C C . ASN A 1 311 ? -16.083 -7.644 1.572 1.00 89.00 311 ASN A C 1
ATOM 2381 O O . ASN A 1 311 ? -16.543 -6.969 0.654 1.00 89.00 311 ASN A O 1
ATOM 2385 N N . GLU A 1 312 ? -16.843 -8.442 2.326 1.00 89.19 312 GLU A N 1
ATOM 2386 C CA . GLU A 1 312 ? -18.282 -8.654 2.121 1.00 89.19 312 GLU A CA 1
ATOM 2387 C C . GLU A 1 312 ? -19.050 -7.320 2.087 1.00 89.19 312 GLU A C 1
ATOM 2389 O O . GLU A 1 312 ? -19.683 -6.981 1.084 1.00 89.19 312 GLU A O 1
ATOM 2394 N N . LYS A 1 313 ? -18.903 -6.485 3.126 1.00 87.12 313 LYS A N 1
ATOM 2395 C CA . LYS A 1 313 ? -19.651 -5.220 3.233 1.00 87.12 313 LYS A CA 1
ATOM 2396 C C . LYS A 1 313 ? -19.232 -4.151 2.231 1.00 87.12 313 LYS A C 1
ATOM 2398 O O . LYS A 1 313 ? -20.070 -3.353 1.807 1.00 87.12 313 LYS A O 1
ATOM 2403 N N . LEU A 1 314 ? -17.961 -4.088 1.838 1.00 89.25 314 LEU A N 1
ATOM 2404 C CA . LEU A 1 314 ? -17.539 -3.143 0.799 1.00 89.25 314 LEU A CA 1
ATOM 2405 C C . LEU A 1 314 ? -18.015 -3.576 -0.590 1.00 89.25 314 LEU A C 1
ATOM 2407 O O . LEU A 1 314 ? -18.371 -2.709 -1.392 1.00 89.25 314 LEU A O 1
ATOM 2411 N N . LEU A 1 315 ? -18.061 -4.884 -0.864 1.00 87.50 315 LEU A N 1
ATOM 2412 C CA . LEU A 1 315 ? -18.596 -5.424 -2.113 1.00 87.50 315 LEU A CA 1
ATOM 2413 C C . LEU A 1 315 ? -20.106 -5.189 -2.232 1.00 87.50 315 LEU A C 1
ATOM 2415 O O . LEU A 1 315 ? -20.537 -4.677 -3.265 1.00 87.50 315 LEU A O 1
ATOM 2419 N N . GLU A 1 316 ? -20.883 -5.465 -1.178 1.00 88.00 316 GLU A N 1
ATOM 2420 C CA . GLU A 1 316 ? -22.333 -5.197 -1.127 1.00 88.00 316 GLU A CA 1
ATOM 2421 C C . GLU A 1 316 ? -22.664 -3.740 -1.487 1.00 88.00 316 GLU A C 1
ATOM 2423 O O . GLU A 1 316 ? -23.551 -3.462 -2.293 1.00 88.00 316 GLU A O 1
ATOM 2428 N N . HIS A 1 317 ? -21.907 -2.788 -0.936 1.00 85.06 317 HIS A N 1
ATOM 2429 C CA . HIS A 1 317 ? -22.114 -1.358 -1.174 1.00 85.06 317 HIS A CA 1
ATOM 2430 C C . HIS A 1 317 ? -21.353 -0.803 -2.390 1.00 85.06 317 HIS A C 1
ATOM 2432 O O . HIS A 1 317 ? -21.326 0.414 -2.583 1.00 85.06 317 HIS A O 1
ATOM 2438 N N . SER A 1 318 ? -20.732 -1.663 -3.208 1.00 86.62 318 SER A N 1
ATOM 2439 C CA . SER A 1 318 ? -19.956 -1.278 -4.401 1.00 86.62 318 SER A CA 1
ATOM 2440 C C . SER A 1 318 ? -18.842 -0.247 -4.129 1.00 86.62 318 SER A C 1
ATOM 2442 O O . SER A 1 318 ? -18.513 0.587 -4.974 1.00 86.62 318 SER A O 1
ATOM 2444 N N . ARG A 1 319 ? -18.232 -0.288 -2.937 1.00 87.19 319 ARG A N 1
ATOM 2445 C CA . ARG A 1 319 ? -17.167 0.630 -2.490 1.00 87.19 319 ARG A CA 1
ATOM 2446 C C . ARG A 1 319 ? -15.775 0.089 -2.799 1.00 87.19 319 ARG A C 1
ATOM 2448 O O . ARG A 1 319 ? -14.989 -0.254 -1.917 1.00 87.19 319 ARG A O 1
ATOM 2455 N N . TYR A 1 320 ? -15.462 0.005 -4.087 1.00 88.44 320 TYR A N 1
ATOM 2456 C CA . TYR A 1 320 ? -14.230 -0.636 -4.553 1.00 88.44 320 TYR A CA 1
ATOM 2457 C C . TYR A 1 320 ? -12.957 0.172 -4.259 1.00 88.44 320 TYR A C 1
ATOM 2459 O O . TYR A 1 320 ? -11.898 -0.417 -4.067 1.00 88.44 320 TYR A O 1
ATOM 2467 N N . ASN A 1 321 ? -13.029 1.509 -4.201 1.00 87.75 321 ASN A N 1
ATOM 2468 C CA . ASN A 1 321 ? -11.854 2.332 -3.885 1.00 87.75 321 ASN A CA 1
ATOM 2469 C C . ASN A 1 321 ? -11.371 2.069 -2.453 1.00 87.75 321 ASN A C 1
ATOM 2471 O O . ASN A 1 321 ? -10.184 1.841 -2.236 1.00 87.75 321 ASN A O 1
ATOM 2475 N N . GLU A 1 322 ? -12.297 2.049 -1.496 1.00 88.25 322 GLU A N 1
ATOM 2476 C CA . GLU A 1 322 ? -12.005 1.745 -0.100 1.00 88.25 322 GLU A CA 1
ATOM 2477 C C . GLU A 1 322 ? -11.534 0.298 0.083 1.00 88.25 322 GLU A C 1
ATOM 2479 O O . GLU A 1 322 ? -10.691 0.040 0.938 1.00 88.25 322 GLU A O 1
ATOM 2484 N N . LEU A 1 323 ? -12.024 -0.633 -0.743 1.00 89.81 323 LEU A N 1
ATOM 2485 C CA . LEU A 1 323 ? -11.580 -2.027 -0.728 1.00 89.81 323 LEU A CA 1
ATOM 2486 C C . LEU A 1 323 ? -10.117 -2.169 -1.181 1.00 89.81 323 LEU A C 1
ATOM 2488 O O . LEU A 1 323 ? -9.346 -2.902 -0.562 1.00 89.81 323 LEU A O 1
ATOM 2492 N N . VAL A 1 324 ? -9.696 -1.414 -2.202 1.00 89.88 324 VAL A N 1
ATOM 2493 C CA . VAL A 1 324 ? -8.283 -1.352 -2.620 1.00 89.88 324 VAL A CA 1
ATOM 2494 C C . VAL A 1 324 ? -7.403 -0.783 -1.501 1.00 89.88 324 VAL A C 1
ATOM 2496 O O . VAL A 1 324 ? -6.342 -1.343 -1.215 1.00 89.88 324 VAL A O 1
ATOM 2499 N N . ASP A 1 325 ? -7.845 0.294 -0.845 1.00 87.75 325 ASP A N 1
ATOM 2500 C CA . ASP A 1 325 ? -7.116 0.903 0.276 1.00 87.75 325 ASP A CA 1
ATOM 2501 C C . ASP A 1 325 ? -7.017 -0.066 1.470 1.00 87.75 325 ASP A C 1
ATOM 2503 O O . ASP A 1 325 ? -5.965 -0.173 2.107 1.00 87.75 325 ASP A O 1
ATOM 2507 N N . PHE A 1 326 ? -8.083 -0.828 1.740 1.00 89.69 326 PHE A N 1
ATOM 2508 C CA . PHE A 1 326 ? -8.100 -1.872 2.763 1.00 89.69 326 PHE A CA 1
ATOM 2509 C C . PHE A 1 326 ? -7.079 -2.976 2.474 1.00 89.69 326 PHE A C 1
ATOM 2511 O O . PHE A 1 326 ? -6.249 -3.296 3.331 1.00 89.69 326 PHE A O 1
ATOM 2518 N N . PHE A 1 327 ? -7.087 -3.526 1.257 1.00 91.00 327 PHE A N 1
ATOM 2519 C CA . PHE A 1 327 ? -6.133 -4.559 0.866 1.00 91.00 327 PHE A CA 1
ATOM 2520 C C . PHE A 1 327 ? -4.687 -4.057 0.898 1.00 91.00 327 PHE A C 1
ATOM 2522 O O . PHE A 1 327 ? -3.800 -4.798 1.322 1.00 91.00 327 PHE A O 1
ATOM 2529 N N . TYR A 1 328 ? -4.441 -2.795 0.530 1.00 88.94 328 TYR A N 1
ATOM 2530 C CA . TYR A 1 328 ? -3.122 -2.178 0.676 1.00 88.94 328 TYR A CA 1
ATOM 2531 C C . TYR A 1 328 ? -2.677 -2.130 2.145 1.00 88.94 328 TYR A C 1
ATOM 2533 O O . TYR A 1 328 ? -1.584 -2.591 2.472 1.00 88.94 328 TYR A O 1
ATOM 2541 N N . GLY A 1 329 ? -3.541 -1.651 3.047 1.00 85.50 329 GLY A N 1
ATOM 2542 C CA . GLY A 1 329 ? -3.248 -1.582 4.483 1.00 85.50 329 GLY A CA 1
ATOM 2543 C C . GLY A 1 329 ? -2.985 -2.951 5.122 1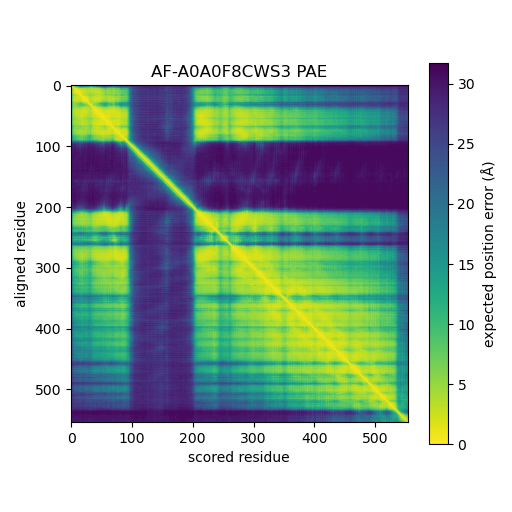.00 85.50 329 GLY A C 1
ATOM 2544 O O . GLY A 1 329 ? -2.128 -3.072 5.997 1.00 85.50 329 GLY A O 1
ATOM 2545 N N . LYS A 1 330 ? -3.670 -4.001 4.653 1.00 86.00 330 LYS A N 1
ATOM 2546 C CA . LYS A 1 330 ? -3.479 -5.389 5.108 1.00 86.00 330 LYS A CA 1
ATOM 2547 C C . LYS A 1 330 ? -2.346 -6.137 4.398 1.00 86.00 330 LYS A C 1
ATOM 2549 O O . LYS A 1 330 ? -2.112 -7.298 4.722 1.00 86.00 330 LYS A O 1
ATOM 2554 N N . LYS A 1 331 ? -1.639 -5.498 3.457 1.00 88.69 331 LYS A N 1
ATOM 2555 C CA . LYS A 1 331 ? -0.619 -6.127 2.594 1.00 88.69 331 LYS A CA 1
ATOM 2556 C C . LYS A 1 331 ? -1.156 -7.294 1.750 1.00 88.69 331 LYS A C 1
ATOM 2558 O O . LYS A 1 331 ? -0.405 -8.165 1.321 1.00 88.69 331 LYS A O 1
ATOM 2563 N N . LEU A 1 332 ? -2.459 -7.305 1.471 1.00 90.75 332 LEU A N 1
ATOM 2564 C CA . LEU A 1 332 ? -3.123 -8.280 0.602 1.00 90.75 332 LEU A CA 1
ATOM 2565 C C . LEU A 1 332 ? -3.024 -7.830 -0.865 1.00 90.75 332 LEU A C 1
ATOM 2567 O O . LEU A 1 332 ? -4.025 -7.659 -1.561 1.00 90.75 332 LEU A O 1
ATOM 2571 N N . HIS A 1 333 ? -1.794 -7.611 -1.335 1.00 93.81 333 HIS A N 1
ATOM 2572 C CA . HIS A 1 333 ? -1.525 -6.987 -2.634 1.00 93.81 333 HIS A CA 1
ATOM 2573 C C . HIS A 1 333 ? -2.067 -7.795 -3.818 1.00 93.81 333 HIS A C 1
ATOM 2575 O O . HIS A 1 333 ? -2.573 -7.205 -4.766 1.00 93.81 333 HIS A O 1
ATOM 2581 N N . ALA A 1 334 ? -2.043 -9.129 -3.742 1.00 92.56 334 ALA A N 1
ATOM 2582 C CA . ALA A 1 334 ? -2.589 -9.992 -4.791 1.00 92.56 334 ALA A CA 1
ATOM 2583 C C . ALA A 1 334 ? -4.099 -9.770 -5.005 1.00 92.56 334 ALA A C 1
ATOM 2585 O O . ALA A 1 334 ? -4.550 -9.636 -6.137 1.00 92.56 334 ALA A O 1
ATOM 2586 N N . GLN A 1 335 ? -4.877 -9.659 -3.923 1.00 91.31 335 GLN A N 1
ATOM 2587 C CA . GLN A 1 335 ? -6.324 -9.420 -4.008 1.00 91.31 335 GLN A CA 1
ATOM 2588 C C . GLN A 1 335 ? -6.627 -8.009 -4.531 1.00 91.31 335 GLN A C 1
ATOM 2590 O O . GLN A 1 335 ? -7.523 -7.833 -5.357 1.00 91.31 335 GLN A O 1
ATOM 2595 N N . ALA A 1 336 ? -5.844 -7.011 -4.103 1.00 92.88 336 ALA A N 1
ATOM 2596 C CA . ALA A 1 336 ? -5.961 -5.644 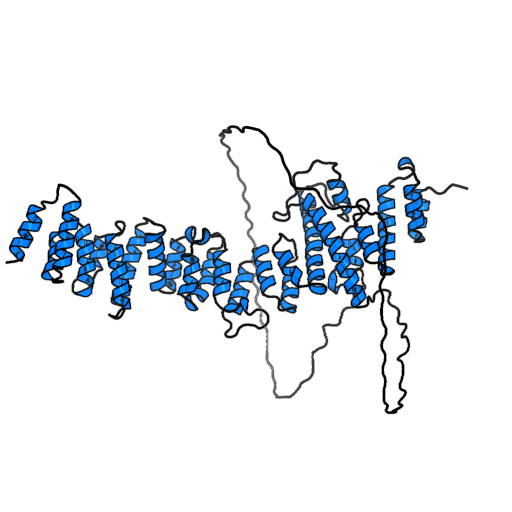-4.607 1.00 92.88 336 ALA A CA 1
ATOM 2597 C C . ALA A 1 336 ? -5.694 -5.558 -6.111 1.00 92.88 336 ALA A C 1
ATOM 2599 O O . ALA A 1 336 ? -6.463 -4.936 -6.840 1.00 92.88 336 ALA A O 1
ATOM 2600 N N . LEU A 1 337 ? -4.614 -6.189 -6.573 1.00 93.44 337 LEU A N 1
ATOM 2601 C CA . LEU A 1 337 ? -4.212 -6.171 -7.973 1.00 93.44 337 LEU A CA 1
ATOM 2602 C C . LEU A 1 337 ? -5.191 -6.947 -8.859 1.00 93.44 337 LEU A C 1
ATOM 2604 O O . LEU A 1 337 ? -5.557 -6.437 -9.912 1.00 93.44 337 LEU A O 1
ATOM 2608 N N . ALA A 1 338 ? -5.709 -8.092 -8.403 1.00 93.00 338 ALA A N 1
ATOM 2609 C CA . ALA A 1 338 ? -6.765 -8.824 -9.106 1.00 93.00 338 ALA A CA 1
ATOM 2610 C C . ALA A 1 338 ? -8.038 -7.977 -9.282 1.00 93.00 338 ALA A C 1
ATOM 2612 O O . ALA A 1 338 ? -8.663 -7.972 -10.346 1.00 93.00 338 ALA A O 1
ATOM 2613 N N . LEU A 1 339 ? -8.416 -7.213 -8.251 1.00 91.12 339 LEU A N 1
ATOM 2614 C CA . LEU A 1 339 ? -9.550 -6.295 -8.323 1.00 91.12 339 LEU A CA 1
ATOM 2615 C C . LEU A 1 339 ? -9.281 -5.148 -9.310 1.00 91.12 339 LEU A C 1
ATOM 2617 O O . LEU A 1 339 ? -10.135 -4.835 -10.141 1.00 91.12 339 LEU A O 1
ATOM 2621 N N . LEU A 1 340 ? -8.094 -4.542 -9.239 1.00 92.44 340 LEU A N 1
ATOM 2622 C CA . LEU A 1 340 ? -7.675 -3.462 -10.134 1.00 92.44 340 LEU A CA 1
ATOM 2623 C C . LEU A 1 340 ? -7.588 -3.919 -11.590 1.00 92.44 340 LEU A C 1
ATOM 2625 O O . LEU A 1 340 ? -8.006 -3.187 -12.476 1.00 92.44 340 LEU A O 1
ATOM 2629 N N . GLU A 1 341 ? -7.115 -5.133 -11.848 1.00 92.44 341 GLU A N 1
ATOM 2630 C CA . GLU A 1 341 ? -7.090 -5.722 -13.183 1.00 92.44 341 GLU A CA 1
ATOM 2631 C C . GLU A 1 341 ? -8.505 -5.956 -13.724 1.00 92.44 341 GLU A C 1
ATOM 2633 O O . GLU A 1 341 ? -8.791 -5.613 -14.872 1.00 92.44 341 GLU A O 1
ATOM 2638 N N . LYS A 1 342 ? -9.420 -6.472 -12.893 1.00 90.25 342 LYS A N 1
ATOM 2639 C CA . LYS A 1 342 ? -10.822 -6.683 -13.279 1.00 90.25 342 LYS A CA 1
ATOM 2640 C C . LYS A 1 342 ? -11.488 -5.379 -13.732 1.00 90.25 342 LYS A C 1
ATOM 2642 O O . LYS A 1 342 ? -12.147 -5.356 -14.773 1.00 90.25 342 LYS A O 1
ATOM 2647 N N . PHE A 1 343 ? -11.308 -4.290 -12.983 1.00 88.69 343 PHE A N 1
ATOM 2648 C CA . PHE A 1 343 ? -11.851 -2.977 -13.355 1.00 88.69 343 PHE A CA 1
ATOM 2649 C C . PHE A 1 343 ? -11.053 -2.290 -14.466 1.00 88.69 343 PHE A C 1
ATOM 2651 O O . PHE A 1 343 ? -11.640 -1.631 -15.319 1.00 88.69 343 PHE A O 1
ATOM 2658 N N . GLY A 1 344 ? -9.738 -2.483 -14.497 1.00 87.94 344 GLY A N 1
ATOM 2659 C CA . GLY A 1 344 ? -8.840 -1.885 -15.478 1.00 87.94 344 GLY A CA 1
ATOM 2660 C C . GLY A 1 344 ? -9.034 -2.430 -16.892 1.00 87.94 344 GLY A C 1
ATOM 2661 O O . GLY A 1 344 ? -8.943 -1.669 -17.850 1.00 87.94 344 GLY A O 1
ATOM 2662 N N . ARG A 1 345 ? -9.350 -3.727 -17.020 1.00 88.75 345 ARG A N 1
ATOM 2663 C CA . ARG A 1 345 ? -9.659 -4.399 -18.298 1.00 88.75 345 ARG A CA 1
ATOM 2664 C C . ARG A 1 345 ? -11.107 -4.217 -18.759 1.00 88.75 345 ARG A C 1
ATOM 2666 O O . ARG A 1 345 ? -11.446 -4.631 -19.866 1.00 88.75 345 ARG A O 1
ATOM 2673 N N . SER A 1 346 ? -11.975 -3.668 -17.910 1.00 85.56 346 SER A N 1
ATOM 2674 C CA . SER A 1 346 ? -13.374 -3.438 -18.273 1.00 85.56 346 SER A CA 1
ATOM 2675 C C . SER A 1 346 ? -13.454 -2.401 -19.394 1.00 85.56 346 SER A C 1
ATOM 2677 O O . SER A 1 346 ? -12.756 -1.397 -19.355 1.00 85.56 346 SER A O 1
ATOM 2679 N N . GLN A 1 347 ? -14.296 -2.654 -20.399 1.00 76.81 347 GLN A N 1
ATOM 2680 C CA . GLN A 1 347 ? -14.398 -1.800 -21.588 1.00 76.81 347 GLN A CA 1
ATOM 2681 C C . GLN A 1 347 ? -15.123 -0.474 -21.316 1.00 76.81 347 GLN A C 1
ATOM 2683 O O . GLN A 1 347 ? -14.926 0.501 -22.038 1.00 76.81 347 GLN A O 1
ATOM 2688 N N . GLU A 1 348 ? -15.944 -0.443 -20.266 1.00 80.50 348 GLU A N 1
ATOM 2689 C CA . GLU A 1 348 ? -16.636 0.749 -19.793 1.00 80.50 348 GLU A CA 1
ATOM 2690 C C . GLU A 1 348 ? -16.309 1.013 -18.318 1.00 80.50 348 GLU A C 1
ATOM 2692 O O . GLU A 1 348 ? -16.140 0.069 -17.532 1.00 80.50 348 GLU A O 1
ATOM 2697 N N . PRO A 1 349 ? -16.235 2.292 -17.907 1.00 81.38 349 PRO A N 1
ATOM 2698 C CA . PRO A 1 349 ? -16.008 2.645 -16.518 1.00 81.38 349 PRO A CA 1
ATOM 2699 C C . PRO A 1 349 ? -17.206 2.231 -15.664 1.00 81.38 349 PRO A C 1
ATOM 2701 O O . PRO A 1 349 ? -18.346 2.615 -15.927 1.00 81.38 349 PRO A O 1
ATOM 2704 N N . ASN A 1 350 ? -16.945 1.483 -14.592 1.00 81.75 350 ASN A N 1
ATOM 2705 C CA . ASN A 1 350 ? -17.992 1.132 -13.641 1.00 81.75 350 ASN A CA 1
ATOM 2706 C C . ASN A 1 350 ? -18.515 2.412 -12.951 1.00 81.75 350 ASN A C 1
ATOM 2708 O O . ASN A 1 350 ? -17.704 3.155 -12.387 1.00 81.75 350 ASN A O 1
ATOM 2712 N N . PRO A 1 351 ? -19.838 2.669 -12.927 1.00 80.94 351 PRO A N 1
ATOM 2713 C CA . PRO A 1 351 ? -20.403 3.884 -12.337 1.00 80.94 351 PRO A CA 1
ATOM 2714 C C . PRO A 1 351 ? -20.084 4.047 -10.844 1.00 80.94 351 PRO A C 1
ATOM 2716 O O . PRO A 1 351 ? -19.966 5.173 -10.366 1.00 80.94 351 PRO A O 1
ATOM 2719 N N . ALA A 1 352 ? -19.902 2.948 -10.107 1.00 78.12 352 ALA A N 1
ATOM 2720 C CA . ALA A 1 352 ? -19.553 2.980 -8.689 1.00 78.12 352 ALA A CA 1
ATOM 2721 C C . ALA A 1 352 ? -18.067 3.301 -8.438 1.00 78.12 352 ALA A C 1
ATOM 2723 O O . ALA A 1 352 ? -17.702 3.767 -7.358 1.00 78.12 352 ALA A O 1
ATOM 2724 N N . ALA A 1 353 ? -17.192 3.069 -9.421 1.00 80.75 353 ALA A N 1
ATOM 2725 C CA . ALA A 1 353 ? -15.758 3.307 -9.287 1.00 80.75 353 ALA A CA 1
ATOM 2726 C C . ALA A 1 353 ? -15.094 3.681 -10.626 1.00 80.75 353 ALA A C 1
ATOM 2728 O O . ALA A 1 353 ? -14.197 2.973 -11.093 1.00 80.75 353 ALA A O 1
ATOM 2729 N N . PRO A 1 354 ? -15.460 4.827 -11.229 1.00 83.38 354 PRO A N 1
ATOM 2730 C CA . PRO A 1 354 ? -14.890 5.258 -12.506 1.00 83.38 354 PRO A CA 1
ATOM 2731 C C . PRO A 1 354 ? -13.379 5.516 -12.410 1.00 83.38 354 PRO A C 1
ATOM 2733 O O . PRO A 1 354 ? -12.658 5.384 -13.390 1.00 83.38 354 PRO A O 1
ATOM 2736 N N . SER A 1 355 ? -12.878 5.825 -11.209 1.00 84.44 355 SER A N 1
ATOM 2737 C CA . SER A 1 355 ? -11.456 6.035 -10.908 1.00 84.44 355 SER A CA 1
ATOM 2738 C C . SER A 1 355 ? -10.591 4.770 -10.944 1.00 84.44 355 SER A C 1
ATOM 2740 O O . SER A 1 355 ? -9.370 4.880 -10.822 1.00 84.44 355 SER A O 1
ATOM 2742 N N . LEU A 1 356 ? -11.197 3.580 -11.016 1.00 86.44 356 LEU A N 1
ATOM 2743 C CA . LEU A 1 356 ? -10.486 2.300 -11.123 1.00 86.44 356 LEU A CA 1
ATOM 2744 C C . LEU A 1 356 ? -10.395 1.797 -12.568 1.00 86.44 356 LEU A C 1
ATOM 2746 O O . LEU A 1 356 ? -9.761 0.777 -12.813 1.00 86.44 356 LEU A O 1
ATOM 2750 N N . HIS A 1 357 ? -11.038 2.490 -13.507 1.00 87.56 357 HIS A N 1
ATOM 2751 C CA . HIS A 1 357 ? -11.001 2.137 -14.917 1.00 87.56 357 HIS A CA 1
ATOM 2752 C C . HIS A 1 357 ? -9.641 2.482 -15.539 1.00 87.56 357 HIS A C 1
ATOM 2754 O O . HIS A 1 357 ? -9.072 3.544 -15.275 1.00 87.56 357 HIS A O 1
ATOM 2760 N N . GLY A 1 358 ? -9.163 1.602 -16.418 1.00 88.69 358 GLY A N 1
ATOM 2761 C CA . GLY A 1 358 ? -7.906 1.757 -17.141 1.00 88.69 358 GLY A CA 1
ATOM 2762 C C . GLY A 1 358 ? -6.641 1.366 -16.356 1.00 88.69 358 GLY A C 1
ATOM 2763 O O . GLY A 1 358 ? -6.696 0.978 -15.185 1.00 88.69 358 GLY A O 1
ATOM 2764 N N . PRO A 1 359 ? -5.470 1.454 -17.010 1.00 90.31 359 PRO A N 1
ATOM 2765 C CA . PRO A 1 359 ? -4.191 1.001 -16.458 1.00 90.31 359 PRO A CA 1
ATOM 2766 C C . PRO A 1 359 ? -3.622 1.919 -15.367 1.00 90.31 359 PRO A C 1
ATOM 2768 O O . PRO A 1 359 ? -2.892 1.454 -14.490 1.00 90.31 359 PRO A O 1
ATOM 2771 N N . SER A 1 360 ? -3.972 3.207 -15.366 1.00 90.44 360 SER A N 1
ATOM 2772 C CA . SER A 1 360 ? -3.283 4.231 -14.570 1.00 90.44 360 SER A CA 1
ATOM 2773 C C . SER A 1 360 ? -3.381 4.009 -13.053 1.00 90.44 360 SER A C 1
ATOM 2775 O O . SER A 1 360 ? -2.428 4.266 -12.314 1.00 90.44 360 SER A O 1
ATOM 2777 N N . ARG A 1 361 ? -4.506 3.480 -12.546 1.00 90.06 361 ARG A N 1
ATOM 2778 C CA . ARG A 1 361 ? -4.640 3.174 -11.109 1.00 90.06 361 ARG A CA 1
ATOM 2779 C C . ARG A 1 361 ? -3.778 1.981 -10.694 1.00 90.06 361 ARG A C 1
ATOM 2781 O O . ARG A 1 361 ? -3.219 2.006 -9.597 1.00 90.06 361 ARG A O 1
ATOM 2788 N N . THR A 1 362 ? -3.668 0.977 -11.560 1.00 92.62 362 THR A N 1
ATOM 2789 C CA . THR A 1 362 ? -2.821 -0.204 -11.358 1.00 92.62 362 THR A CA 1
ATOM 2790 C C . THR A 1 362 ? -1.351 0.180 -11.377 1.00 92.62 362 THR A C 1
ATOM 2792 O O . THR A 1 362 ? -0.631 -0.216 -10.468 1.00 92.62 362 THR A O 1
ATOM 2795 N N . ILE A 1 363 ? -0.933 1.031 -12.321 1.00 91.81 363 ILE A N 1
ATOM 2796 C CA . ILE A 1 363 ? 0.429 1.586 -12.380 1.00 91.81 363 ILE A CA 1
ATOM 2797 C C . ILE A 1 363 ? 0.781 2.243 -11.050 1.00 91.81 363 ILE A C 1
ATOM 2799 O O . ILE A 1 363 ? 1.713 1.815 -10.380 1.00 91.81 363 ILE A O 1
ATOM 2803 N N . ARG A 1 364 ? -0.042 3.195 -10.592 1.00 91.38 364 ARG A N 1
ATOM 2804 C CA . ARG A 1 364 ? 0.196 3.890 -9.321 1.00 91.38 364 ARG A CA 1
ATOM 2805 C C . ARG A 1 364 ? 0.261 2.937 -8.124 1.00 91.38 364 ARG A C 1
ATOM 2807 O O . ARG A 1 364 ? 1.007 3.191 -7.183 1.00 91.38 364 ARG A O 1
ATOM 2814 N N . TYR A 1 365 ? -0.544 1.873 -8.130 1.00 92.19 365 TYR A N 1
ATOM 2815 C CA . TYR A 1 365 ? -0.513 0.864 -7.074 1.00 92.19 365 TYR A CA 1
ATOM 2816 C C . TYR A 1 365 ? 0.805 0.085 -7.099 1.00 92.19 365 TYR A C 1
ATOM 2818 O O . TYR A 1 365 ? 1.455 -0.028 -6.064 1.00 92.19 365 TYR A O 1
ATOM 2826 N N . ILE A 1 366 ? 1.214 -0.407 -8.272 1.00 92.75 366 ILE A N 1
ATOM 2827 C CA . ILE A 1 366 ? 2.433 -1.198 -8.465 1.00 92.75 366 ILE A CA 1
ATOM 2828 C C . ILE A 1 366 ? 3.687 -0.368 -8.159 1.00 92.75 366 ILE A C 1
ATOM 2830 O O . ILE A 1 366 ? 4.555 -0.858 -7.442 1.00 92.75 366 ILE A O 1
ATOM 2834 N N . SER A 1 367 ? 3.765 0.892 -8.600 1.00 90.56 367 SER A N 1
ATOM 2835 C CA . SER A 1 367 ? 4.908 1.779 -8.317 1.00 90.56 367 SER A CA 1
ATOM 2836 C C . SER A 1 367 ? 5.113 2.035 -6.814 1.00 90.56 367 SER A C 1
ATOM 2838 O O . SER A 1 367 ? 6.223 2.317 -6.364 1.00 90.56 367 SER A O 1
ATOM 2840 N N . GLY A 1 368 ? 4.054 1.912 -6.006 1.00 88.81 368 GLY A N 1
ATOM 2841 C CA . GLY A 1 368 ? 4.130 2.006 -4.546 1.00 88.81 368 GLY A CA 1
ATOM 2842 C C . GLY A 1 368 ? 4.588 0.722 -3.843 1.00 88.81 368 GLY A C 1
ATOM 2843 O O . GLY A 1 368 ? 4.868 0.761 -2.643 1.00 88.81 368 GLY A O 1
ATOM 2844 N N . LEU A 1 369 ? 4.659 -0.415 -4.543 1.00 91.12 369 LEU A N 1
ATOM 2845 C CA . LEU A 1 369 ? 5.026 -1.698 -3.945 1.00 91.12 369 LEU A CA 1
ATOM 2846 C C . LEU A 1 369 ? 6.536 -1.826 -3.753 1.00 91.12 369 LEU A C 1
ATOM 2848 O O . LEU A 1 369 ? 7.340 -1.478 -4.611 1.00 91.12 369 LEU A O 1
ATOM 2852 N N . SER A 1 370 ? 6.911 -2.414 -2.618 1.00 88.31 370 SER A N 1
ATOM 2853 C CA . SER A 1 370 ? 8.303 -2.752 -2.327 1.00 88.31 370 SER A CA 1
ATOM 2854 C C . SER A 1 370 ? 8.828 -3.829 -3.295 1.00 88.31 370 SER A C 1
ATOM 2856 O O . SER A 1 370 ? 8.082 -4.771 -3.596 1.00 88.31 370 SER A O 1
ATOM 2858 N N . PRO A 1 371 ? 10.129 -3.805 -3.659 1.00 89.12 371 PRO A N 1
ATOM 2859 C CA . PRO A 1 371 ? 10.774 -4.832 -4.492 1.00 89.12 371 PRO A CA 1
ATOM 2860 C C . PRO A 1 371 ? 10.643 -6.271 -3.972 1.00 89.12 371 PRO A C 1
ATOM 2862 O O . PRO A 1 371 ? 10.830 -7.229 -4.719 1.00 89.12 371 PRO A O 1
ATOM 2865 N N . THR A 1 372 ? 10.295 -6.443 -2.694 1.00 90.94 372 THR A N 1
ATOM 2866 C CA . THR A 1 372 ? 9.985 -7.748 -2.088 1.00 90.94 372 THR A CA 1
ATOM 2867 C C . THR A 1 372 ? 8.817 -8.471 -2.768 1.00 90.94 372 THR A C 1
ATOM 2869 O O . THR A 1 372 ? 8.774 -9.697 -2.743 1.00 90.94 372 THR A O 1
ATOM 2872 N N . HIS A 1 373 ? 7.909 -7.739 -3.422 1.00 91.69 373 HIS A N 1
ATOM 2873 C CA . HIS A 1 373 ? 6.747 -8.282 -4.132 1.00 91.69 373 HIS A CA 1
ATOM 2874 C C . HIS A 1 373 ? 6.966 -8.367 -5.652 1.00 91.69 373 HIS A C 1
ATOM 2876 O O . HIS A 1 373 ? 6.005 -8.290 -6.416 1.00 91.69 373 HIS A O 1
ATOM 2882 N N . ILE A 1 374 ? 8.217 -8.525 -6.103 1.00 91.88 374 ILE A N 1
ATOM 2883 C CA . ILE A 1 374 ? 8.588 -8.543 -7.528 1.00 91.88 374 ILE A CA 1
ATOM 2884 C C . ILE A 1 374 ? 7.734 -9.494 -8.374 1.00 91.88 374 ILE A C 1
ATOM 2886 O O . ILE A 1 374 ? 7.361 -9.135 -9.484 1.00 91.88 374 ILE A O 1
ATOM 2890 N N . ASP A 1 375 ? 7.390 -10.678 -7.868 1.00 93.56 375 ASP A N 1
ATOM 2891 C CA . ASP A 1 375 ? 6.620 -11.651 -8.647 1.00 93.56 375 ASP A CA 1
ATOM 2892 C C . ASP A 1 375 ? 5.219 -11.113 -8.991 1.00 93.56 375 ASP A C 1
ATOM 2894 O O . ASP A 1 375 ? 4.801 -11.209 -10.142 1.00 93.56 375 ASP A O 1
ATOM 2898 N N . LEU A 1 376 ? 4.562 -10.430 -8.043 1.00 93.81 376 LEU A N 1
ATOM 2899 C CA . LEU A 1 376 ? 3.280 -9.752 -8.274 1.00 93.81 376 LEU A CA 1
ATOM 2900 C C . LEU A 1 376 ? 3.439 -8.532 -9.193 1.00 93.81 376 LEU A C 1
ATOM 2902 O O . LEU A 1 376 ? 2.600 -8.292 -10.054 1.00 93.81 376 LEU A O 1
ATOM 2906 N N . ILE A 1 377 ? 4.516 -7.757 -9.028 1.00 94.06 377 ILE A N 1
ATOM 2907 C CA . ILE A 1 377 ? 4.802 -6.595 -9.884 1.00 94.06 377 ILE A CA 1
ATOM 2908 C C . ILE A 1 377 ? 4.912 -7.036 -11.351 1.00 94.06 377 ILE A C 1
ATOM 2910 O O . ILE A 1 377 ? 4.293 -6.432 -12.226 1.00 94.06 377 ILE A O 1
ATOM 2914 N N . LEU A 1 378 ? 5.667 -8.102 -11.627 1.00 94.00 378 LEU A N 1
ATOM 2915 C CA . LEU A 1 378 ? 5.846 -8.622 -12.984 1.00 94.00 378 LEU A CA 1
ATOM 2916 C C . LEU A 1 378 ? 4.550 -9.234 -13.532 1.00 94.00 378 LEU A C 1
ATOM 2918 O O . LEU A 1 378 ? 4.164 -8.926 -14.652 1.00 94.00 378 LEU A O 1
ATOM 2922 N N . GLU A 1 379 ? 3.834 -10.033 -12.740 1.00 93.88 379 GLU A N 1
ATOM 2923 C CA . GLU A 1 379 ? 2.565 -10.643 -13.158 1.00 93.88 379 GLU A CA 1
ATOM 2924 C C . GLU A 1 379 ? 1.529 -9.591 -13.592 1.00 93.88 379 GLU A C 1
ATOM 2926 O O . GLU A 1 379 ? 0.992 -9.651 -14.699 1.00 93.88 379 GLU A O 1
ATOM 2931 N N . TYR A 1 380 ? 1.292 -8.573 -12.759 1.00 93.38 380 TYR A N 1
ATOM 2932 C CA . TYR A 1 380 ? 0.253 -7.575 -13.025 1.00 93.38 380 TYR A CA 1
ATOM 2933 C C . TYR A 1 380 ? 0.709 -6.419 -13.921 1.00 93.38 380 TYR A C 1
ATOM 2935 O O . TYR A 1 380 ? -0.136 -5.696 -14.446 1.00 93.38 380 TYR A O 1
ATOM 2943 N N . SER A 1 381 ? 2.011 -6.233 -14.150 1.00 93.38 381 SER A N 1
ATOM 2944 C CA . SER A 1 381 ? 2.487 -5.264 -15.149 1.00 93.38 381 SER A CA 1
ATOM 2945 C C . SER A 1 381 ? 2.320 -5.768 -16.585 1.00 93.38 381 SER A C 1
ATOM 2947 O O . SER A 1 381 ? 2.247 -4.950 -17.499 1.00 93.38 381 SER A O 1
ATOM 2949 N N . GLU A 1 382 ? 2.184 -7.081 -16.811 1.00 93.62 382 GLU A N 1
ATOM 2950 C CA . GLU A 1 382 ? 2.075 -7.650 -18.162 1.00 93.62 382 GLU A CA 1
ATOM 2951 C C . GLU A 1 382 ? 0.873 -7.089 -18.932 1.00 93.62 382 GLU A C 1
ATOM 2953 O O . GLU A 1 382 ? 1.000 -6.663 -20.082 1.00 93.62 382 GLU A O 1
ATOM 2958 N N . TRP A 1 383 ? -0.306 -7.061 -18.307 1.00 93.31 383 TRP A N 1
ATOM 2959 C CA . TRP A 1 383 ? -1.505 -6.550 -18.971 1.00 93.31 383 TRP A CA 1
ATOM 2960 C C . TRP A 1 383 ? -1.463 -5.031 -19.140 1.00 93.31 383 TRP A C 1
ATOM 2962 O O . TRP A 1 383 ? -1.943 -4.520 -20.150 1.00 93.31 383 TRP A O 1
ATOM 2972 N N . VAL A 1 384 ? -0.864 -4.318 -18.180 1.00 93.56 384 VAL A N 1
ATOM 2973 C CA . VAL A 1 384 ? -0.694 -2.862 -18.226 1.00 93.56 384 VAL A CA 1
ATOM 2974 C C . VAL A 1 384 ? 0.193 -2.482 -19.407 1.00 93.56 384 VAL A C 1
ATOM 2976 O O . VAL A 1 384 ? -0.176 -1.604 -20.181 1.00 93.56 384 VAL A O 1
ATOM 2979 N N . LEU A 1 385 ? 1.316 -3.181 -19.591 1.00 93.00 385 LEU A N 1
ATOM 2980 C CA . LEU A 1 385 ? 2.230 -2.959 -20.710 1.00 93.00 385 LEU A CA 1
ATOM 2981 C C . LEU A 1 385 ? 1.575 -3.274 -22.059 1.00 93.00 385 LEU A C 1
ATOM 2983 O O . LEU A 1 385 ? 1.782 -2.530 -23.009 1.00 93.00 385 LEU A O 1
ATOM 2987 N N . LYS A 1 386 ? 0.746 -4.322 -22.147 1.00 91.38 386 LYS A N 1
ATOM 2988 C CA . LYS A 1 386 ? 0.000 -4.643 -23.379 1.00 91.38 386 LYS A CA 1
ATOM 2989 C C . LYS A 1 386 ? -1.098 -3.624 -23.695 1.00 91.38 386 LYS A C 1
ATOM 2991 O O . LYS A 1 386 ? -1.372 -3.371 -24.863 1.00 91.38 386 LYS A O 1
ATOM 2996 N N . ALA A 1 387 ? -1.750 -3.070 -22.674 1.00 90.75 387 ALA A N 1
ATOM 2997 C CA . ALA A 1 387 ? -2.832 -2.102 -22.847 1.00 90.75 387 ALA A CA 1
ATOM 2998 C C . ALA A 1 387 ? -2.312 -0.683 -23.130 1.00 90.75 387 ALA A C 1
ATOM 3000 O O . ALA A 1 387 ? -2.837 0.008 -24.000 1.00 90.75 387 ALA A O 1
ATOM 3001 N N . ALA A 1 388 ? -1.285 -0.248 -22.399 1.00 91.00 388 ALA A N 1
ATOM 3002 C CA . ALA A 1 388 ? -0.681 1.073 -22.511 1.00 91.00 388 ALA A CA 1
ATOM 3003 C C . ALA A 1 388 ? 0.845 0.980 -22.310 1.00 91.00 388 ALA A C 1
ATOM 3005 O O . ALA A 1 388 ? 1.333 1.226 -21.205 1.00 91.00 388 ALA A O 1
ATOM 3006 N N . PRO A 1 389 ? 1.624 0.684 -23.371 1.00 91.12 389 PRO A N 1
ATOM 3007 C CA . PRO A 1 389 ? 3.068 0.453 -23.257 1.00 91.12 389 PRO A CA 1
ATOM 3008 C C . PRO A 1 389 ? 3.837 1.635 -22.651 1.00 91.12 389 PRO A C 1
ATOM 3010 O O . PRO A 1 389 ? 4.728 1.447 -21.827 1.00 91.12 389 PRO A O 1
ATOM 3013 N N . LYS A 1 390 ? 3.461 2.867 -23.024 1.00 89.94 390 LYS A N 1
ATOM 3014 C CA . LYS A 1 390 ? 4.111 4.096 -22.540 1.00 89.94 390 LYS A CA 1
ATOM 3015 C C . LYS A 1 390 ? 3.863 4.345 -21.052 1.00 89.94 390 LYS A C 1
ATOM 3017 O O . LYS A 1 390 ? 4.805 4.654 -20.336 1.00 89.94 390 LYS A O 1
ATOM 3022 N N . GLU A 1 391 ? 2.617 4.204 -20.598 1.00 89.94 391 GLU A N 1
ATOM 3023 C CA . GLU A 1 391 ? 2.266 4.389 -19.183 1.00 89.94 391 GLU A CA 1
ATOM 3024 C C . GLU A 1 391 ? 2.796 3.227 -18.332 1.00 89.94 391 GLU A C 1
ATOM 3026 O O . GLU A 1 391 ? 3.340 3.436 -17.256 1.00 89.94 391 GLU A O 1
ATOM 3031 N N . GLY A 1 392 ? 2.709 1.989 -18.827 1.00 90.44 392 GLY A N 1
ATOM 3032 C CA . GLY A 1 392 ? 3.204 0.816 -18.108 1.00 90.44 392 GLY A CA 1
ATOM 3033 C C . GLY A 1 392 ? 4.715 0.831 -17.877 1.00 90.44 392 GLY A C 1
ATOM 3034 O O . GLY A 1 392 ? 5.178 0.284 -16.878 1.00 90.44 392 GLY A O 1
ATOM 3035 N N . MET A 1 393 ? 5.485 1.489 -18.749 1.00 92.19 393 MET A N 1
ATOM 3036 C CA . MET A 1 393 ? 6.930 1.641 -18.567 1.00 92.19 393 MET A CA 1
ATOM 3037 C C . MET A 1 393 ? 7.286 2.511 -17.348 1.00 92.19 393 MET A C 1
ATOM 3039 O O . MET A 1 393 ? 8.341 2.308 -16.749 1.00 92.19 393 MET A O 1
ATOM 3043 N N . GLU A 1 394 ? 6.394 3.407 -16.909 1.00 91.12 394 GLU A N 1
ATOM 3044 C CA . GLU A 1 394 ? 6.578 4.235 -15.703 1.00 91.12 394 GLU A CA 1
ATOM 3045 C C . GLU A 1 394 ? 6.791 3.384 -14.439 1.00 91.12 394 GLU A C 1
ATOM 3047 O O . GLU A 1 394 ? 7.467 3.806 -13.506 1.00 91.12 394 GLU A O 1
ATOM 3052 N N . ILE A 1 395 ? 6.288 2.144 -14.425 1.00 91.94 395 ILE A N 1
ATOM 3053 C CA . ILE A 1 395 ? 6.507 1.192 -13.327 1.00 91.94 395 ILE A CA 1
ATOM 3054 C C . ILE A 1 395 ? 8.002 0.884 -13.136 1.00 91.94 395 ILE A C 1
ATOM 3056 O O . ILE A 1 395 ? 8.451 0.688 -12.008 1.00 91.94 395 ILE A O 1
ATOM 3060 N N . PHE A 1 396 ? 8.766 0.819 -14.229 1.00 92.81 396 PHE A N 1
ATOM 3061 C CA . PHE A 1 396 ? 10.166 0.383 -14.225 1.00 92.81 396 PHE A CA 1
ATOM 3062 C C . PHE A 1 396 ? 11.164 1.526 -14.411 1.00 92.81 396 PHE A C 1
ATOM 3064 O O . PHE A 1 396 ? 12.312 1.388 -14.001 1.00 92.81 396 PHE A O 1
ATOM 3071 N N . VAL A 1 397 ? 10.734 2.614 -15.051 1.00 90.38 397 VAL A N 1
ATOM 3072 C CA . VAL A 1 397 ? 11.564 3.769 -15.439 1.00 90.38 397 VAL A CA 1
ATOM 3073 C C . VAL A 1 397 ? 11.216 5.025 -14.629 1.00 90.38 397 VAL A C 1
ATOM 3075 O O . VAL A 1 397 ? 11.896 6.036 -14.733 1.00 90.38 397 VAL A O 1
ATOM 3078 N N . GLY A 1 398 ? 10.147 5.001 -13.827 1.00 86.00 398 GLY A N 1
ATOM 3079 C CA . GLY A 1 398 ? 9.733 6.166 -13.048 1.00 86.00 398 GLY A CA 1
ATOM 3080 C C . GLY A 1 398 ? 10.742 6.558 -11.965 1.00 86.00 398 GLY A C 1
ATOM 3081 O O . GLY A 1 398 ? 11.406 5.698 -11.389 1.00 86.00 398 GLY A O 1
ATOM 3082 N N . ASP A 1 399 ? 10.767 7.851 -11.627 1.00 83.75 399 ASP A N 1
ATOM 3083 C CA . ASP A 1 399 ? 11.606 8.464 -10.581 1.00 83.75 399 ASP A CA 1
ATOM 3084 C C . ASP A 1 399 ? 11.154 8.055 -9.162 1.00 83.75 399 ASP A C 1
ATOM 3086 O O . ASP A 1 399 ? 10.723 8.870 -8.339 1.00 83.75 399 ASP A O 1
ATOM 3090 N N . THR A 1 400 ? 11.177 6.758 -8.870 1.00 85.50 400 THR A N 1
ATOM 3091 C CA . THR A 1 400 ? 10.784 6.198 -7.577 1.00 85.50 400 THR A CA 1
ATOM 3092 C C . THR A 1 400 ? 11.879 5.287 -7.043 1.00 85.50 400 THR A C 1
ATOM 3094 O O . THR A 1 400 ? 12.462 4.498 -7.782 1.00 85.50 400 THR A O 1
ATOM 3097 N N . GLU A 1 401 ? 12.107 5.328 -5.728 1.00 85.69 401 GLU A N 1
ATOM 3098 C CA . GLU A 1 401 ? 13.086 4.457 -5.059 1.00 85.69 401 GLU A CA 1
ATOM 3099 C C . GLU A 1 401 ? 12.806 2.969 -5.337 1.00 85.69 401 GLU A C 1
ATOM 3101 O O . GLU A 1 401 ? 13.724 2.168 -5.521 1.00 85.69 401 GLU A O 1
ATOM 3106 N N . ASN A 1 402 ? 11.525 2.597 -5.421 1.00 86.69 402 ASN A N 1
ATOM 3107 C CA . ASN A 1 402 ? 11.127 1.235 -5.756 1.00 86.69 402 ASN A CA 1
ATOM 3108 C C . ASN A 1 402 ? 11.604 0.847 -7.160 1.00 86.69 402 ASN A C 1
ATOM 3110 O O . ASN A 1 402 ? 12.205 -0.213 -7.290 1.00 86.69 402 ASN A O 1
ATOM 3114 N N . ALA A 1 403 ? 11.391 1.687 -8.180 1.00 86.31 403 ALA A N 1
ATOM 3115 C CA . ALA A 1 403 ? 11.793 1.394 -9.558 1.00 86.31 403 ALA A CA 1
ATOM 3116 C C . ALA A 1 403 ? 13.316 1.216 -9.698 1.00 86.31 403 ALA A C 1
ATOM 3118 O O . ALA A 1 403 ? 13.770 0.244 -10.305 1.00 86.31 403 ALA A O 1
ATOM 3119 N N . GLU A 1 404 ? 14.110 2.079 -9.056 1.00 87.56 404 GLU A N 1
ATOM 3120 C CA . GLU A 1 404 ? 15.579 2.017 -9.107 1.00 87.56 404 GLU A CA 1
ATOM 3121 C C . GLU A 1 404 ? 16.165 0.755 -8.448 1.00 87.56 404 GLU A C 1
ATOM 3123 O O . GLU A 1 404 ? 17.239 0.273 -8.835 1.00 87.56 404 GLU A O 1
ATOM 3128 N N . THR A 1 405 ? 15.461 0.218 -7.446 1.00 88.31 405 THR A N 1
ATOM 3129 C CA . THR A 1 405 ? 15.899 -0.922 -6.625 1.00 88.31 405 THR A CA 1
ATOM 3130 C C . THR A 1 405 ? 15.389 -2.275 -7.124 1.00 88.31 405 THR A C 1
ATOM 3132 O O . THR A 1 405 ? 15.795 -3.315 -6.592 1.00 88.31 405 THR A O 1
ATOM 3135 N N . LEU A 1 406 ? 14.537 -2.306 -8.158 1.00 90.38 406 LEU A N 1
ATOM 3136 C CA . LEU A 1 406 ? 14.058 -3.558 -8.744 1.00 90.38 406 LEU A CA 1
ATOM 3137 C C . LEU A 1 406 ? 15.221 -4.411 -9.291 1.00 90.38 406 LEU A C 1
ATOM 3139 O O . LEU A 1 406 ? 16.210 -3.892 -9.820 1.00 90.38 406 LEU A O 1
ATOM 3143 N N . PRO A 1 407 ? 15.113 -5.753 -9.227 1.00 92.12 407 PRO A N 1
ATOM 3144 C CA . PRO A 1 407 ? 16.120 -6.652 -9.777 1.00 92.12 407 PRO A CA 1
ATOM 3145 C C . PRO A 1 407 ? 16.178 -6.556 -11.312 1.00 92.12 407 PRO A C 1
ATOM 3147 O O . PRO A 1 407 ? 15.462 -7.263 -12.024 1.00 92.12 407 PRO A O 1
ATOM 3150 N N . ARG A 1 408 ? 17.097 -5.720 -11.814 1.00 92.50 408 ARG A N 1
ATOM 3151 C CA . ARG A 1 408 ? 17.285 -5.354 -13.235 1.00 92.50 408 ARG A CA 1
ATOM 3152 C C . ARG A 1 408 ? 17.274 -6.552 -14.185 1.00 92.50 408 ARG A C 1
ATOM 3154 O O . ARG A 1 408 ? 16.534 -6.563 -15.160 1.00 92.50 408 ARG A O 1
ATOM 3161 N N . HIS A 1 409 ? 18.012 -7.615 -13.857 1.00 91.88 409 HIS A N 1
ATOM 3162 C CA . HIS A 1 409 ? 18.067 -8.838 -14.669 1.00 91.88 409 HIS A CA 1
ATOM 3163 C C . HIS A 1 409 ? 16.696 -9.511 -14.848 1.00 91.88 409 HIS A C 1
ATOM 3165 O O . HIS A 1 409 ? 16.384 -9.991 -15.938 1.00 91.88 409 HIS A O 1
ATOM 3171 N N . ARG A 1 410 ? 15.865 -9.545 -13.794 1.00 93.62 410 ARG A N 1
ATOM 3172 C CA . ARG A 1 410 ? 14.518 -10.132 -13.874 1.00 93.62 410 ARG A CA 1
ATOM 3173 C C . ARG A 1 410 ? 13.591 -9.258 -14.710 1.00 93.62 410 ARG A C 1
ATOM 3175 O O . ARG A 1 410 ? 12.822 -9.800 -15.497 1.00 93.62 410 ARG A O 1
ATOM 3182 N N . VAL A 1 411 ? 13.692 -7.935 -14.567 1.00 93.75 411 VAL A N 1
ATOM 3183 C CA . VAL A 1 411 ? 12.895 -6.981 -15.350 1.00 93.75 411 VAL A CA 1
ATOM 3184 C C . VAL A 1 411 ? 13.253 -7.065 -16.837 1.00 93.75 411 VAL A C 1
ATOM 3186 O O . VAL A 1 411 ? 12.356 -7.235 -17.654 1.00 93.75 411 VAL A O 1
ATOM 3189 N N . VAL A 1 412 ? 14.543 -7.073 -17.199 1.00 93.25 412 VAL A N 1
ATOM 3190 C CA . VAL A 1 412 ? 14.991 -7.262 -18.596 1.00 93.25 412 VAL A CA 1
ATOM 3191 C C . VAL A 1 412 ? 14.447 -8.575 -19.171 1.00 93.25 412 VAL A C 1
ATOM 3193 O O . VAL A 1 412 ? 13.844 -8.581 -20.243 1.00 93.25 412 VAL A O 1
ATOM 3196 N N . GLN A 1 413 ? 14.588 -9.689 -18.439 1.00 93.69 413 GLN A N 1
ATOM 3197 C CA . GLN A 1 413 ? 14.063 -10.984 -18.880 1.00 93.69 413 GLN A CA 1
ATOM 3198 C C . GLN A 1 413 ? 12.542 -10.958 -19.075 1.00 93.69 413 GLN A C 1
ATOM 3200 O O . GLN A 1 413 ? 12.032 -11.577 -20.006 1.00 93.69 413 GLN A O 1
ATOM 3205 N N . PHE A 1 414 ? 11.812 -10.263 -18.210 1.00 94.44 414 PHE A N 1
ATOM 3206 C CA . PHE A 1 414 ? 10.370 -10.109 -18.333 1.00 94.44 414 PHE A CA 1
ATOM 3207 C C . PHE A 1 414 ? 9.982 -9.269 -19.560 1.00 94.44 414 PHE A C 1
ATOM 3209 O O . PHE A 1 414 ? 9.215 -9.748 -20.393 1.00 94.44 414 PHE A O 1
ATOM 3216 N N . LEU A 1 415 ? 10.572 -8.081 -19.731 1.00 93.06 415 LEU A N 1
ATOM 3217 C CA . LEU A 1 415 ? 10.285 -7.189 -20.862 1.00 93.06 415 LEU A CA 1
ATOM 3218 C C . LEU A 1 415 ? 10.615 -7.839 -22.212 1.00 93.06 415 LEU A C 1
ATOM 3220 O O . LEU A 1 415 ? 9.837 -7.703 -23.155 1.00 93.06 415 LEU A O 1
ATOM 3224 N N . SER A 1 416 ? 11.691 -8.635 -22.274 1.00 91.06 416 SER A N 1
ATOM 3225 C CA . SER A 1 416 ? 12.078 -9.392 -23.476 1.00 91.06 416 SER A CA 1
ATOM 3226 C C . SER A 1 416 ? 10.999 -10.360 -23.982 1.00 91.06 416 SER A C 1
ATOM 3228 O O . SER A 1 416 ? 10.962 -10.684 -25.167 1.00 91.06 416 SER A O 1
ATOM 3230 N N . ARG A 1 417 ? 10.108 -10.832 -23.095 1.00 92.56 417 ARG A N 1
ATOM 3231 C CA . ARG A 1 417 ? 9.014 -11.756 -23.444 1.00 92.56 417 ARG A CA 1
ATOM 3232 C C . ARG A 1 417 ? 7.777 -11.037 -23.977 1.00 92.56 417 ARG A C 1
ATOM 3234 O O . ARG A 1 417 ? 6.930 -11.695 -24.574 1.00 92.56 417 ARG A O 1
ATOM 3241 N N . ILE A 1 418 ? 7.654 -9.735 -23.721 1.00 90.56 418 ILE A N 1
ATOM 3242 C CA . ILE A 1 418 ? 6.490 -8.931 -24.100 1.00 90.56 418 ILE A CA 1
ATOM 3243 C C . ILE A 1 418 ? 6.766 -8.255 -25.439 1.00 90.56 418 ILE A C 1
ATOM 3245 O O . ILE A 1 418 ? 6.203 -8.652 -26.455 1.00 90.56 418 ILE A O 1
ATOM 3249 N N . GLU A 1 419 ? 7.659 -7.264 -25.444 1.00 88.88 419 GLU A N 1
ATOM 3250 C CA . GLU A 1 419 ? 8.003 -6.486 -26.631 1.00 88.88 419 GLU A CA 1
ATOM 3251 C C . GLU A 1 419 ? 9.463 -6.035 -26.585 1.00 88.88 419 GLU A C 1
ATOM 3253 O O . GLU A 1 419 ? 9.960 -5.510 -25.587 1.00 88.88 419 GLU A O 1
ATOM 3258 N N . ARG A 1 420 ? 10.142 -6.158 -27.727 1.00 89.88 420 ARG A N 1
ATOM 3259 C CA . ARG A 1 420 ? 11.561 -5.807 -27.869 1.00 89.88 420 ARG A CA 1
ATOM 3260 C C . ARG A 1 420 ? 11.846 -4.329 -27.608 1.00 89.88 420 ARG A C 1
ATOM 3262 O O . ARG A 1 420 ? 12.876 -3.987 -27.039 1.00 89.88 420 ARG A O 1
ATOM 3269 N N . ILE A 1 421 ? 10.936 -3.449 -28.026 1.00 89.31 421 ILE A N 1
ATOM 3270 C CA . ILE A 1 421 ? 11.088 -1.997 -27.862 1.00 89.31 421 ILE A CA 1
ATOM 3271 C C . ILE A 1 421 ? 11.096 -1.625 -26.374 1.00 89.31 421 ILE A C 1
ATOM 3273 O O . ILE A 1 421 ? 11.859 -0.748 -25.973 1.00 89.31 421 ILE A O 1
ATOM 3277 N N . LEU A 1 422 ? 10.305 -2.320 -25.551 1.00 92.00 422 LEU A N 1
ATOM 3278 C CA . LEU A 1 422 ? 10.265 -2.111 -24.104 1.00 92.00 422 LEU A CA 1
ATOM 3279 C C . LEU A 1 422 ? 11.579 -2.544 -23.442 1.00 92.00 422 LEU A C 1
ATOM 3281 O O . LEU A 1 422 ? 12.095 -1.836 -22.581 1.00 92.00 422 LEU A O 1
ATOM 3285 N N . GLU A 1 423 ? 12.159 -3.663 -23.889 1.00 93.62 423 GLU A N 1
ATOM 3286 C CA . GLU A 1 423 ? 13.486 -4.109 -23.441 1.00 93.62 423 GLU A CA 1
ATOM 3287 C C . GLU A 1 423 ? 14.570 -3.067 -23.776 1.00 93.62 423 GLU A C 1
ATOM 3289 O O . GLU A 1 423 ? 15.390 -2.741 -22.917 1.00 93.62 423 GLU A O 1
ATOM 3294 N N . ILE A 1 424 ? 14.536 -2.488 -24.987 1.00 92.12 424 ILE A N 1
ATOM 3295 C CA . ILE A 1 424 ? 15.452 -1.410 -25.405 1.00 92.12 424 ILE A CA 1
ATOM 3296 C C . ILE A 1 424 ? 15.289 -0.178 -24.508 1.00 92.12 424 ILE A C 1
ATOM 3298 O O . ILE A 1 424 ? 16.283 0.320 -23.992 1.00 92.12 424 ILE A O 1
ATOM 3302 N N . GLN A 1 425 ? 14.058 0.298 -24.292 1.00 91.69 425 GLN A N 1
ATOM 3303 C CA . GLN A 1 425 ? 13.790 1.488 -23.470 1.00 91.69 425 GLN A CA 1
ATOM 3304 C C . GLN A 1 425 ? 14.296 1.328 -22.033 1.00 91.69 425 GLN A C 1
ATOM 3306 O O . GLN A 1 425 ? 14.929 2.235 -21.495 1.00 91.69 425 GLN A O 1
ATOM 3311 N N . TYR A 1 426 ? 14.063 0.166 -21.421 1.00 93.50 426 TYR A N 1
ATOM 3312 C CA . TYR A 1 426 ? 14.511 -0.091 -20.055 1.00 93.50 426 TYR A CA 1
ATOM 3313 C C . TYR A 1 426 ? 16.039 -0.193 -19.952 1.00 93.50 426 TYR A C 1
ATOM 3315 O O . TYR A 1 426 ? 16.639 0.379 -19.043 1.00 93.50 426 TYR A O 1
ATOM 3323 N N . LEU A 1 427 ? 16.691 -0.878 -20.899 1.00 92.69 427 LEU A N 1
ATOM 3324 C CA . LEU A 1 427 ? 18.153 -0.968 -20.939 1.00 92.69 427 LEU A CA 1
ATOM 3325 C C . LEU A 1 427 ? 18.810 0.388 -21.213 1.00 92.69 427 LEU A C 1
ATOM 3327 O O . LEU A 1 427 ? 19.829 0.691 -20.596 1.00 92.69 427 LEU A O 1
ATOM 3331 N N . GLU A 1 428 ? 18.231 1.207 -22.096 1.00 91.62 428 GLU A N 1
ATOM 3332 C CA . GLU A 1 428 ? 18.667 2.590 -22.307 1.00 91.62 428 GLU A CA 1
ATOM 3333 C C . GLU A 1 428 ? 18.618 3.369 -20.992 1.00 91.62 428 GLU A C 1
ATOM 3335 O O . GLU A 1 428 ? 19.652 3.879 -20.576 1.00 91.62 428 GLU A O 1
ATOM 3340 N N . HIS A 1 429 ? 17.475 3.379 -20.297 1.00 91.38 429 HIS A N 1
ATOM 3341 C CA . HIS A 1 429 ? 17.315 4.074 -19.016 1.00 91.38 429 HIS A CA 1
ATOM 3342 C C . HIS A 1 429 ? 18.338 3.612 -17.964 1.00 91.38 429 HIS A C 1
ATOM 3344 O O . HIS A 1 429 ? 19.034 4.432 -17.363 1.00 91.38 429 HIS A O 1
ATOM 3350 N N . ILE A 1 430 ? 18.515 2.298 -17.787 1.00 91.81 430 ILE A N 1
ATOM 3351 C CA . ILE A 1 430 ? 19.498 1.761 -16.834 1.00 91.81 430 ILE A CA 1
ATOM 3352 C C . ILE A 1 430 ? 20.925 2.232 -17.166 1.00 91.81 430 ILE A C 1
ATOM 3354 O O . ILE A 1 430 ? 21.726 2.505 -16.269 1.00 91.81 430 ILE A O 1
ATOM 3358 N N . ILE A 1 431 ? 21.268 2.307 -18.450 1.00 90.00 431 ILE A N 1
ATOM 3359 C CA . ILE A 1 431 ? 22.618 2.659 -18.891 1.00 90.00 431 ILE A CA 1
ATOM 3360 C C . ILE A 1 431 ? 22.846 4.171 -18.851 1.00 90.00 431 ILE A C 1
ATOM 3362 O O . ILE A 1 431 ? 23.917 4.607 -18.434 1.00 90.00 431 ILE A O 1
ATOM 3366 N N . THR A 1 432 ? 21.876 4.978 -19.280 1.00 88.75 432 THR A N 1
ATOM 3367 C CA . THR A 1 432 ? 22.046 6.431 -19.398 1.00 88.75 432 THR A CA 1
ATOM 3368 C C . THR A 1 432 ? 21.725 7.175 -18.112 1.00 88.75 432 THR A C 1
ATOM 3370 O O . THR A 1 432 ? 22.415 8.140 -17.796 1.00 88.75 432 THR A O 1
ATOM 3373 N N . GLU A 1 433 ? 20.698 6.750 -17.377 1.00 88.12 433 GLU A N 1
ATOM 3374 C CA . GLU A 1 433 ? 20.211 7.453 -16.183 1.00 88.12 433 GLU A CA 1
ATOM 3375 C C . GLU A 1 433 ? 20.742 6.806 -14.902 1.00 88.12 433 GLU A C 1
ATOM 3377 O O . GLU A 1 433 ? 21.307 7.500 -14.059 1.00 88.12 433 GLU A O 1
ATOM 3382 N N . LEU A 1 434 ? 20.680 5.472 -14.791 1.00 86.50 434 LEU A N 1
ATOM 3383 C CA . LEU A 1 434 ? 21.214 4.755 -13.619 1.00 86.50 434 LEU A CA 1
ATOM 3384 C C . LEU A 1 434 ? 22.719 4.450 -13.714 1.00 86.50 434 LEU A C 1
ATOM 3386 O O . LEU A 1 434 ? 23.301 3.948 -12.748 1.00 86.50 434 LEU A O 1
ATOM 3390 N N . ASN A 1 435 ? 23.347 4.745 -14.860 1.00 87.12 435 ASN A N 1
ATOM 3391 C CA . ASN A 1 435 ? 24.771 4.540 -15.144 1.00 87.12 435 ASN A CA 1
ATOM 3392 C C . ASN A 1 435 ? 25.283 3.141 -14.742 1.00 87.12 435 ASN A C 1
ATOM 3394 O O . ASN A 1 435 ? 26.368 2.990 -14.170 1.00 87.12 435 ASN A O 1
ATOM 3398 N N . ASP A 1 436 ? 24.488 2.101 -15.006 1.00 87.88 436 ASP A N 1
ATOM 3399 C CA . ASP A 1 436 ? 24.904 0.723 -14.753 1.00 87.88 436 ASP A CA 1
ATOM 3400 C C . ASP A 1 436 ? 26.035 0.332 -15.710 1.00 87.88 436 ASP A C 1
ATOM 3402 O O . ASP A 1 436 ? 25.914 0.452 -16.929 1.00 87.88 436 ASP A O 1
ATOM 3406 N N . LEU A 1 437 ? 27.143 -0.160 -15.160 1.00 89.81 437 LEU A N 1
ATOM 3407 C CA . LEU A 1 437 ? 28.330 -0.549 -15.921 1.00 89.81 437 LEU A CA 1
ATOM 3408 C C . LEU A 1 437 ? 28.387 -2.052 -16.225 1.00 89.81 437 LEU A C 1
ATOM 3410 O O . LEU A 1 437 ? 29.406 -2.523 -16.724 1.00 89.81 437 LEU A O 1
ATOM 3414 N N . THR A 1 438 ? 27.326 -2.810 -15.932 1.00 91.12 438 THR A N 1
ATOM 3415 C CA . THR A 1 438 ? 27.264 -4.263 -16.146 1.00 91.12 438 THR A CA 1
ATOM 3416 C C . THR A 1 438 ? 27.402 -4.601 -17.637 1.00 91.12 438 THR A C 1
ATOM 3418 O O . THR A 1 438 ? 26.470 -4.343 -18.402 1.00 91.12 438 THR A O 1
ATOM 3421 N N . PRO A 1 439 ? 28.510 -5.226 -18.085 1.00 89.25 439 PRO A N 1
ATOM 3422 C CA . PRO A 1 439 ? 28.787 -5.427 -19.512 1.00 89.25 439 PRO A CA 1
ATOM 3423 C C . PRO A 1 439 ? 27.698 -6.201 -20.264 1.00 89.25 439 PRO A C 1
ATOM 3425 O O . PRO A 1 439 ? 27.450 -5.929 -21.438 1.00 89.25 439 PRO A O 1
ATOM 3428 N N . ASP A 1 440 ? 27.019 -7.133 -19.593 1.00 90.88 440 ASP A N 1
ATOM 3429 C CA . ASP A 1 440 ? 25.954 -7.947 -20.187 1.00 90.88 440 ASP A CA 1
ATOM 3430 C C . ASP A 1 440 ? 24.763 -7.102 -20.657 1.00 90.88 440 ASP A C 1
ATOM 3432 O O . ASP A 1 440 ? 24.234 -7.356 -21.738 1.00 90.88 440 ASP A O 1
ATOM 3436 N N . PHE A 1 441 ? 24.394 -6.047 -19.921 1.00 91.88 441 PHE A N 1
ATOM 3437 C CA . PHE A 1 441 ? 23.329 -5.125 -20.330 1.00 91.88 441 PHE A CA 1
ATOM 3438 C C . PHE A 1 441 ? 23.722 -4.301 -21.554 1.00 91.88 441 PHE A C 1
ATOM 3440 O O . PHE A 1 441 ? 22.927 -4.149 -22.477 1.00 91.88 441 PHE A O 1
ATOM 3447 N N . HIS A 1 442 ? 24.969 -3.830 -21.607 1.00 91.31 442 HIS A N 1
ATOM 3448 C CA . HIS A 1 442 ? 25.487 -3.073 -22.750 1.00 91.31 442 HIS A CA 1
ATOM 3449 C C . HIS A 1 442 ? 25.602 -3.944 -24.005 1.00 91.31 442 HIS A C 1
ATOM 3451 O O . HIS A 1 442 ? 25.243 -3.512 -25.101 1.00 91.31 442 HIS A O 1
ATOM 3457 N N . ASN A 1 443 ? 26.056 -5.191 -23.846 1.00 90.94 443 ASN A N 1
ATOM 3458 C CA . ASN A 1 443 ? 26.071 -6.178 -24.923 1.00 90.94 443 ASN A CA 1
ATOM 3459 C C . ASN A 1 443 ? 24.650 -6.450 -25.423 1.00 90.94 443 ASN A C 1
ATOM 3461 O O . ASN A 1 443 ? 24.399 -6.329 -26.621 1.00 90.94 443 ASN A O 1
ATOM 3465 N N . ARG A 1 444 ? 23.712 -6.742 -24.516 1.00 92.00 444 ARG A N 1
ATOM 3466 C CA . ARG A 1 444 ? 22.318 -7.023 -24.863 1.00 92.00 444 ARG A CA 1
ATOM 3467 C C . ARG A 1 444 ? 21.650 -5.844 -25.569 1.00 92.00 444 ARG A C 1
ATOM 3469 O O . ARG A 1 444 ? 21.012 -6.048 -26.594 1.00 92.00 444 ARG A O 1
ATOM 3476 N N . LEU A 1 445 ? 21.849 -4.617 -25.086 1.00 92.00 445 LEU A N 1
ATOM 3477 C CA . LEU A 1 445 ? 21.308 -3.419 -25.729 1.00 92.00 445 LEU A CA 1
ATOM 3478 C C . LEU A 1 445 ? 21.838 -3.263 -27.162 1.00 92.00 445 LEU A C 1
ATOM 3480 O O . LEU A 1 445 ? 21.063 -3.002 -28.081 1.00 92.00 445 LEU A O 1
ATOM 3484 N N . SER A 1 446 ? 23.140 -3.488 -27.374 1.00 89.44 446 SER A N 1
ATOM 3485 C CA . SER A 1 446 ? 23.734 -3.428 -28.715 1.00 89.44 446 SER A CA 1
ATOM 3486 C C . SER A 1 446 ? 23.123 -4.453 -29.679 1.00 89.44 446 SER A C 1
ATOM 3488 O O . SER A 1 446 ? 22.846 -4.123 -30.830 1.00 89.44 446 SER A O 1
ATOM 3490 N N . GLU A 1 447 ? 22.853 -5.670 -29.201 1.00 89.94 447 GLU A N 1
ATOM 3491 C CA . GLU A 1 447 ? 22.206 -6.727 -29.985 1.00 89.94 447 GLU A CA 1
ATOM 3492 C C . GLU A 1 447 ? 20.781 -6.338 -30.360 1.00 89.94 447 GLU A C 1
ATOM 3494 O O . GLU A 1 447 ? 20.409 -6.400 -31.531 1.00 89.94 447 GLU A O 1
ATOM 3499 N N . LEU A 1 448 ? 20.013 -5.859 -29.382 1.00 90.31 448 LEU A N 1
ATOM 3500 C CA . LEU A 1 448 ? 18.617 -5.483 -29.564 1.00 90.31 448 LEU A CA 1
ATOM 3501 C C . LEU A 1 448 ? 18.434 -4.327 -30.542 1.00 90.31 448 LEU A C 1
ATOM 3503 O O . LEU A 1 448 ? 17.522 -4.378 -31.365 1.00 90.31 448 LEU A O 1
ATOM 3507 N N . PHE A 1 449 ? 19.294 -3.306 -30.491 1.00 89.19 449 PHE A N 1
ATOM 3508 C CA . PHE A 1 449 ? 19.267 -2.229 -31.478 1.00 89.19 449 PHE A CA 1
ATOM 3509 C C . PHE A 1 449 ? 19.490 -2.761 -32.889 1.00 89.19 449 PHE A C 1
ATOM 3511 O O . PHE A 1 449 ? 18.745 -2.408 -33.799 1.00 89.19 449 PHE A O 1
ATOM 3518 N N . ILE A 1 450 ? 20.496 -3.618 -33.078 1.00 87.56 450 ILE A N 1
ATOM 3519 C CA . ILE A 1 450 ? 20.822 -4.180 -34.391 1.00 87.56 450 ILE A CA 1
ATOM 3520 C C . ILE A 1 450 ? 19.673 -5.056 -34.899 1.00 87.56 450 ILE A C 1
ATOM 3522 O O . ILE A 1 450 ? 19.299 -4.947 -36.064 1.00 87.56 450 ILE A O 1
ATOM 3526 N N . GLU A 1 451 ? 19.113 -5.917 -34.049 1.00 89.12 451 GLU A N 1
ATOM 3527 C CA . GLU A 1 451 ? 17.964 -6.763 -34.389 1.00 89.12 451 GLU A CA 1
ATOM 3528 C C . GLU A 1 451 ? 16.735 -5.921 -34.745 1.00 89.12 451 GLU A C 1
ATOM 3530 O O . GLU A 1 451 ? 16.119 -6.137 -35.786 1.00 89.12 451 GLU A O 1
ATOM 3535 N N . HIS A 1 452 ? 16.415 -4.907 -33.937 1.00 88.00 452 HIS A N 1
ATOM 3536 C CA . HIS A 1 452 ? 15.282 -4.025 -34.194 1.00 88.00 452 HIS A CA 1
ATOM 3537 C C . HIS A 1 452 ? 15.469 -3.218 -35.490 1.00 88.00 452 HIS A C 1
ATOM 3539 O O . HIS A 1 452 ? 14.590 -3.221 -36.342 1.00 88.00 452 HIS A O 1
ATOM 3545 N N . LEU A 1 453 ? 16.639 -2.614 -35.714 1.00 87.38 453 LEU A N 1
ATOM 3546 C CA . LEU A 1 453 ? 16.930 -1.823 -36.918 1.00 87.38 453 LEU A CA 1
ATOM 3547 C C . LEU A 1 453 ? 16.980 -2.652 -38.214 1.00 87.38 453 LEU A C 1
ATOM 3549 O O . LEU A 1 453 ? 16.853 -2.076 -39.296 1.00 87.38 453 LEU A O 1
ATOM 3553 N N . LYS A 1 454 ? 17.198 -3.972 -38.131 1.00 85.62 454 LYS A N 1
ATOM 3554 C CA . LYS A 1 454 ? 17.133 -4.891 -39.282 1.00 85.62 454 LYS A CA 1
ATOM 3555 C C . LYS A 1 454 ? 15.698 -5.221 -39.686 1.00 85.62 454 LYS A C 1
ATOM 3557 O O . LYS A 1 454 ? 15.439 -5.429 -40.867 1.00 85.62 454 LYS A O 1
ATOM 3562 N N . GLU A 1 455 ? 14.793 -5.302 -38.717 1.00 85.62 455 GLU A N 1
ATOM 3563 C CA . GLU A 1 455 ? 13.394 -5.685 -38.933 1.00 85.62 455 GLU A CA 1
ATOM 3564 C C . GLU A 1 455 ? 12.482 -4.484 -39.227 1.00 85.62 455 GLU A C 1
ATOM 3566 O O . GLU A 1 455 ? 11.481 -4.632 -39.929 1.00 85.62 455 GLU A O 1
ATOM 3571 N N . THR A 1 456 ? 12.818 -3.298 -38.714 1.00 82.62 456 THR A N 1
ATOM 3572 C CA . THR A 1 456 ? 12.005 -2.083 -38.863 1.00 82.62 456 THR A CA 1
ATOM 3573 C C . THR A 1 456 ? 12.148 -1.474 -40.271 1.00 82.62 456 THR A C 1
ATOM 3575 O O . THR A 1 456 ? 13.267 -1.376 -40.791 1.00 82.62 456 THR A O 1
ATOM 3578 N N . PRO A 1 457 ? 11.042 -1.040 -40.915 1.00 83.44 457 PRO A N 1
ATOM 3579 C CA . PRO A 1 457 ? 11.095 -0.335 -42.196 1.00 83.44 457 PRO A CA 1
ATOM 3580 C C . PRO A 1 457 ? 11.891 0.971 -42.085 1.00 83.44 457 PRO A C 1
ATOM 3582 O O . PRO A 1 457 ? 11.970 1.579 -41.027 1.00 83.44 457 PRO A O 1
ATOM 3585 N N . ARG A 1 458 ? 12.492 1.421 -43.192 1.00 82.00 458 ARG A N 1
ATOM 3586 C CA . ARG A 1 458 ? 13.328 2.635 -43.228 1.00 82.00 458 ARG A CA 1
ATOM 3587 C C . ARG A 1 458 ? 12.472 3.898 -43.284 1.00 82.00 458 ARG A C 1
ATOM 3589 O O . ARG A 1 458 ? 12.311 4.497 -44.344 1.00 82.00 458 ARG A O 1
ATOM 3596 N N . ASP A 1 459 ? 11.908 4.268 -42.145 1.00 84.31 459 ASP A N 1
ATOM 3597 C CA . ASP A 1 459 ? 11.104 5.470 -41.949 1.00 84.31 459 ASP A CA 1
ATOM 3598 C C . ASP A 1 459 ? 11.732 6.419 -40.907 1.00 84.31 459 ASP A C 1
ATOM 3600 O O . ASP A 1 459 ? 12.898 6.289 -40.529 1.00 84.31 459 ASP A O 1
ATOM 3604 N N . GLY A 1 460 ? 10.972 7.426 -40.466 1.00 80.38 460 GLY A N 1
ATOM 3605 C CA . GLY A 1 460 ? 11.437 8.374 -39.453 1.00 80.38 460 GLY A CA 1
ATOM 3606 C C . GLY A 1 460 ? 11.660 7.749 -38.070 1.00 80.38 460 GLY A C 1
ATOM 3607 O O . GLY A 1 460 ? 12.490 8.251 -37.311 1.00 80.38 460 GLY A O 1
ATOM 3608 N N . GLU A 1 461 ? 10.971 6.653 -37.736 1.00 82.25 461 GLU A N 1
ATOM 3609 C CA . GLU A 1 461 ? 11.180 5.937 -36.472 1.00 82.25 461 GLU A CA 1
ATOM 3610 C C . GLU A 1 461 ? 12.513 5.191 -36.499 1.00 82.25 461 GLU A C 1
ATOM 3612 O O . GLU A 1 461 ? 13.268 5.233 -35.524 1.00 82.25 461 GLU A O 1
ATOM 3617 N N . TRP A 1 462 ? 12.851 4.594 -37.645 1.00 89.19 462 TRP A N 1
ATOM 3618 C CA . TRP A 1 462 ? 14.150 3.965 -37.864 1.00 89.19 462 TRP A CA 1
ATOM 3619 C C . TRP A 1 462 ? 15.310 4.946 -37.655 1.00 89.19 462 TRP A C 1
ATOM 3621 O O . TRP A 1 462 ? 16.256 4.627 -36.935 1.00 89.19 462 TRP A O 1
ATOM 3631 N N . GLU A 1 463 ? 15.220 6.157 -38.213 1.00 85.88 463 GLU A N 1
ATOM 3632 C CA . GLU A 1 463 ? 16.259 7.186 -38.059 1.00 85.88 463 GLU A CA 1
ATOM 3633 C C . GLU A 1 463 ? 16.405 7.629 -36.593 1.00 85.88 463 GLU A C 1
ATOM 3635 O O . GLU A 1 463 ? 17.516 7.760 -36.077 1.00 85.88 463 GLU A O 1
ATOM 3640 N N . ALA A 1 464 ? 15.288 7.785 -35.875 1.00 87.25 464 ALA A N 1
ATOM 3641 C CA . ALA A 1 464 ? 15.306 8.124 -34.453 1.00 87.25 464 ALA A CA 1
ATOM 3642 C C . ALA A 1 464 ? 15.956 7.021 -33.596 1.00 87.25 464 ALA A C 1
ATOM 3644 O O . ALA A 1 464 ? 16.721 7.313 -32.670 1.00 87.25 464 ALA A O 1
ATOM 3645 N N . VAL A 1 465 ? 15.683 5.745 -33.896 1.00 86.12 465 VAL A N 1
ATOM 3646 C CA . VAL A 1 465 ? 16.336 4.607 -33.229 1.00 86.12 465 VAL A CA 1
ATOM 3647 C C . VAL A 1 465 ? 17.822 4.547 -33.591 1.00 86.12 465 VAL A C 1
ATOM 3649 O O . VAL A 1 465 ? 18.648 4.345 -32.702 1.00 86.12 465 VAL A O 1
ATOM 3652 N N . MET A 1 466 ? 18.184 4.763 -34.857 1.00 87.31 466 MET A N 1
ATOM 3653 C CA . MET A 1 466 ? 19.579 4.776 -35.302 1.00 87.31 466 MET A CA 1
ATOM 3654 C C . MET A 1 466 ? 20.377 5.881 -34.601 1.00 87.31 466 MET A C 1
ATOM 3656 O O . MET A 1 466 ? 21.469 5.625 -34.094 1.00 87.31 466 MET A O 1
ATOM 3660 N N . GLY A 1 467 ? 19.811 7.084 -34.476 1.00 87.31 467 GLY A N 1
ATOM 3661 C CA . GLY A 1 467 ? 20.425 8.179 -33.726 1.00 87.31 467 GLY A CA 1
ATOM 3662 C C . GLY A 1 467 ? 20.702 7.814 -32.262 1.00 87.31 467 GLY A C 1
ATOM 3663 O O . GLY A 1 467 ? 21.800 8.069 -31.758 1.00 87.31 467 GLY A O 1
ATOM 3664 N N . ARG A 1 468 ? 19.748 7.152 -31.586 1.00 89.56 468 ARG A N 1
ATOM 3665 C CA . ARG A 1 468 ? 19.947 6.629 -30.220 1.00 89.56 468 ARG A CA 1
ATOM 3666 C C . ARG A 1 468 ? 21.026 5.549 -30.165 1.00 89.56 468 ARG A C 1
ATOM 3668 O O . ARG A 1 468 ? 21.881 5.602 -29.283 1.00 89.56 468 ARG A O 1
ATOM 3675 N N . PHE A 1 469 ? 21.042 4.628 -31.127 1.00 90.12 469 PHE A N 1
ATOM 3676 C CA . PHE A 1 469 ? 22.051 3.573 -31.212 1.00 90.12 469 PHE A CA 1
ATOM 3677 C C . PHE A 1 469 ? 23.464 4.141 -31.398 1.00 90.12 469 PHE A C 1
ATOM 3679 O O . PHE A 1 469 ? 24.376 3.776 -30.660 1.00 90.12 469 PHE A O 1
ATOM 3686 N N . VAL A 1 470 ? 23.656 5.080 -32.329 1.00 87.75 470 VAL A N 1
ATOM 3687 C CA . VAL A 1 470 ? 24.953 5.740 -32.555 1.00 87.75 470 VAL A CA 1
ATOM 3688 C C . VAL A 1 470 ? 25.402 6.509 -31.313 1.00 87.75 470 VAL A C 1
ATOM 3690 O O . VAL A 1 470 ? 26.575 6.433 -30.945 1.00 87.75 470 VAL A O 1
ATOM 3693 N N . LYS A 1 471 ? 24.484 7.209 -30.633 1.00 88.25 471 LYS A N 1
ATOM 3694 C CA . LYS A 1 471 ? 24.781 7.885 -29.364 1.00 88.25 471 LYS A CA 1
ATOM 3695 C C . LYS A 1 471 ? 25.246 6.887 -28.299 1.00 88.25 471 LYS A C 1
ATOM 3697 O O . LYS A 1 471 ? 26.317 7.071 -27.728 1.00 88.25 471 LYS A O 1
ATOM 3702 N N . PHE A 1 472 ? 24.512 5.790 -28.106 1.00 90.00 472 PHE A N 1
ATOM 3703 C CA . PHE A 1 472 ? 24.898 4.713 -27.192 1.00 90.00 472 PHE A CA 1
ATOM 3704 C C . PHE A 1 472 ? 26.290 4.149 -27.516 1.00 90.00 472 PHE A C 1
ATOM 3706 O O . PHE A 1 472 ? 27.115 3.998 -26.616 1.00 90.00 472 PHE A O 1
ATOM 3713 N N . LEU A 1 473 ? 26.580 3.885 -28.796 1.00 86.69 473 LEU A N 1
ATOM 3714 C CA . LEU A 1 473 ? 27.878 3.362 -29.220 1.00 86.69 473 LEU A CA 1
ATOM 3715 C C . LEU A 1 473 ? 29.031 4.316 -28.902 1.00 86.69 473 LEU A C 1
ATOM 3717 O O . LEU A 1 473 ? 30.125 3.826 -28.645 1.00 86.69 473 LEU A O 1
ATOM 3721 N N . ARG A 1 474 ? 28.809 5.638 -28.944 1.00 84.19 474 ARG A N 1
ATOM 3722 C CA . ARG A 1 474 ? 29.820 6.662 -28.621 1.00 84.19 474 ARG A CA 1
ATOM 3723 C C . ARG A 1 474 ? 30.018 6.832 -27.115 1.00 84.19 474 ARG A C 1
ATOM 3725 O O . ARG A 1 474 ? 31.159 6.973 -26.674 1.00 84.19 474 ARG A O 1
ATOM 3732 N N . ASP A 1 475 ? 28.926 6.819 -26.355 1.00 84.44 475 ASP A N 1
ATOM 3733 C CA . ASP A 1 475 ? 28.928 7.121 -24.922 1.00 84.44 475 ASP A CA 1
ATOM 3734 C C . ASP A 1 475 ? 29.369 5.909 -24.084 1.00 84.44 475 ASP A C 1
ATOM 3736 O O . ASP A 1 475 ? 30.154 6.043 -23.140 1.00 84.44 475 ASP A O 1
ATOM 3740 N N . SER A 1 476 ? 28.915 4.705 -24.446 1.00 85.56 476 SER A N 1
ATOM 3741 C CA . SER A 1 476 ? 29.263 3.482 -23.726 1.00 85.56 476 SER A CA 1
ATOM 3742 C C . SER A 1 476 ? 30.625 2.919 -24.139 1.00 85.56 476 SER A C 1
ATOM 3744 O O . SER A 1 476 ? 31.021 2.931 -25.302 1.00 85.56 476 SER A O 1
ATOM 3746 N N . ARG A 1 477 ? 31.344 2.352 -23.162 1.00 82.25 477 ARG A N 1
ATOM 3747 C CA . ARG A 1 477 ? 32.603 1.611 -23.367 1.00 82.25 477 ARG A CA 1
ATOM 3748 C C . ARG A 1 477 ? 32.579 0.187 -22.814 1.00 82.25 477 ARG A C 1
ATOM 3750 O O . ARG A 1 477 ? 33.601 -0.489 -22.854 1.00 82.25 477 ARG A O 1
ATOM 3757 N N . GLN A 1 478 ? 31.448 -0.247 -22.258 1.00 83.75 478 GLN A N 1
ATOM 3758 C CA . GLN A 1 478 ? 31.335 -1.534 -21.560 1.00 83.75 478 GLN A CA 1
ATOM 3759 C C . GLN A 1 478 ? 30.888 -2.676 -22.485 1.00 83.75 478 GLN A C 1
ATOM 3761 O O . GLN A 1 478 ? 31.022 -3.843 -22.123 1.00 83.75 478 GLN A O 1
ATOM 3766 N N . TYR A 1 479 ? 30.381 -2.368 -23.686 1.00 84.62 479 TYR A N 1
ATOM 3767 C CA . TYR A 1 479 ? 30.021 -3.391 -24.667 1.00 84.62 479 TYR A CA 1
ATOM 3768 C C . TYR A 1 479 ? 31.254 -3.978 -25.369 1.00 84.62 479 TYR A C 1
ATOM 3770 O O . TYR A 1 479 ? 32.297 -3.346 -25.548 1.00 84.62 479 TYR A O 1
ATOM 3778 N N . SER A 1 480 ? 31.118 -5.220 -25.817 1.00 84.75 480 SER A N 1
ATOM 3779 C CA . SER A 1 480 ? 32.145 -5.946 -26.553 1.00 84.75 480 SER A CA 1
ATOM 3780 C C . SER A 1 480 ? 32.247 -5.434 -27.994 1.00 84.75 480 SER A C 1
ATOM 3782 O O . SER A 1 480 ? 31.495 -5.834 -28.883 1.00 84.75 480 SER A O 1
ATOM 3784 N N . LEU A 1 481 ? 33.230 -4.560 -28.235 1.00 83.44 481 LEU A N 1
ATOM 3785 C CA . LEU A 1 481 ? 33.479 -3.923 -29.537 1.00 83.44 481 LEU A CA 1
ATOM 3786 C C . LEU A 1 481 ? 33.593 -4.934 -30.693 1.00 83.44 481 LEU A C 1
ATOM 3788 O O . LEU A 1 481 ? 33.070 -4.706 -31.780 1.00 83.44 481 LEU A O 1
ATOM 3792 N N . SER A 1 482 ? 34.246 -6.076 -30.457 1.00 83.25 482 SER A N 1
ATOM 3793 C CA . SER A 1 482 ? 34.427 -7.133 -31.460 1.00 83.25 482 SER A CA 1
ATOM 3794 C C . SER A 1 482 ? 33.116 -7.817 -31.857 1.00 83.25 482 SER A C 1
ATOM 3796 O O . SER A 1 482 ? 32.916 -8.103 -33.038 1.00 83.25 482 SER A O 1
ATOM 3798 N N . ARG A 1 483 ? 32.225 -8.061 -30.888 1.00 83.00 483 ARG A N 1
ATOM 3799 C CA . ARG A 1 483 ? 30.909 -8.682 -31.101 1.00 83.00 483 ARG A CA 1
ATOM 3800 C C . ARG A 1 483 ? 29.939 -7.696 -31.744 1.00 83.00 483 ARG A C 1
ATOM 3802 O O . ARG A 1 483 ? 29.282 -8.044 -32.717 1.00 83.00 483 ARG A O 1
ATOM 3809 N N . ALA A 1 484 ? 29.912 -6.450 -31.273 1.00 82.69 484 ALA A N 1
ATOM 3810 C CA . ALA A 1 484 ? 29.108 -5.401 -31.894 1.00 82.69 484 ALA A CA 1
ATOM 3811 C C . ALA A 1 484 ? 29.513 -5.195 -33.366 1.00 82.69 484 ALA A C 1
ATOM 3813 O O . ALA A 1 484 ? 28.666 -5.215 -34.256 1.00 82.69 484 ALA A O 1
ATOM 3814 N N . PHE A 1 485 ? 30.817 -5.105 -33.658 1.00 83.25 485 PHE A N 1
ATOM 3815 C CA . PHE A 1 485 ? 31.315 -4.938 -35.028 1.00 83.25 485 PHE A CA 1
ATOM 3816 C C . PHE A 1 485 ? 31.009 -6.126 -35.956 1.00 83.25 485 PHE A C 1
ATOM 3818 O O . PHE A 1 485 ? 30.871 -5.940 -37.167 1.00 83.25 485 PHE A O 1
ATOM 3825 N N . SER A 1 486 ? 30.939 -7.356 -35.435 1.00 85.12 486 SER A N 1
ATOM 3826 C CA . SER A 1 486 ? 30.590 -8.523 -36.254 1.00 85.12 486 SER A CA 1
ATOM 3827 C C . SER A 1 486 ? 29.094 -8.610 -36.561 1.00 85.12 486 SER A C 1
ATOM 3829 O O . SER A 1 486 ? 28.733 -9.158 -37.600 1.00 85.12 486 SER A O 1
ATOM 3831 N N . MET A 1 487 ? 28.237 -8.062 -35.696 1.00 83.00 487 MET A N 1
ATOM 3832 C CA . MET A 1 487 ? 26.781 -8.107 -35.854 1.00 83.00 487 MET A CA 1
ATOM 3833 C C . MET A 1 487 ? 26.207 -6.986 -36.731 1.00 83.00 487 MET A C 1
ATOM 3835 O O . MET A 1 487 ? 25.149 -7.181 -37.348 1.00 83.00 487 MET A O 1
ATOM 3839 N N . ILE A 1 488 ? 26.886 -5.834 -36.798 1.00 84.75 488 ILE A N 1
ATOM 3840 C CA . ILE A 1 488 ? 26.493 -4.699 -37.645 1.00 84.75 488 ILE A CA 1
ATOM 3841 C C . ILE A 1 488 ? 26.626 -5.085 -39.135 1.00 84.75 488 ILE A C 1
ATOM 3843 O O . ILE A 1 488 ? 27.703 -5.527 -39.553 1.00 84.75 488 ILE A O 1
ATOM 3847 N N . PRO A 1 489 ? 25.573 -4.905 -39.959 1.00 82.88 489 PRO A N 1
ATOM 3848 C CA . PRO A 1 489 ? 25.646 -5.118 -41.405 1.00 82.88 489 PRO A CA 1
ATOM 3849 C C . PRO A 1 489 ? 26.731 -4.256 -42.059 1.00 82.88 489 PRO A C 1
ATOM 3851 O O . PRO A 1 489 ? 26.741 -3.037 -41.914 1.00 82.88 489 PRO A O 1
ATOM 3854 N N . ARG A 1 490 ? 27.649 -4.889 -42.798 1.00 75.62 490 ARG A N 1
ATOM 3855 C CA . ARG A 1 490 ? 28.781 -4.204 -43.458 1.00 75.62 490 ARG A CA 1
ATOM 3856 C C . ARG A 1 490 ? 28.460 -3.684 -44.851 1.00 75.62 490 ARG A C 1
ATOM 3858 O O . ARG A 1 490 ? 29.180 -2.826 -45.357 1.00 75.62 490 ARG A O 1
ATOM 3865 N N . ASP A 1 491 ? 27.409 -4.224 -45.452 1.00 75.31 491 ASP A N 1
ATOM 3866 C CA . ASP A 1 491 ? 27.050 -3.968 -46.844 1.00 75.31 491 ASP A CA 1
ATOM 3867 C C . ASP A 1 491 ? 25.925 -2.930 -46.963 1.00 75.31 491 ASP A C 1
ATOM 3869 O O . ASP A 1 491 ? 25.596 -2.497 -48.062 1.00 75.31 491 ASP A O 1
ATOM 3873 N N . GLU A 1 492 ? 25.368 -2.479 -45.834 1.00 81.50 492 GLU A N 1
ATOM 3874 C CA . GLU A 1 492 ? 24.270 -1.518 -45.803 1.00 81.50 492 GLU A CA 1
ATOM 3875 C C . GLU A 1 492 ? 24.756 -0.093 -45.497 1.00 81.50 492 GLU A C 1
ATOM 3877 O O . GLU A 1 492 ? 25.265 0.150 -44.397 1.00 81.50 492 GLU A O 1
ATOM 3882 N N . PRO A 1 493 ? 24.532 0.879 -46.406 1.00 80.81 493 PRO A N 1
ATOM 3883 C CA . PRO A 1 493 ? 24.994 2.256 -46.225 1.00 80.81 493 PRO A CA 1
ATOM 3884 C C . PRO A 1 493 ? 24.497 2.935 -44.952 1.00 80.81 493 PRO A C 1
ATOM 3886 O O . PRO A 1 493 ? 25.216 3.696 -44.312 1.00 80.81 493 PRO A O 1
ATOM 3889 N N . ALA A 1 494 ? 23.279 2.603 -44.541 1.00 81.50 494 ALA A N 1
ATOM 3890 C CA . ALA A 1 494 ? 22.637 3.175 -43.371 1.00 81.50 494 ALA A CA 1
ATOM 3891 C C . ALA A 1 494 ? 23.309 2.785 -42.035 1.00 81.50 494 ALA A C 1
ATOM 3893 O O . ALA A 1 494 ? 23.097 3.446 -41.026 1.00 81.50 494 ALA A O 1
ATOM 3894 N N . PHE A 1 495 ? 24.133 1.731 -42.011 1.00 85.12 495 PHE A N 1
ATOM 3895 C CA . PHE A 1 495 ? 24.874 1.300 -40.818 1.00 85.12 495 PHE A CA 1
ATOM 3896 C C . PHE A 1 495 ? 26.338 1.771 -40.805 1.00 85.12 495 PHE A C 1
ATOM 3898 O O . PHE A 1 495 ? 27.063 1.499 -39.844 1.00 85.12 495 PHE A O 1
ATOM 3905 N N . TYR A 1 496 ? 26.790 2.496 -41.834 1.00 84.25 496 TYR A N 1
ATOM 3906 C CA . TYR A 1 496 ? 28.175 2.960 -41.939 1.00 84.25 496 TYR A CA 1
ATOM 3907 C C . TYR A 1 496 ? 28.580 3.893 -40.790 1.00 84.25 496 TYR A C 1
ATOM 3909 O O . TYR A 1 496 ? 29.697 3.781 -40.284 1.00 84.25 496 TYR A O 1
ATOM 3917 N N . GLU A 1 497 ? 27.674 4.740 -40.294 1.00 85.06 497 GLU A N 1
ATOM 3918 C CA . GLU A 1 497 ? 27.962 5.620 -39.153 1.00 85.06 497 GLU A CA 1
ATOM 3919 C C . GLU A 1 497 ? 28.171 4.835 -37.847 1.00 85.06 497 GLU A C 1
ATOM 3921 O O . GLU A 1 497 ? 29.125 5.086 -37.100 1.00 85.06 497 GLU A O 1
ATOM 3926 N N . ALA A 1 498 ? 27.325 3.836 -37.590 1.00 84.94 498 ALA A N 1
ATOM 3927 C CA . ALA A 1 498 ? 27.482 2.937 -36.451 1.00 84.94 498 ALA A CA 1
ATOM 3928 C C . ALA A 1 498 ? 28.794 2.138 -36.557 1.00 84.94 498 ALA A C 1
ATOM 3930 O O . ALA A 1 498 ? 29.549 2.037 -35.589 1.00 84.94 498 ALA A O 1
ATOM 3931 N N . GLN A 1 499 ? 29.121 1.641 -37.755 1.00 84.38 499 GLN A N 1
ATOM 3932 C CA . GLN A 1 499 ? 30.364 0.917 -38.021 1.00 84.38 499 GLN A CA 1
ATOM 3933 C C . GLN A 1 499 ? 31.605 1.781 -37.753 1.00 84.38 499 GLN A C 1
ATOM 3935 O O . GLN A 1 499 ? 32.546 1.337 -37.088 1.00 84.38 499 GLN A O 1
ATOM 3940 N N . ALA A 1 500 ? 31.613 3.016 -38.257 1.00 84.00 500 ALA A N 1
ATOM 3941 C CA . ALA A 1 500 ? 32.712 3.949 -38.057 1.00 84.00 500 ALA A CA 1
ATOM 3942 C C . ALA A 1 500 ? 32.870 4.334 -36.575 1.00 84.00 500 ALA A C 1
ATOM 3944 O O . ALA A 1 500 ? 33.996 4.444 -36.084 1.00 84.00 500 ALA A O 1
ATOM 3945 N N . SER A 1 501 ? 31.757 4.459 -35.841 1.00 84.88 501 SER A N 1
ATOM 3946 C CA . SER A 1 501 ? 31.755 4.728 -34.397 1.00 84.88 501 SER A CA 1
ATOM 3947 C C . SER A 1 501 ? 32.415 3.593 -33.597 1.00 84.88 501 SER A C 1
ATOM 3949 O O . SER A 1 501 ? 33.290 3.859 -32.771 1.00 84.88 501 SER A O 1
ATOM 3951 N N . VAL A 1 502 ? 32.104 2.325 -33.895 1.00 84.88 502 VAL A N 1
ATOM 3952 C CA . VAL A 1 502 ? 32.754 1.171 -33.236 1.00 84.88 502 VAL A CA 1
ATOM 3953 C C . VAL A 1 502 ? 34.237 1.064 -33.611 1.00 84.88 502 VAL A C 1
ATOM 3955 O O . VAL A 1 502 ? 35.084 0.880 -32.736 1.00 84.88 502 VAL A O 1
ATOM 3958 N N . LEU A 1 503 ? 34.589 1.227 -34.894 1.00 83.88 503 LEU A N 1
ATOM 3959 C CA . LEU A 1 503 ? 35.986 1.175 -35.356 1.00 83.88 503 LEU A CA 1
ATOM 3960 C C . LEU A 1 503 ? 36.858 2.258 -34.720 1.00 83.88 503 LEU A C 1
ATOM 3962 O O . LEU A 1 503 ? 38.028 2.010 -34.420 1.00 83.88 503 LEU A O 1
ATOM 3966 N N . SER A 1 504 ? 36.280 3.436 -34.490 1.00 82.56 504 SER A N 1
ATOM 3967 C CA . SER A 1 504 ? 36.934 4.508 -33.751 1.00 82.56 504 SER A CA 1
ATOM 3968 C C . SER A 1 504 ? 37.337 4.065 -32.346 1.00 82.56 504 SER A C 1
ATOM 3970 O O . SER A 1 504 ? 38.486 4.245 -31.946 1.00 82.56 504 SER A O 1
ATOM 3972 N N . LEU A 1 505 ? 36.409 3.448 -31.612 1.00 81.50 505 LEU A N 1
ATOM 3973 C CA . LEU A 1 505 ? 36.646 2.981 -30.245 1.00 81.50 505 LEU A CA 1
ATOM 3974 C C . LEU A 1 505 ? 37.616 1.798 -30.187 1.00 81.50 505 LEU A C 1
ATOM 3976 O O . LEU A 1 505 ? 38.367 1.666 -29.225 1.00 81.50 505 LEU A O 1
ATOM 3980 N N . MET A 1 506 ? 37.670 0.980 -31.242 1.00 82.25 506 MET A N 1
ATOM 3981 C CA . MET A 1 506 ? 38.684 -0.069 -31.408 1.00 82.25 506 MET A CA 1
ATOM 3982 C C . MET A 1 506 ? 40.089 0.478 -31.730 1.00 82.25 506 MET A C 1
ATOM 3984 O O . MET A 1 506 ? 41.034 -0.303 -31.834 1.00 82.25 506 MET A O 1
ATOM 3988 N N . GLY A 1 507 ? 40.246 1.794 -31.924 1.00 80.00 507 GLY A N 1
ATOM 3989 C CA . GLY A 1 507 ? 41.511 2.433 -32.303 1.00 80.00 507 GLY A CA 1
ATOM 3990 C C . GLY A 1 507 ? 41.862 2.299 -33.789 1.00 80.00 507 GLY A C 1
ATOM 3991 O O . GLY A 1 507 ? 42.964 2.660 -34.208 1.00 80.00 507 GLY A O 1
ATOM 3992 N N . ASN A 1 508 ? 40.942 1.800 -34.620 1.00 84.44 508 ASN A N 1
ATOM 3993 C CA . ASN A 1 508 ? 41.156 1.618 -36.054 1.00 84.44 508 ASN A CA 1
ATOM 3994 C C . ASN A 1 508 ? 40.721 2.860 -36.849 1.00 84.44 508 ASN A C 1
ATOM 3996 O O . ASN A 1 508 ? 39.856 2.815 -37.728 1.00 84.44 508 ASN A O 1
ATOM 4000 N N . HIS A 1 509 ? 41.347 3.994 -36.526 1.00 80.69 509 HIS A N 1
ATOM 4001 C CA . HIS A 1 509 ? 40.988 5.317 -37.044 1.00 80.69 509 HIS A CA 1
ATOM 4002 C C . HIS A 1 509 ? 41.070 5.419 -38.574 1.00 80.69 509 HIS A C 1
ATOM 4004 O O . HIS A 1 509 ? 40.288 6.140 -39.184 1.00 80.69 509 HIS A O 1
ATOM 4010 N N . LYS A 1 510 ? 41.985 4.675 -39.214 1.00 80.94 510 LYS A N 1
ATOM 4011 C CA . LYS A 1 510 ? 42.141 4.682 -40.678 1.00 80.94 510 LYS A CA 1
ATOM 4012 C C . LYS A 1 510 ? 40.891 4.150 -41.383 1.00 80.94 510 LYS A C 1
ATOM 4014 O O . LYS A 1 510 ? 40.427 4.769 -42.332 1.00 80.94 510 LYS A O 1
ATOM 4019 N N . GLN A 1 511 ? 40.349 3.029 -40.909 1.00 82.06 511 GLN A N 1
ATOM 4020 C CA . GLN A 1 511 ? 39.140 2.437 -41.489 1.00 82.06 511 GLN A CA 1
ATOM 4021 C C . GLN A 1 511 ? 37.896 3.262 -41.154 1.00 82.06 511 GLN A C 1
ATOM 4023 O O . GLN A 1 511 ? 37.024 3.411 -42.002 1.00 82.06 511 GLN A O 1
ATOM 4028 N N . ALA A 1 512 ? 37.828 3.846 -39.952 1.00 81.94 512 ALA A N 1
ATOM 4029 C CA . ALA A 1 512 ? 36.748 4.766 -39.600 1.00 81.94 512 ALA A CA 1
ATOM 4030 C C . ALA A 1 512 ? 36.719 5.990 -40.539 1.00 81.94 512 ALA A C 1
ATOM 4032 O O . ALA A 1 512 ? 35.664 6.337 -41.062 1.00 81.94 512 ALA A O 1
ATOM 4033 N N . LEU A 1 513 ? 37.880 6.594 -40.820 1.00 81.50 513 LEU A N 1
ATOM 4034 C CA . LEU A 1 513 ? 38.013 7.719 -41.755 1.00 81.50 513 LEU A CA 1
ATOM 4035 C C . LEU A 1 513 ? 37.669 7.349 -43.197 1.00 81.50 513 LEU A C 1
ATOM 4037 O O . LEU A 1 513 ? 37.036 8.137 -43.891 1.00 81.50 513 LEU A O 1
ATOM 4041 N N . GLU A 1 514 ? 38.064 6.158 -43.645 1.00 84.25 514 GLU A N 1
ATOM 4042 C CA . GLU A 1 514 ? 37.692 5.645 -44.964 1.00 84.25 514 GLU A CA 1
ATOM 4043 C C . GLU A 1 514 ? 36.169 5.517 -45.097 1.00 84.25 514 GLU A C 1
ATOM 4045 O O . GLU A 1 514 ? 35.599 5.913 -46.110 1.00 84.25 514 GLU A O 1
ATOM 4050 N N . ILE A 1 515 ? 35.484 5.055 -44.049 1.00 83.12 515 ILE A N 1
ATOM 4051 C CA . ILE A 1 515 ? 34.021 4.984 -44.046 1.00 83.12 515 ILE A CA 1
ATOM 4052 C C . ILE A 1 515 ? 33.399 6.388 -44.094 1.00 83.12 515 ILE A C 1
ATOM 4054 O O . ILE A 1 515 ? 32.548 6.625 -44.949 1.00 83.12 515 ILE A O 1
ATOM 4058 N N . TYR A 1 516 ? 33.844 7.326 -43.248 1.00 81.62 516 TYR A N 1
ATOM 4059 C CA . TYR A 1 516 ? 33.311 8.696 -43.241 1.00 81.62 516 TYR A CA 1
ATOM 4060 C C . TYR A 1 516 ? 33.530 9.426 -44.577 1.00 81.62 516 TYR A C 1
ATOM 4062 O O . TYR A 1 516 ? 32.594 10.014 -45.111 1.00 81.62 516 TYR A O 1
ATOM 4070 N N . ALA A 1 517 ? 34.740 9.362 -45.141 1.00 79.88 517 ALA A N 1
ATOM 4071 C CA . ALA A 1 517 ? 35.110 10.154 -46.313 1.00 79.88 517 ALA A CA 1
ATOM 4072 C C . ALA A 1 517 ? 34.765 9.501 -47.665 1.00 79.88 517 ALA A C 1
ATOM 4074 O O . ALA A 1 517 ? 34.518 10.231 -48.618 1.00 79.88 517 ALA A O 1
ATOM 4075 N N . PHE A 1 518 ? 34.768 8.163 -47.772 1.00 80.75 518 PHE A N 1
ATOM 4076 C CA . PHE A 1 518 ? 34.603 7.459 -49.060 1.00 80.75 518 PHE A CA 1
ATOM 4077 C C . PHE A 1 518 ? 33.303 6.678 -49.163 1.00 80.75 518 PHE A C 1
ATOM 4079 O O . PHE A 1 518 ? 32.765 6.561 -50.256 1.00 80.75 518 PHE A O 1
ATOM 4086 N N . LYS A 1 519 ? 32.805 6.110 -48.058 1.00 81.00 519 LYS A N 1
ATOM 4087 C CA . LYS A 1 519 ? 31.563 5.326 -48.100 1.00 81.00 519 LYS A CA 1
ATOM 4088 C C . LYS A 1 519 ? 30.320 6.156 -47.806 1.00 81.00 519 LYS A C 1
ATOM 4090 O O . LYS A 1 519 ? 29.282 5.900 -48.403 1.00 81.00 519 LYS A O 1
ATOM 4095 N N . MET A 1 520 ? 30.414 7.101 -46.871 1.00 80.25 520 MET A N 1
ATOM 4096 C CA . MET A 1 520 ? 29.317 8.019 -46.543 1.00 80.25 520 MET A CA 1
ATOM 4097 C C . MET A 1 520 ? 29.414 9.360 -47.276 1.00 80.25 520 MET A C 1
ATOM 4099 O O . MET A 1 520 ? 28.429 10.087 -47.300 1.00 80.25 520 MET A O 1
ATOM 4103 N N . GLU A 1 521 ? 30.586 9.690 -47.836 1.00 80.31 521 GLU A N 1
ATOM 4104 C CA . GLU A 1 521 ? 30.885 10.982 -48.484 1.00 80.31 521 GLU A CA 1
ATOM 4105 C C . GLU A 1 521 ? 30.573 12.210 -47.594 1.00 80.31 521 GLU A C 1
ATOM 4107 O O . GLU A 1 521 ? 30.402 13.330 -48.075 1.00 80.31 521 GLU A O 1
ATOM 4112 N N . ASP A 1 522 ? 30.543 12.023 -46.269 1.00 79.75 522 ASP A N 1
ATOM 4113 C CA . ASP A 1 522 ? 30.268 13.075 -45.290 1.00 79.75 522 ASP A CA 1
ATOM 4114 C C . ASP A 1 522 ? 31.590 13.666 -44.786 1.00 79.75 522 ASP A C 1
ATOM 4116 O O . ASP A 1 522 ? 32.137 13.310 -43.733 1.00 79.75 522 ASP A O 1
ATOM 4120 N N . TYR A 1 523 ? 32.134 14.578 -45.591 1.00 77.62 523 TYR A N 1
ATOM 4121 C CA . TYR A 1 523 ? 33.396 15.255 -45.299 1.00 77.62 523 TYR A CA 1
ATOM 4122 C C . TYR A 1 523 ? 33.335 16.105 -44.022 1.00 77.62 523 TYR A C 1
ATOM 4124 O O . TYR A 1 523 ? 34.362 16.278 -43.368 1.00 77.62 523 TYR A O 1
ATOM 4132 N N . ALA A 1 524 ? 32.153 16.599 -43.636 1.00 80.06 524 ALA A N 1
ATOM 4133 C CA . ALA A 1 524 ? 31.983 17.395 -42.425 1.00 80.06 524 ALA A CA 1
ATOM 4134 C C . ALA A 1 524 ? 32.144 16.527 -41.168 1.00 80.06 524 ALA A C 1
ATOM 4136 O O . ALA A 1 524 ? 32.945 16.866 -40.293 1.00 80.06 524 ALA A O 1
ATOM 4137 N N . LYS A 1 525 ? 31.478 15.363 -41.113 1.00 76.62 525 LYS A N 1
ATOM 4138 C CA . LYS A 1 525 ? 31.675 14.390 -40.021 1.00 76.62 525 LYS A CA 1
ATOM 4139 C C . LYS A 1 525 ? 33.103 13.844 -39.990 1.00 76.62 525 LYS A C 1
ATOM 4141 O O . LYS A 1 525 ? 33.646 13.614 -38.911 1.00 76.62 525 LYS A O 1
ATOM 4146 N N . ALA A 1 526 ? 33.740 13.666 -41.151 1.00 76.25 526 ALA A N 1
ATOM 4147 C CA . ALA A 1 526 ? 35.143 13.257 -41.225 1.00 76.25 526 ALA A CA 1
ATOM 4148 C C . ALA A 1 526 ? 36.085 14.309 -40.609 1.00 76.25 526 ALA A C 1
ATOM 4150 O O . ALA A 1 526 ? 36.971 13.956 -39.832 1.00 76.25 526 ALA A O 1
ATOM 4151 N N . GLU A 1 527 ? 35.894 15.596 -40.919 1.00 76.50 527 GLU A N 1
ATOM 4152 C CA . GLU A 1 527 ? 36.675 16.689 -40.326 1.00 76.50 527 GLU A CA 1
ATOM 4153 C C . GLU A 1 527 ? 36.427 16.801 -38.810 1.00 76.50 527 GLU A C 1
ATOM 4155 O O . GLU A 1 527 ? 37.389 16.881 -38.041 1.00 76.50 527 GLU A O 1
ATOM 4160 N N . GLU A 1 528 ? 35.171 16.710 -38.360 1.00 79.88 528 GLU A N 1
ATOM 4161 C CA . GLU A 1 528 ? 34.817 16.702 -36.934 1.00 79.88 528 GLU A CA 1
ATOM 4162 C C . GLU A 1 528 ? 35.495 15.544 -36.186 1.00 79.88 528 GLU A C 1
ATOM 4164 O O . GLU A 1 528 ? 36.105 15.742 -35.132 1.00 79.88 528 GLU A O 1
ATOM 4169 N N . TYR A 1 529 ? 35.465 14.344 -36.765 1.00 75.19 529 TYR A N 1
ATOM 4170 C CA . TYR A 1 529 ? 36.113 13.163 -36.207 1.00 75.19 529 TYR A CA 1
ATOM 4171 C C . TYR A 1 529 ? 37.629 13.348 -36.036 1.00 75.19 529 TYR A C 1
ATOM 4173 O O . TYR A 1 529 ? 38.205 12.987 -35.005 1.00 75.19 529 TYR A O 1
ATOM 4181 N N . ILE A 1 530 ? 38.293 13.949 -37.028 1.00 75.56 530 ILE A N 1
ATOM 4182 C CA . ILE A 1 530 ? 39.731 14.240 -36.970 1.00 75.56 530 ILE A CA 1
ATOM 4183 C C . ILE A 1 530 ? 40.024 15.229 -35.848 1.00 75.56 530 ILE A C 1
ATOM 4185 O O . ILE A 1 530 ? 40.935 14.991 -35.052 1.00 75.56 530 ILE A O 1
ATOM 4189 N N . LEU A 1 531 ? 39.234 16.298 -35.745 1.00 74.31 531 LEU A N 1
ATOM 4190 C CA . LEU A 1 531 ? 39.375 17.285 -34.681 1.00 74.31 531 LEU A CA 1
ATOM 4191 C C . LEU A 1 531 ? 39.212 16.629 -33.303 1.00 74.31 531 LEU A C 1
ATOM 4193 O O . LEU A 1 531 ? 40.100 16.765 -32.461 1.00 74.31 531 LEU A O 1
ATOM 4197 N N . GLN A 1 532 ? 38.173 15.817 -33.099 1.00 68.69 532 GLN A N 1
ATOM 4198 C CA . GLN A 1 532 ? 37.962 15.083 -31.846 1.00 68.69 532 GLN A CA 1
ATOM 4199 C C . GLN A 1 532 ? 39.130 14.133 -31.529 1.00 68.69 532 GLN A C 1
ATOM 4201 O O . GLN A 1 532 ? 39.681 14.174 -30.427 1.00 68.69 532 GLN A O 1
ATOM 4206 N N . SER A 1 533 ? 39.595 13.346 -32.505 1.00 64.31 533 SER A N 1
ATOM 4207 C CA . SER A 1 533 ? 40.728 12.424 -32.321 1.00 64.31 533 SER A CA 1
ATOM 4208 C C . SER A 1 533 ? 42.057 13.138 -32.019 1.00 64.31 533 SER A C 1
ATOM 4210 O O . SER A 1 533 ? 42.887 12.609 -31.280 1.00 64.31 533 SER A O 1
ATOM 4212 N N . SER A 1 534 ? 42.246 14.362 -32.526 1.00 59.72 534 SER A N 1
ATOM 4213 C CA . SER A 1 534 ? 43.452 15.170 -32.298 1.00 59.72 534 SER A CA 1
ATOM 4214 C C . SER A 1 534 ? 43.523 15.795 -30.897 1.00 59.72 534 SER A C 1
ATOM 4216 O O . SER A 1 534 ? 44.614 16.039 -30.385 1.00 59.72 534 SER A O 1
ATOM 4218 N N . THR A 1 535 ? 42.375 16.001 -30.242 1.00 55.00 535 THR A N 1
ATOM 4219 C CA . THR A 1 535 ? 42.289 16.601 -28.896 1.00 55.00 535 THR A CA 1
ATOM 4220 C C . THR A 1 535 ? 42.491 15.603 -27.743 1.00 55.00 535 THR A C 1
ATOM 4222 O O . THR A 1 535 ? 42.785 16.022 -26.626 1.00 55.00 535 THR A O 1
ATOM 4225 N N . CYS A 1 536 ? 42.396 14.287 -27.986 1.00 45.91 536 CYS A N 1
ATOM 4226 C CA . CYS A 1 536 ? 42.346 13.257 -26.933 1.00 45.91 536 CYS A CA 1
ATOM 4227 C C . CYS A 1 536 ? 43.705 12.596 -26.568 1.00 45.91 536 CYS A C 1
ATOM 4229 O O . CYS A 1 536 ? 43.744 11.674 -25.756 1.00 45.91 536 CYS A O 1
ATOM 4231 N N . GLY A 1 537 ? 44.850 13.061 -27.092 1.00 39.88 537 GLY A N 1
ATOM 4232 C CA . GLY A 1 537 ? 46.157 12.687 -26.524 1.00 39.88 537 GLY A CA 1
ATOM 4233 C C . GLY A 1 537 ? 47.391 12.905 -27.419 1.00 39.88 537 GLY A C 1
ATOM 4234 O O . GLY A 1 537 ? 47.306 12.781 -28.639 1.00 39.88 537 GLY A O 1
ATOM 4235 N N . PRO A 1 538 ? 48.585 13.134 -26.827 1.00 41.69 538 PRO A N 1
ATOM 4236 C CA . PRO A 1 538 ? 49.811 13.548 -27.526 1.00 41.69 538 PRO A CA 1
ATOM 4237 C C . PRO A 1 538 ? 50.536 12.418 -28.290 1.00 41.69 538 PRO A C 1
ATOM 4239 O O . PRO A 1 538 ? 51.709 12.556 -28.627 1.00 41.69 538 PRO A O 1
ATOM 4242 N N . LYS A 1 539 ? 49.876 11.278 -28.544 1.00 45.53 539 LYS A N 1
ATOM 4243 C CA . LYS A 1 539 ? 50.467 10.111 -29.235 1.00 45.53 539 LYS A CA 1
ATOM 4244 C C . LYS A 1 539 ? 49.822 9.772 -30.578 1.00 45.53 539 LYS A C 1
ATOM 4246 O O . LYS A 1 539 ? 50.322 8.895 -31.277 1.00 45.53 539 LYS A O 1
ATOM 4251 N N . LEU A 1 540 ? 48.753 10.460 -30.966 1.00 45.94 540 LEU A N 1
ATOM 4252 C CA . LEU A 1 540 ? 48.231 10.372 -32.324 1.00 45.94 540 LEU A CA 1
ATOM 4253 C C . LEU A 1 540 ? 48.959 11.427 -33.149 1.00 45.94 540 LEU A C 1
ATOM 4255 O O . LEU A 1 540 ? 48.821 12.619 -32.893 1.00 45.94 540 LEU A O 1
ATOM 4259 N N . ASN A 1 541 ? 49.775 10.988 -34.109 1.00 47.69 541 ASN A N 1
ATOM 4260 C CA . ASN A 1 541 ? 50.401 11.867 -35.092 1.00 47.69 541 ASN A CA 1
ATOM 4261 C C . ASN A 1 541 ? 49.297 12.632 -35.838 1.00 47.69 541 ASN A C 1
ATOM 4263 O O . ASN A 1 541 ? 48.815 12.176 -36.877 1.00 47.69 541 ASN A O 1
ATOM 4267 N N . ALA A 1 542 ? 48.913 13.802 -35.324 1.00 45.25 542 ALA A N 1
ATOM 4268 C CA . ALA A 1 542 ? 47.983 14.726 -35.964 1.00 45.25 542 ALA A CA 1
ATOM 4269 C C . ALA A 1 542 ? 48.435 15.041 -37.401 1.00 45.25 542 ALA A C 1
ATOM 4271 O O . ALA A 1 542 ? 47.605 15.215 -38.289 1.00 45.25 542 ALA A O 1
ATOM 4272 N N . THR A 1 543 ? 49.748 14.983 -37.650 1.00 45.69 543 THR A N 1
ATOM 4273 C CA . THR A 1 543 ? 50.414 15.059 -38.956 1.00 45.69 543 THR A CA 1
ATOM 4274 C C . THR A 1 543 ? 50.153 13.873 -39.889 1.00 45.69 543 THR A C 1
ATOM 4276 O O . THR A 1 543 ? 50.088 14.082 -41.091 1.00 45.69 543 THR A O 1
ATOM 4279 N N . CYS A 1 544 ? 49.975 12.638 -39.405 1.00 47.56 544 CYS A N 1
ATOM 4280 C CA . CYS A 1 544 ? 49.672 11.489 -40.277 1.00 47.56 544 CYS A CA 1
ATOM 4281 C C . CYS A 1 544 ? 48.216 11.488 -40.752 1.00 47.56 544 CYS A C 1
ATOM 4283 O O . CYS A 1 544 ? 47.949 11.106 -41.888 1.00 47.56 544 CYS A O 1
ATOM 4285 N N . ILE A 1 545 ? 47.283 11.928 -39.903 1.00 51.06 545 ILE A N 1
ATOM 4286 C CA . ILE A 1 545 ? 45.857 11.979 -40.243 1.00 51.06 545 ILE A CA 1
ATOM 4287 C C . ILE A 1 545 ? 45.582 13.149 -41.202 1.00 51.06 545 ILE A C 1
ATOM 4289 O O . ILE A 1 545 ? 44.971 12.948 -42.250 1.00 51.06 545 ILE A O 1
ATOM 4293 N N . THR A 1 546 ? 46.130 14.340 -40.929 1.00 49.22 546 THR A N 1
ATOM 4294 C CA . THR A 1 546 ? 46.033 15.491 -41.852 1.00 49.22 546 THR A CA 1
ATOM 4295 C C . THR A 1 546 ? 46.775 15.267 -43.173 1.00 49.22 546 THR A C 1
ATOM 4297 O O . THR A 1 546 ? 46.245 15.625 -44.225 1.00 49.22 546 THR A O 1
ATOM 4300 N N . ALA A 1 547 ? 47.950 14.621 -43.167 1.00 45.66 547 ALA A N 1
ATOM 4301 C CA . ALA A 1 547 ? 48.661 14.280 -44.405 1.00 45.66 547 ALA A CA 1
ATOM 4302 C C . ALA A 1 547 ? 47.921 13.230 -45.248 1.00 45.66 547 ALA A C 1
ATOM 4304 O O . ALA A 1 547 ? 47.975 13.288 -46.477 1.00 45.66 547 ALA A O 1
ATOM 4305 N N . HIS A 1 548 ? 47.207 12.289 -44.619 1.00 50.50 548 HIS A N 1
ATOM 4306 C CA . HIS A 1 548 ? 46.366 11.347 -45.355 1.00 50.50 548 HIS A CA 1
ATOM 4307 C C . HIS A 1 548 ? 45.173 12.044 -46.015 1.00 50.50 548 HIS A C 1
ATOM 4309 O O . HIS A 1 548 ? 44.937 11.798 -47.191 1.00 50.50 548 HIS A O 1
ATOM 4315 N N . VAL A 1 549 ? 44.502 12.981 -45.337 1.00 48.78 549 VAL A N 1
ATOM 4316 C CA . VAL A 1 549 ? 43.397 13.752 -45.937 1.00 48.78 549 VAL A CA 1
ATOM 4317 C C . VAL A 1 549 ? 43.871 14.648 -47.083 1.00 48.78 549 VAL A C 1
ATOM 4319 O O . VAL A 1 549 ? 43.234 14.673 -48.130 1.00 48.78 549 VAL A O 1
ATOM 4322 N N . PHE A 1 550 ? 45.021 15.320 -46.959 1.00 46.22 550 PHE A N 1
ATOM 4323 C CA . PHE A 1 550 ? 45.575 16.130 -48.059 1.00 46.22 550 PHE A CA 1
ATOM 4324 C C . PHE A 1 550 ? 45.931 15.305 -49.303 1.00 46.22 550 PHE A C 1
ATOM 4326 O O . PHE A 1 550 ? 45.902 15.815 -50.422 1.00 46.22 550 PHE A O 1
ATOM 4333 N N . ARG A 1 551 ? 46.247 14.021 -49.114 1.00 47.34 551 ARG A N 1
ATOM 4334 C CA . ARG A 1 551 ? 46.484 13.067 -50.202 1.00 47.34 551 ARG A CA 1
ATOM 4335 C C . ARG A 1 551 ? 45.190 12.471 -50.772 1.00 47.34 551 ARG A C 1
ATOM 4337 O O . ARG A 1 551 ? 45.258 11.811 -51.795 1.00 47.34 551 ARG A O 1
ATOM 4344 N N . TRP A 1 552 ? 44.064 12.632 -50.079 1.00 48.91 552 TRP A N 1
ATOM 4345 C CA . TRP A 1 552 ? 42.754 12.068 -50.432 1.00 48.91 552 TRP A CA 1
ATOM 4346 C C . TRP A 1 552 ? 41.809 13.142 -51.012 1.00 48.91 552 TRP A C 1
ATOM 4348 O O . TRP A 1 552 ? 40.791 12.806 -51.604 1.00 48.91 552 TRP A O 1
ATOM 4358 N N . ARG A 1 553 ? 42.154 14.431 -50.853 1.00 44.16 553 ARG A N 1
ATOM 4359 C CA . ARG A 1 553 ? 41.435 15.613 -51.372 1.00 44.16 553 ARG A CA 1
ATOM 4360 C C . ARG A 1 553 ? 41.940 16.085 -52.755 1.00 44.16 553 ARG A C 1
ATOM 4362 O O . ARG A 1 553 ? 41.359 17.009 -53.315 1.00 44.16 553 ARG A O 1
ATOM 4369 N N . ASN A 1 554 ? 43.014 15.473 -53.266 1.00 36.81 554 ASN A N 1
ATOM 4370 C CA . ASN A 1 554 ? 43.497 15.539 -54.656 1.00 36.81 554 ASN A CA 1
ATOM 4371 C C . ASN A 1 554 ? 43.335 14.157 -55.282 1.00 36.81 554 ASN A C 1
ATOM 4373 O O . ASN A 1 554 ? 43.183 14.098 -56.520 1.00 36.81 554 ASN A O 1
#

Sequence (554 aa):
MDATDYDSQIAELIASKEYDEAVSILNMLEDALLQDKDGSLREAKMRKAEVLFREKKYRDALDLFNEDDVHAPPERVLKLFPPSIVGRYSGWPDLQEDESEQEDSQTEEVEKRPAEGSNGANGVNQTLASGSTSSTAPALTGDSRPSTPQNNSAGGFVRKIMGQNKSSDTASIAPSLATSEGSDNVNGNTKLNKPAKAQKGGDYQLDTKDLTNAVLELNSYLAGTRARLQRVIDPATGKLKPREKGTAAEQTMKRLLTSIQGESDLELEKQLCETFALVDTTLFRAYMFSRPSLAGSLFRIPNFCDPDVVNEKLLEHSRYNELVDFFYGKKLHAQALALLEKFGRSQEPNPAAPSLHGPSRTIRYISGLSPTHIDLILEYSEWVLKAAPKEGMEIFVGDTENAETLPRHRVVQFLSRIERILEIQYLEHIITELNDLTPDFHNRLSELFIEHLKETPRDGEWEAVMGRFVKFLRDSRQYSLSRAFSMIPRDEPAFYEAQASVLSLMGNHKQALEIYAFKMEDYAKAEEYILQSSTCGPKLNATCITAHVFRWRN